Protein 1EFV (pdb70)

CATH classification: 3.40.50.1220 (+1 more: 3.40.50.620)

Foldseek 3Di:
DEEEEEWDDDPLGTDQLSQQVLQQVVVQVHAYEYEYEEQDCVNVQVLVQFFPRHAAYEYHHDPLCHVPQLQQVLVQVVQQCVVPVGQEYEYAQDPNRVRRQVVNCVVVPADAEEAFLDDPHNFWTWDAPDLRPDIDIDGGPDSHYTYHYHSQNGDGTDSHPHHYDYHYGDHDDRPPPDDDDDDDDDDDDQDDQAVWQEEEEEECLLVALVSCVLVVLLCVLVSHHYAYDVRCCVRPSDPPQRHFFDVHAAHAHCEYEYEHDLCDSRRCSRYLNHNAYEYEALDPPRPSVVSHPYYDNDRCVVVSVVSSVVSD/DEEEAEKEKAFDPVDDWAADPVQQGIDDVPTHIAIFLLSLLLLQVQQVCVVVVNHDAAEYEYEEAPVCVVRRLQSQLLPHQAYAYAYDHNVLRSLDDLLLLLLLVLLCCVVVVGWEYEYAQAGPGVRPSPNQVSNCVSNVFAEAEQFQEWDDDDQKIWTWHDDDVGIDIDIGGISYYYHYHNNNDDRDGRDPVSSVVSVVRYYHYHYSVVSVGDSDDPDDDPGHDDDDDDDDDDDDPDPVVVVVVCVVVPVD

Organism: Homo sapiens (NCBI:txid9606)

Sequence (564 aa):
QSTLVIAEHANDSLAPITLNTITAATRLGGEVSCLVAGTKCDKVAQDLCKVAGIAKVLVAQHDVYKGLLPEELTPLILATQKQFNYTHICAGASAFGKNLLPRVAAKLEVAPISDIIAIKSPDTFVRTIYAGNALCTVKCDEKVKVFSVRGTSFDAAATSGGSASSEKASSTSPVEISEWLDQKLTKSDRPELTGAKVVVSGGRGLKSGENFKLLYDLADQLHAAVGASRAAVDAGFVPNDMQVGQTGKIVAPELYIAVGISGAIQHLAGMKDSKTIVAINKDPEAPIFQVADYGIVADLFKVVPEMTEILKLRVLVAVKRVIDYAVKIRVKPDRTGVVTDGVKHSMNPFCEIAVEEAVRLKEKKLVKEVIAVSCGPAQCQETIRTALAMGADRGIHVEVPPAEAERLGPLQVARVLAKLAEKEKVDLVLLGKQAIDDDCNQTGQMTAGFLDWPQGTFASQVTLEGDKLKVEREIDGGLETLRLKLPAVVTADLRLNEPRYATLPNIMKAKKKKIEVIKPGDLGVDLTSKLSVISVEDPPQRTAGVKVETTEDLVAKLKEIGRI

B-factor: mean 28.2, std 15.27, range [2.38, 89.63]

Secondary structure (DSSP, 8-state):
-EEEEE--EETTEE-THHHHHHHHHHTTTSEEEEEEEES--HHHHHHHHHSTT--EEEEEE-GGGTT--HHHHHHHHHHHHHHH--SEEEEESSHHHHHHHHHHHHHHT---EEEE-EEEETTEEEEEETTTTEEEEEEE--SSEEEEE-GGGSPPPPSSS---EEEE--------SEEEEEEEE----SPPGGG-SEEEEE-GGG-STGGGHHHHHHHHHHT-EEEE-HHHHHTTSS-GGGBBSTTSB----SEEEEES----HHHHTTTTT-SEEEEEES-TT-GGGGT-SEEEES-HHHHHHHHHHHT-/-EEEEE--EEE-TTS---B-TTSSSB--TT--EEE-HHHHHHHHHHHHHHHTTS-SEEEEEEEESTTHHHHHHHHHHHT-SEEEEEE--HHHHTT--HHHHHHHHHHHHHHHT-SEEEEES--TTT----HHHHHHHHHT--EEEEEEEEEEETTEEEEEEEETTEEEEEEEESSEEEEE-GGG--PPPPPHHHHHHTTTSPEEEE-HHHHT-----SEEEEEEEPPPPPPP-EE-SSHHHHHHHHHHTT--

Structure (mmCIF, N/CA/C/O backbone):
data_1EFV
#
_entry.id   1EFV
#
_cell.length_a   47.437
_cell.length_b   103.872
_cell.length_c   63.696
_cell.angle_alpha   90.00
_cell.angle_beta   109.98
_cell.angle_gamma   90.00
#
_symmetry.space_group_name_H-M   'P 1 21 1'
#
loop_
_entity.id
_entity.type
_entity.pdbx_description
1 polymer 'ELECTRON TRANSFER FLAVOPROTEIN'
2 polymer 'ELECTRON TRANSFER FLAVOPROTEIN'
3 non-polymer 'FLAVIN-ADENINE DINUCLEOTIDE'
4 non-polymer 'ADENOSINE MONOPHOSPHATE'
5 water water
#
loop_
_atom_site.group_PDB
_atom_site.id
_atom_site.type_symbol
_atom_site.label_atom_id
_atom_site.label_alt_id
_atom_site.label_comp_id
_atom_site.label_asym_id
_atom_site.label_entity_id
_atom_site.label_seq_id
_atom_site.pdbx_PDB_ins_code
_atom_site.Cartn_x
_atom_site.Cartn_y
_atom_site.Cartn_z
_atom_site.occupancy
_atom_site.B_iso_or_equiv
_atom_site.auth_seq_id
_atom_site.auth_comp_id
_atom_site.auth_asym_id
_atom_site.auth_atom_id
_atom_site.pdbx_PDB_model_num
ATOM 1 N N . GLN A 1 2 ? 29.364 64.984 64.941 1.00 44.92 20 GLN A N 1
ATOM 2 C CA . GLN A 1 2 ? 28.732 63.680 65.186 1.00 43.70 20 GLN A CA 1
ATOM 3 C C . GLN A 1 2 ? 27.486 63.858 66.059 1.00 39.57 20 GLN A C 1
ATOM 4 O O . GLN A 1 2 ? 27.577 64.253 67.231 1.00 38.65 20 GLN A O 1
ATOM 10 N N . SER A 1 3 ? 26.325 63.695 65.434 1.00 35.39 21 SER A N 1
ATOM 11 C CA . SER A 1 3 ? 25.051 63.889 66.106 1.00 29.81 21 SER A CA 1
ATOM 12 C C . SER A 1 3 ? 24.200 62.671 65.763 1.00 27.21 21 SER A C 1
ATOM 13 O O . SER A 1 3 ? 24.233 62.184 64.621 1.00 24.09 21 SER A O 1
ATOM 16 N N . THR A 1 4 ? 23.486 62.153 66.760 1.00 23.35 22 THR A N 1
ATOM 17 C CA . THR A 1 4 ? 22.653 60.965 66.578 1.00 24.79 22 THR A CA 1
ATOM 18 C C . THR A 1 4 ? 21.162 61.232 66.807 1.00 23.60 22 THR A C 1
ATOM 19 O O . THR A 1 4 ? 20.785 61.861 67.793 1.00 23.46 22 THR A O 1
ATOM 23 N N . LEU A 1 5 ? 20.327 60.760 65.888 1.00 21.92 23 LEU A N 1
ATOM 24 C CA . LEU A 1 5 ? 18.881 60.903 66.017 1.00 17.99 23 LEU A CA 1
ATOM 25 C C . LEU A 1 5 ? 18.319 59.514 66.267 1.00 17.41 23 LEU A C 1
ATOM 26 O O . LEU A 1 5 ? 18.560 58.592 65.486 1.00 17.94 23 LEU A O 1
ATOM 31 N N . VAL A 1 6 ? 17.701 59.347 67.395 1.00 18.95 24 VAL A N 1
ATOM 32 C CA . VAL A 1 6 ? 16.994 58.100 67.692 1.00 17.81 24 VAL A CA 1
ATOM 33 C C . VAL A 1 6 ? 15.508 58.272 67.419 1.00 15.92 24 VAL A C 1
ATOM 34 O O . VAL A 1 6 ? 14.879 59.243 67.856 1.00 17.73 24 VAL A O 1
ATOM 38 N N . ILE A 1 7 ? 14.961 57.337 66.687 1.00 13.24 25 ILE A N 1
ATOM 39 C CA . ILE A 1 7 ? 13.531 57.356 66.406 1.00 14.61 25 ILE A CA 1
ATOM 40 C C . ILE A 1 7 ? 12.827 56.561 67.496 1.00 16.28 25 ILE A C 1
ATOM 41 O O . ILE A 1 7 ? 13.111 55.368 67.688 1.00 17.86 25 ILE A O 1
ATOM 46 N N . ALA A 1 8 ? 12.132 57.255 68.371 1.00 16.78 26 ALA A N 1
ATOM 47 C CA . ALA A 1 8 ? 11.504 56.583 69.498 1.00 19.53 26 ALA A CA 1
ATOM 48 C C . ALA A 1 8 ? 10.258 55.796 69.105 1.00 20.77 26 ALA A C 1
ATOM 49 O O . ALA A 1 8 ? 9.420 56.274 68.339 1.00 21.80 26 ALA A O 1
ATOM 51 N N . GLU A 1 9 ? 10.180 54.560 69.589 1.00 20.36 27 GLU A N 1
ATOM 52 C CA . GLU A 1 9 ? 9.030 53.702 69.332 1.00 20.20 27 GLU A CA 1
ATOM 53 C C . GLU A 1 9 ? 8.128 53.763 70.566 1.00 23.30 27 GLU A C 1
ATOM 54 O O . GLU A 1 9 ? 8.610 53.713 71.705 1.00 23.31 27 GLU A O 1
ATOM 60 N N . HIS A 1 10 ? 6.824 53.841 70.349 1.00 23.31 28 HIS A N 1
ATOM 61 C CA . HIS A 1 10 ? 5.895 53.942 71.460 1.00 29.02 28 HIS A CA 1
ATOM 62 C C . HIS A 1 10 ? 4.460 53.783 70.987 1.00 33.02 28 HIS A C 1
ATOM 63 O O . HIS A 1 10 ? 4.161 53.900 69.791 1.00 31.41 28 HIS A O 1
ATOM 70 N N . ALA A 1 11 ? 3.570 53.582 71.951 1.00 36.05 29 ALA A N 1
ATOM 71 C CA . ALA A 1 11 ? 2.150 53.426 71.690 1.00 38.41 29 ALA A CA 1
ATOM 72 C C . ALA A 1 11 ? 1.426 53.612 73.014 1.00 40.67 29 ALA A C 1
ATOM 73 O O . ALA A 1 11 ? 1.992 53.357 74.079 1.00 41.07 29 ALA A O 1
ATOM 75 N N . ASN A 1 12 ? 0.240 54.164 72.961 1.00 42.17 30 ASN A N 1
ATOM 76 C CA . ASN A 1 12 ? -0.641 54.363 74.122 1.00 43.17 30 ASN A CA 1
ATOM 77 C C . ASN A 1 12 ? 0.076 55.119 75.256 1.00 42.49 30 ASN A C 1
ATOM 78 O O . ASN A 1 12 ? 0.065 54.690 76.410 1.00 43.16 30 ASN A O 1
ATOM 83 N N . ASP A 1 13 ? 0.687 56.236 74.903 1.00 38.61 31 ASP A N 1
ATOM 84 C CA . ASP A 1 13 ? 1.414 57.092 75.873 1.00 38.90 31 ASP A CA 1
ATOM 85 C C . ASP A 1 13 ? 2.471 56.292 76.637 1.00 36.39 31 ASP A C 1
ATOM 86 O O . ASP A 1 13 ? 2.973 56.743 77.682 1.00 35.43 31 ASP A O 1
ATOM 91 N N . SER A 1 14 ? 2.880 55.157 76.103 1.00 35.97 32 SER A N 1
ATOM 92 C CA . SER A 1 14 ? 3.921 54.348 76.717 1.00 33.54 32 SER A CA 1
ATOM 93 C C . SER A 1 14 ? 5.067 54.169 75.721 1.00 29.29 32 SER A C 1
ATOM 94 O O . SER A 1 14 ? 4.842 53.919 74.536 1.00 26.31 32 SER A O 1
ATOM 97 N N . LEU A 1 15 ? 6.292 54.358 76.197 1.00 26.58 33 LEU A N 1
ATOM 98 C CA . LEU A 1 15 ? 7.474 54.223 75.354 1.00 26.83 33 LEU A CA 1
ATOM 99 C C . LEU A 1 15 ? 7.883 52.759 75.249 1.00 27.55 33 LEU A C 1
ATOM 100 O O . LEU A 1 15 ? 7.918 52.048 76.256 1.00 29.14 33 LEU A O 1
ATOM 105 N N . ALA A 1 16 ? 8.189 52.302 74.040 1.00 23.08 34 ALA A N 1
ATOM 106 C CA . ALA A 1 16 ? 8.619 50.922 73.842 1.00 19.63 34 ALA A CA 1
ATOM 107 C C . ALA A 1 16 ? 9.970 50.773 74.490 1.00 16.96 34 ALA A C 1
ATOM 108 O O . ALA A 1 16 ? 10.886 51.567 74.231 1.00 17.23 34 ALA A O 1
ATOM 110 N N . PRO A 1 17 ? 10.142 49.745 75.327 1.00 17.27 35 PRO A N 1
ATOM 111 C CA . PRO A 1 17 ? 11.418 49.479 76.034 1.00 18.56 35 PRO A CA 1
ATOM 112 C C . PRO A 1 17 ? 12.627 49.379 75.128 1.00 19.68 35 PRO A C 1
ATOM 113 O O . PRO A 1 17 ? 13.737 49.734 75.536 1.00 23.43 35 PRO A O 1
ATOM 117 N N . ILE A 1 18 ? 12.427 48.883 73.910 1.00 17.24 36 ILE A N 1
ATOM 118 C CA . ILE A 1 18 ? 13.546 48.733 72.978 1.00 17.65 36 ILE A CA 1
ATOM 119 C C . ILE A 1 18 ? 14.226 50.068 72.693 1.00 17.97 36 ILE A C 1
ATOM 120 O O . ILE A 1 18 ? 15.433 50.106 72.436 1.00 19.42 36 ILE A O 1
ATOM 125 N N . THR A 1 19 ? 13.476 51.160 72.821 1.00 17.44 37 THR A N 1
ATOM 126 C CA . THR A 1 19 ? 14.018 52.494 72.601 1.00 18.28 37 THR A CA 1
ATOM 127 C C . THR A 1 19 ? 15.096 52.829 73.653 1.00 20.13 37 THR A C 1
ATOM 128 O O . THR A 1 19 ? 16.077 53.517 73.352 1.00 21.00 37 THR A O 1
ATOM 132 N N . LEU A 1 20 ? 14.935 52.292 74.861 1.00 19.27 38 LEU A N 1
ATOM 133 C CA . LEU A 1 20 ? 15.897 52.526 75.937 1.00 20.04 38 LEU A CA 1
ATOM 134 C C . LEU A 1 20 ? 17.234 51.852 75.648 1.00 20.67 38 LEU A C 1
ATOM 135 O O . LEU A 1 20 ? 18.289 52.399 75.952 1.00 22.99 38 LEU A O 1
ATOM 140 N N . ASN A 1 21 ? 17.183 50.665 75.055 1.00 19.30 39 ASN A N 1
ATOM 141 C CA . ASN A 1 21 ? 18.404 49.935 74.711 1.00 18.36 39 ASN A CA 1
ATOM 142 C C . ASN A 1 21 ? 19.108 50.639 73.558 1.00 16.33 39 ASN A C 1
ATOM 143 O O . ASN A 1 21 ? 20.333 50.672 73.493 1.00 18.61 39 ASN A O 1
ATOM 148 N N . THR A 1 22 ? 18.316 51.193 72.648 1.00 16.89 40 THR A N 1
ATOM 149 C CA . THR A 1 22 ? 18.827 51.911 71.492 1.00 16.42 40 THR A CA 1
ATOM 150 C C . THR A 1 22 ? 19.529 53.194 71.922 1.00 19.51 40 THR A C 1
ATOM 151 O O . THR A 1 22 ? 20.529 53.582 71.317 1.00 21.71 40 THR A O 1
ATOM 155 N N . ILE A 1 23 ? 19.024 53.845 72.970 1.00 20.81 41 ILE A N 1
ATOM 156 C CA . ILE A 1 23 ? 19.654 55.073 73.472 1.00 22.18 41 ILE A CA 1
ATOM 157 C C . ILE A 1 23 ? 21.054 54.766 74.012 1.00 19.89 41 ILE A C 1
ATOM 158 O O . ILE A 1 23 ? 21.979 55.552 73.824 1.00 20.40 41 ILE A O 1
ATOM 163 N N . THR A 1 24 ? 21.208 53.617 74.662 1.00 20.25 42 THR A N 1
ATOM 164 C CA . THR A 1 24 ? 22.505 53.212 75.192 1.00 19.70 42 THR A CA 1
ATOM 165 C C . THR A 1 24 ? 23.501 53.010 74.056 1.00 20.81 42 THR A C 1
ATOM 166 O O . THR A 1 24 ? 24.655 53.429 74.152 1.00 24.13 42 THR A O 1
ATOM 170 N N . ALA A 1 25 ? 23.053 52.367 72.984 1.00 19.61 43 ALA A N 1
ATOM 171 C CA . ALA A 1 25 ? 23.900 52.132 71.824 1.00 20.50 43 ALA A CA 1
ATOM 172 C C . ALA A 1 25 ? 24.306 53.472 71.225 1.00 20.66 43 ALA A C 1
ATOM 173 O O . ALA A 1 25 ? 25.459 53.673 70.857 1.00 22.40 43 ALA A O 1
ATOM 175 N N . ALA A 1 26 ? 23.347 54.389 71.146 1.00 19.54 44 ALA A N 1
ATOM 176 C CA . ALA A 1 26 ? 23.587 55.713 70.592 1.00 20.35 44 ALA A CA 1
ATOM 177 C C . ALA A 1 26 ? 24.641 56.501 71.377 1.00 22.81 44 ALA A C 1
ATOM 178 O O . ALA A 1 26 ? 25.492 57.153 70.778 1.00 27.16 44 ALA A O 1
ATOM 180 N N . THR A 1 27 ? 24.609 56.422 72.706 1.00 24.05 45 THR A N 1
ATOM 181 C CA . THR A 1 27 ? 25.582 57.144 73.530 1.00 27.20 45 THR A CA 1
ATOM 182 C C . THR A 1 27 ? 26.989 56.581 73.373 1.00 28.49 45 THR A C 1
ATOM 183 O O . THR A 1 27 ? 27.975 57.261 73.658 1.00 26.82 45 THR A O 1
ATOM 187 N N . ARG A 1 28 ? 27.072 55.341 72.902 1.00 29.28 46 ARG A N 1
ATOM 188 C CA . ARG A 1 28 ? 28.349 54.672 72.686 1.00 31.82 46 ARG A CA 1
ATOM 189 C C . ARG A 1 28 ? 29.089 55.291 71.503 1.00 30.89 46 ARG A C 1
ATOM 190 O O . ARG A 1 28 ? 30.303 55.138 71.370 1.00 33.51 46 ARG A O 1
ATOM 198 N N . LEU A 1 29 ? 28.349 55.990 70.648 1.00 29.44 47 LEU A N 1
ATOM 199 C CA . LEU A 1 29 ? 28.925 56.645 69.484 1.00 30.45 47 LEU A CA 1
ATOM 200 C C . LEU A 1 29 ? 29.760 57.858 69.893 1.00 33.93 47 LEU A C 1
ATOM 201 O O . LEU A 1 29 ? 30.615 58.309 69.134 1.00 34.96 47 LEU A O 1
ATOM 206 N N . GLY A 1 30 ? 29.461 58.443 71.050 1.00 36.78 48 GLY A N 1
ATOM 207 C CA . GLY A 1 30 ? 30.297 59.521 71.605 1.00 40.29 48 GLY A CA 1
ATOM 208 C C . GLY A 1 30 ? 29.825 60.888 71.096 1.00 43.07 48 GLY A C 1
ATOM 209 O O . GLY A 1 30 ? 30.533 61.899 71.246 1.00 46.85 48 GLY A O 1
ATOM 210 N N . GLY A 1 31 ? 28.621 61.035 70.537 1.00 42.33 49 GLY A N 1
ATOM 211 C CA . GLY A 1 31 ? 28.154 62.335 70.094 1.00 42.03 49 GLY A CA 1
ATOM 212 C C . GLY A 1 31 ? 26.937 62.793 70.878 1.00 42.35 49 GLY A C 1
ATOM 213 O O . GLY A 1 31 ? 26.555 62.178 71.876 1.00 45.01 49 GLY A O 1
ATOM 214 N N . GLU A 1 32 ? 26.338 63.892 70.438 1.00 40.32 50 GLU A N 1
ATOM 215 C CA . GLU A 1 32 ? 25.148 64.426 71.086 1.00 39.60 50 GLU A CA 1
ATOM 216 C C . GLU A 1 32 ? 23.971 63.574 70.601 1.00 35.04 50 GLU A C 1
ATOM 217 O O . GLU A 1 32 ? 23.891 63.254 69.415 1.00 35.17 50 GLU A O 1
ATOM 223 N N . VAL A 1 33 ? 23.063 63.213 71.505 1.00 29.78 51 VAL A N 1
ATOM 224 C CA . VAL A 1 33 ? 21.918 62.373 71.152 1.00 25.36 51 VAL A CA 1
ATOM 225 C C . VAL A 1 33 ? 20.560 63.077 71.215 1.00 22.65 51 VAL A C 1
ATOM 226 O O . VAL A 1 33 ? 20.167 63.609 72.255 1.00 22.68 51 VAL A O 1
ATOM 230 N N . SER A 1 34 ? 19.844 63.053 70.100 1.00 21.40 52 SER A N 1
ATOM 231 C CA . SER A 1 34 ? 18.519 63.647 70.007 1.00 23.23 52 SER A CA 1
ATOM 232 C C . SER A 1 34 ? 17.521 62.511 69.839 1.00 25.37 52 SER A C 1
ATOM 233 O O . SER A 1 34 ? 17.879 61.421 69.389 1.00 21.97 52 SER A O 1
ATOM 236 N N . CYS A 1 35 ? 16.276 62.777 70.157 1.00 27.96 53 CYS A N 1
ATOM 237 C CA . CYS A 1 35 ? 15.240 61.750 70.096 1.00 29.51 53 CYS A CA 1
ATOM 238 C C . CYS A 1 35 ? 14.002 62.325 69.417 1.00 26.65 53 CYS A C 1
ATOM 239 O O . CYS A 1 35 ? 13.531 63.404 69.787 1.00 29.79 53 CYS A O 1
ATOM 242 N N . LEU A 1 36 ? 13.519 61.676 68.355 1.00 22.13 54 LEU A N 1
ATOM 243 C CA . LEU A 1 36 ? 12.324 62.147 67.659 1.00 22.09 54 LEU A CA 1
ATOM 244 C C . LEU A 1 36 ? 11.127 61.301 68.083 1.00 24.02 54 LEU A C 1
ATOM 245 O O . LEU A 1 36 ? 11.155 60.074 67.968 1.00 23.05 54 LEU A O 1
ATOM 250 N N . VAL A 1 37 ? 10.094 61.960 68.602 1.00 22.63 55 VAL A N 1
ATOM 251 C CA . VAL A 1 37 ? 8.875 61.284 69.024 1.00 21.94 55 VAL A CA 1
ATOM 252 C C . VAL A 1 37 ? 7.775 61.772 68.096 1.00 22.67 55 VAL A C 1
ATOM 253 O O . VAL A 1 37 ? 7.466 62.966 68.065 1.00 25.12 55 VAL A O 1
ATOM 257 N N . ALA A 1 38 ? 7.214 60.860 67.314 1.00 20.65 56 ALA A N 1
ATOM 258 C CA . ALA A 1 38 ? 6.144 61.198 66.382 1.00 21.30 56 ALA A CA 1
ATOM 259 C C . ALA A 1 38 ? 4.935 60.337 66.673 1.00 22.41 56 ALA A C 1
ATOM 260 O O . ALA A 1 38 ? 5.066 59.222 67.184 1.00 26.64 56 ALA A O 1
ATOM 262 N N . GLY A 1 39 ? 3.758 60.857 66.362 1.00 24.95 57 GLY A N 1
ATOM 263 C CA . GLY A 1 39 ? 2.541 60.109 66.595 1.00 25.32 57 GLY A CA 1
ATOM 264 C C . GLY A 1 39 ? 1.360 61.038 66.765 1.00 26.04 57 GLY A C 1
ATOM 265 O O . GLY A 1 39 ? 1.483 62.250 66.610 1.00 24.04 57 GLY A O 1
ATOM 266 N N . THR A 1 40 ? 0.203 60.463 67.056 1.00 28.27 58 THR A N 1
ATOM 267 C CA . THR A 1 40 ? -1.008 61.244 67.260 1.00 31.93 58 THR A CA 1
ATOM 268 C C . THR A 1 40 ? -1.049 61.866 68.663 1.00 34.93 58 THR A C 1
ATOM 269 O O . THR A 1 40 ? -1.625 62.938 68.862 1.00 34.66 58 THR A O 1
ATOM 273 N N . LYS A 1 41 ? -0.394 61.211 69.619 1.00 36.98 59 LYS A N 1
ATOM 274 C CA . LYS A 1 41 ? -0.348 61.686 70.997 1.00 43.62 59 LYS A CA 1
ATOM 275 C C . LYS A 1 41 ? 1.057 61.433 71.535 1.00 43.27 59 LYS A C 1
ATOM 276 O O . LYS A 1 41 ? 1.412 60.294 71.850 1.00 45.49 59 LYS A O 1
ATOM 282 N N . CYS A 1 42 ? 1.848 62.511 71.653 1.00 40.56 60 CYS A N 1
ATOM 283 C CA . CYS A 1 42 ? 3.246 62.357 72.079 1.00 38.80 60 CYS A CA 1
ATOM 284 C C . CYS A 1 42 ? 3.548 63.088 73.389 1.00 40.04 60 CYS A C 1
ATOM 285 O O . CYS A 1 42 ? 4.631 62.899 73.965 1.00 41.74 60 CYS A O 1
ATOM 288 N N . ASP A 1 43 ? 2.638 63.881 73.948 1.00 40.04 61 ASP A N 1
ATOM 289 C CA . ASP A 1 43 ? 2.917 64.758 75.102 1.00 40.17 61 ASP A CA 1
ATOM 290 C C . ASP A 1 43 ? 3.476 63.958 76.290 1.00 37.88 61 ASP A C 1
ATOM 291 O O . ASP A 1 43 ? 4.496 64.351 76.887 1.00 39.26 61 ASP A O 1
ATOM 296 N N . LYS A 1 44 ? 2.870 62.854 76.747 1.00 35.64 62 LYS A N 1
ATOM 297 C CA . LYS A 1 44 ? 3.368 62.096 77.889 1.00 33.22 62 LYS A CA 1
ATOM 298 C C . LYS A 1 44 ? 4.765 61.523 77.644 1.00 34.68 62 LYS A C 1
ATOM 299 O O . LYS A 1 44 ? 5.702 61.806 78.391 1.00 36.99 62 LYS A O 1
ATOM 305 N N . VAL A 1 45 ? 4.892 60.729 76.582 1.00 33.77 63 VAL A N 1
ATOM 306 C CA . VAL A 1 45 ? 6.149 60.084 76.208 1.00 30.94 63 VAL A CA 1
ATOM 307 C C . VAL A 1 45 ? 7.319 61.063 76.096 1.00 30.56 63 VAL A C 1
ATOM 308 O O . VAL A 1 45 ? 8.403 60.793 76.611 1.00 33.19 63 VAL A O 1
ATOM 312 N N . ALA A 1 46 ? 7.100 62.197 75.439 1.00 30.29 64 ALA A N 1
ATOM 313 C CA . ALA A 1 46 ? 8.149 63.203 75.274 1.00 30.20 64 ALA A CA 1
ATOM 314 C C . ALA A 1 46 ? 8.677 63.645 76.634 1.00 32.21 64 ALA A C 1
ATOM 315 O O . ALA A 1 46 ? 9.885 63.802 76.812 1.00 32.99 64 ALA A O 1
ATOM 317 N N . GLN A 1 47 ? 7.777 63.813 77.601 1.00 34.42 65 GLN A N 1
ATOM 318 C CA . GLN A 1 47 ? 8.174 64.216 78.947 1.00 36.93 65 GLN A CA 1
ATOM 319 C C . GLN A 1 47 ? 9.032 63.144 79.606 1.00 35.88 65 GLN A C 1
ATOM 320 O O . GLN A 1 47 ? 10.027 63.453 80.261 1.00 38.07 65 GLN A O 1
ATOM 326 N N . ASP A 1 48 ? 8.631 61.886 79.453 1.00 34.09 66 ASP A N 1
ATOM 327 C CA . ASP A 1 48 ? 9.387 60.776 80.015 1.00 34.21 66 ASP A CA 1
ATOM 328 C C . ASP A 1 48 ? 10.776 60.721 79.391 1.00 31.29 66 ASP A C 1
ATOM 329 O O . ASP A 1 48 ? 11.771 60.567 80.095 1.00 31.91 66 ASP A O 1
ATOM 334 N N . LEU A 1 49 ? 10.839 60.872 78.071 1.00 28.01 67 LEU A N 1
ATOM 335 C CA . LEU A 1 49 ? 12.109 60.858 77.349 1.00 27.97 67 LEU A CA 1
ATOM 336 C C . LEU A 1 49 ? 13.044 61.968 77.795 1.00 27.76 67 LEU A C 1
ATOM 337 O O . LEU A 1 49 ? 14.263 61.834 77.696 1.00 25.58 67 LEU A O 1
ATOM 342 N N . CYS A 1 50 ? 12.474 63.079 78.249 1.00 30.16 68 CYS A N 1
ATOM 343 C CA . CYS A 1 50 ? 13.280 64.198 78.716 1.00 29.91 68 CYS A CA 1
ATOM 344 C C . CYS A 1 50 ? 14.067 63.860 79.978 1.00 29.62 68 CYS A C 1
ATOM 345 O O . CYS A 1 50 ? 15.114 64.449 80.237 1.00 30.21 68 CYS A O 1
ATOM 348 N N . LYS A 1 51 ? 13.573 62.892 80.742 1.00 29.54 69 LYS A N 1
ATOM 349 C CA . LYS A 1 51 ? 14.222 62.478 81.978 1.00 32.27 69 LYS A CA 1
ATOM 350 C C . LYS A 1 51 ? 15.239 61.371 81.731 1.00 32.77 69 LYS A C 1
ATOM 351 O O . LYS A 1 51 ? 16.056 61.069 82.604 1.00 35.32 69 LYS A O 1
ATOM 357 N N . VAL A 1 52 ? 15.156 60.733 80.566 1.00 30.72 70 VAL A N 1
ATOM 358 C CA . VAL A 1 52 ? 16.066 59.643 80.226 1.00 31.18 70 VAL A CA 1
ATOM 359 C C . VAL A 1 52 ? 17.500 60.143 80.133 1.00 31.55 70 VAL A C 1
ATOM 360 O O . VAL A 1 52 ? 17.802 61.090 79.401 1.00 36.04 70 VAL A O 1
ATOM 364 N N . ALA A 1 53 ? 18.383 59.499 80.884 1.00 32.43 71 ALA A N 1
ATOM 365 C CA . ALA A 1 53 ? 19.789 59.872 80.899 1.00 34.28 71 ALA A CA 1
ATOM 366 C C . ALA A 1 53 ? 20.441 59.658 79.534 1.00 33.49 71 ALA A C 1
ATOM 367 O O . ALA A 1 53 ? 20.267 58.608 78.906 1.00 36.02 71 ALA A O 1
ATOM 369 N N . GLY A 1 54 ? 21.161 60.674 79.068 1.00 30.81 72 GLY A N 1
ATOM 370 C CA . GLY A 1 54 ? 21.855 60.572 77.798 1.00 29.51 72 GLY A CA 1
ATOM 371 C C . GLY A 1 54 ? 21.263 61.377 76.661 1.00 29.47 72 GLY A C 1
ATOM 372 O O . GLY A 1 54 ? 21.949 61.645 75.668 1.00 29.82 72 GLY A O 1
ATOM 373 N N . ILE A 1 55 ? 19.998 61.760 76.792 1.00 29.19 73 ILE A N 1
ATOM 374 C CA . ILE A 1 55 ? 19.334 62.531 75.753 1.00 28.66 73 ILE A CA 1
ATOM 375 C C . ILE A 1 55 ? 19.600 64.012 75.959 1.00 28.58 73 ILE A C 1
ATOM 376 O O . ILE A 1 55 ? 19.613 64.497 77.088 1.00 29.84 73 ILE A O 1
ATOM 381 N N . ALA A 1 56 ? 19.834 64.720 74.863 1.00 27.99 74 ALA A N 1
ATOM 382 C CA . ALA A 1 56 ? 20.097 66.147 74.921 1.00 27.91 74 ALA A CA 1
ATOM 383 C C . ALA A 1 56 ? 18.920 66.924 74.359 1.00 28.22 74 ALA A C 1
ATOM 384 O O . ALA A 1 56 ? 18.594 68.005 74.848 1.00 27.88 74 ALA A O 1
ATOM 386 N N . LYS A 1 57 ? 18.277 66.371 73.336 1.00 28.09 75 LYS A N 1
ATOM 387 C CA . LYS A 1 57 ? 17.144 67.031 72.700 1.00 29.66 75 LYS A CA 1
ATOM 388 C C . LYS A 1 57 ? 16.037 66.054 72.319 1.00 31.77 75 LYS A C 1
ATOM 389 O O . LYS A 1 57 ? 16.306 64.943 71.855 1.00 33.95 75 LYS A O 1
ATOM 395 N N . VAL A 1 58 ? 14.791 66.470 72.527 1.00 29.34 76 VAL A N 1
ATOM 396 C CA . VAL A 1 58 ? 13.635 65.652 72.189 1.00 26.13 76 VAL A CA 1
ATOM 397 C C . VAL A 1 58 ? 12.748 66.475 71.259 1.00 28.55 76 VAL A C 1
ATOM 398 O O . VAL A 1 58 ? 12.303 67.565 71.623 1.00 30.78 76 VAL A O 1
ATOM 402 N N . LEU A 1 59 ? 12.542 65.973 70.045 1.00 26.45 77 LEU A N 1
ATOM 403 C CA . LEU A 1 59 ? 11.718 66.642 69.046 1.00 26.15 77 LEU A CA 1
ATOM 404 C C . LEU A 1 59 ? 10.351 65.971 69.036 1.00 26.37 77 LEU A C 1
ATOM 405 O O . LEU A 1 59 ? 10.258 64.748 68.946 1.00 24.84 77 LEU A O 1
ATOM 410 N N . VAL A 1 60 ? 9.295 66.773 69.116 1.00 25.11 78 VAL A N 1
ATOM 411 C CA . VAL A 1 60 ? 7.936 66.253 69.163 1.00 23.15 78 VAL A CA 1
ATOM 412 C C . VAL A 1 60 ? 7.123 66.590 67.929 1.00 22.17 78 VAL A C 1
ATOM 413 O O . VAL A 1 60 ? 6.911 67.761 67.608 1.00 24.42 78 VAL A O 1
ATOM 417 N N . ALA A 1 61 ? 6.672 65.552 67.238 1.00 21.41 79 ALA A N 1
ATOM 418 C CA . ALA A 1 61 ? 5.850 65.708 66.049 1.00 23.25 79 ALA A CA 1
ATOM 419 C C . ALA A 1 61 ? 4.537 64.995 66.338 1.00 27.40 79 ALA A C 1
ATOM 420 O O . ALA A 1 61 ? 4.442 63.770 66.248 1.00 30.13 79 ALA A O 1
ATOM 422 N N . GLN A 1 62 ? 3.543 65.765 66.753 1.00 31.43 80 GLN A N 1
ATOM 423 C CA . GLN A 1 62 ? 2.237 65.219 67.077 1.00 33.16 80 GLN A CA 1
ATOM 424 C C . GLN A 1 62 ? 1.233 65.644 66.009 1.00 34.04 80 GLN A C 1
ATOM 425 O O . GLN A 1 62 ? 1.086 66.834 65.725 1.00 36.57 80 GLN A O 1
ATOM 431 N N . HIS A 1 63 ? 0.569 64.671 65.392 1.00 32.24 81 HIS A N 1
ATOM 432 C CA . HIS A 1 63 ? -0.416 64.962 64.357 1.00 33.61 81 HIS A CA 1
ATOM 433 C C . HIS A 1 63 ? -1.168 63.698 63.982 1.00 35.87 81 HIS A C 1
ATOM 434 O O . HIS A 1 63 ? -0.601 62.603 63.978 1.00 36.86 81 HIS A O 1
ATOM 441 N N . ASP A 1 64 ? -2.436 63.865 63.617 1.00 36.13 82 ASP A N 1
ATOM 442 C CA . ASP A 1 64 ? -3.298 62.751 63.240 1.00 35.43 82 ASP A CA 1
ATOM 443 C C . ASP A 1 64 ? -2.781 61.954 62.052 1.00 30.92 82 ASP A C 1
ATOM 444 O O . ASP A 1 64 ? -3.093 60.777 61.912 1.00 29.65 82 ASP A O 1
ATOM 449 N N . VAL A 1 65 ? -1.961 62.583 61.219 1.00 28.72 83 VAL A N 1
ATOM 450 C CA . VAL A 1 65 ? -1.408 61.900 60.061 1.00 29.63 83 VAL A CA 1
ATOM 451 C C . VAL A 1 65 ? -0.516 60.728 60.488 1.00 29.18 83 VAL A C 1
ATOM 452 O O . VAL A 1 65 ? -0.359 59.761 59.744 1.00 33.83 83 VAL A O 1
ATOM 456 N N . TYR A 1 66 ? 0.020 60.790 61.706 1.00 24.29 84 TYR A N 1
ATOM 457 C CA . TYR A 1 66 ? 0.892 59.735 62.213 1.00 22.65 84 TYR A CA 1
ATOM 458 C C . TYR A 1 66 ? 0.143 58.564 62.834 1.00 25.90 84 TYR A C 1
ATOM 459 O O . TYR A 1 66 ? 0.710 57.785 63.606 1.00 26.48 84 TYR A O 1
ATOM 468 N N . LYS A 1 67 ? -1.128 58.431 62.468 1.00 30.44 85 LYS A N 1
ATOM 469 C CA . LYS A 1 67 ? -1.979 57.351 62.956 1.00 30.45 85 LYS A CA 1
ATOM 470 C C . LYS A 1 67 ? -1.507 56.052 62.323 1.00 28.07 85 LYS A C 1
ATOM 471 O O . LYS A 1 67 ? -1.611 55.867 61.113 1.00 31.19 85 LYS A O 1
ATOM 477 N N . GLY A 1 68 ? -0.971 55.163 63.147 1.00 27.88 86 GLY A N 1
ATOM 478 C CA . GLY A 1 68 ? -0.479 53.894 62.644 1.00 25.21 86 GLY A CA 1
ATOM 479 C C . GLY A 1 68 ? 1.006 53.938 62.336 1.00 23.47 86 GLY A C 1
ATOM 480 O O . GLY A 1 68 ? 1.588 52.927 61.940 1.00 23.20 86 GLY A O 1
ATOM 481 N N . LEU A 1 69 ? 1.611 55.117 62.485 1.00 21.36 87 LEU A N 1
ATOM 482 C CA . LEU A 1 69 ? 3.042 55.311 62.249 1.00 18.35 87 LEU A CA 1
ATOM 483 C C . LEU A 1 69 ? 3.515 54.724 60.920 1.00 15.68 87 LEU A C 1
ATOM 484 O O . LEU A 1 69 ? 4.484 53.965 60.862 1.00 14.28 87 LEU A O 1
ATOM 489 N N . LEU A 1 70 ? 2.796 55.052 59.856 1.00 15.42 88 LEU A N 1
ATOM 490 C CA . LEU A 1 70 ? 3.132 54.578 58.524 1.00 12.49 88 LEU A CA 1
ATOM 491 C C . LEU A 1 70 ? 4.447 55.186 58.041 1.00 14.90 88 LEU A C 1
ATOM 492 O O . LEU A 1 70 ? 4.642 56.397 58.102 1.00 15.68 88 LEU A O 1
ATOM 497 N N . PRO A 1 71 ? 5.346 54.354 57.501 1.00 15.02 89 PRO A N 1
ATOM 498 C CA . PRO A 1 71 ? 6.656 54.784 56.991 1.00 15.51 89 PRO A CA 1
ATOM 499 C C . PRO A 1 71 ? 6.572 55.916 55.958 1.00 13.28 89 PRO A C 1
ATOM 500 O O . PRO A 1 71 ? 7.418 56.806 55.924 1.00 12.32 89 PRO A O 1
ATOM 504 N N . GLU A 1 72 ? 5.545 55.872 55.118 1.00 14.78 90 GLU A N 1
ATOM 505 C CA . GLU A 1 72 ? 5.356 56.873 54.075 1.00 14.47 90 GLU A CA 1
ATOM 506 C C . GLU A 1 72 ? 5.109 58.268 54.640 1.00 15.19 90 GLU A C 1
ATOM 507 O O . GLU A 1 72 ? 5.360 59.268 53.975 1.00 17.45 90 GLU A O 1
ATOM 513 N N . GLU A 1 73 ? 4.632 58.331 55.875 1.00 15.91 91 GLU A N 1
ATOM 514 C CA . GLU A 1 73 ? 4.344 59.608 56.502 1.00 17.18 91 GLU A CA 1
ATOM 515 C C . GLU A 1 73 ? 5.485 60.052 57.400 1.00 18.79 91 GLU A C 1
ATOM 516 O O . GLU A 1 73 ? 5.792 61.242 57.485 1.00 23.84 91 GLU A O 1
ATOM 522 N N . LEU A 1 74 ? 6.129 59.094 58.052 1.00 18.81 92 LEU A N 1
ATOM 523 C CA . LEU A 1 74 ? 7.235 59.400 58.943 1.00 17.00 92 LEU A CA 1
ATOM 524 C C . LEU A 1 74 ? 8.521 59.739 58.214 1.00 18.61 92 LEU A C 1
ATOM 525 O O . LEU A 1 74 ? 9.294 60.576 58.682 1.00 18.29 92 LEU A O 1
ATOM 530 N N . THR A 1 75 ? 8.760 59.088 57.078 1.00 18.96 93 THR A N 1
ATOM 531 C CA . THR A 1 75 ? 9.978 59.330 56.310 1.00 17.74 93 THR A CA 1
ATOM 532 C C . THR A 1 75 ? 10.166 60.808 55.947 1.00 17.22 93 THR A C 1
ATOM 533 O O . THR A 1 75 ? 11.205 61.384 56.260 1.00 19.43 93 THR A O 1
ATOM 537 N N . PRO A 1 76 ? 9.163 61.452 55.315 1.00 15.21 94 PRO A N 1
ATOM 538 C CA . PRO A 1 76 ? 9.319 62.869 54.969 1.00 16.36 94 PRO A CA 1
ATOM 539 C C . PRO A 1 76 ? 9.633 63.715 56.208 1.00 18.56 94 PRO A C 1
ATOM 540 O O . PRO A 1 76 ? 10.401 64.670 56.130 1.00 21.97 94 PRO A O 1
ATOM 544 N N . LEU A 1 77 ? 9.043 63.373 57.342 1.00 19.35 95 LEU A N 1
ATOM 545 C CA . LEU A 1 77 ? 9.288 64.047 58.630 1.00 18.14 95 LEU A CA 1
ATOM 546 C C . LEU A 1 77 ? 10.769 63.907 58.977 1.00 19.81 95 LEU A C 1
ATOM 547 O O . LEU A 1 77 ? 11.470 64.900 59.191 1.00 22.10 95 LEU A O 1
ATOM 552 N N . ILE A 1 78 ? 11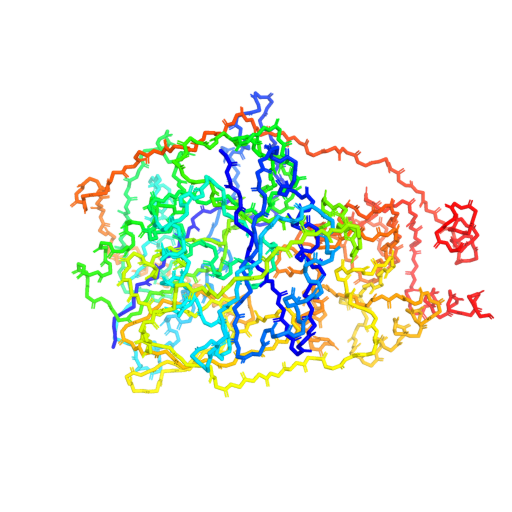.265 62.665 58.895 1.00 17.22 96 ILE A N 1
ATOM 553 C CA . ILE A 1 78 ? 12.662 62.365 59.199 1.00 18.16 96 ILE A CA 1
ATOM 554 C C . ILE A 1 78 ? 13.677 63.050 58.268 1.00 17.17 96 ILE A C 1
ATOM 555 O O . ILE A 1 78 ? 14.723 63.510 58.721 1.00 14.49 96 ILE A O 1
ATOM 560 N N . LEU A 1 79 ? 13.371 63.118 56.976 1.00 17.84 97 LEU A N 1
ATOM 561 C CA . LEU A 1 79 ? 14.256 63.778 56.013 1.00 22.65 97 LEU A CA 1
ATOM 562 C C . LEU A 1 79 ? 14.326 65.272 56.343 1.00 25.21 97 LEU A C 1
ATOM 563 O O . LEU A 1 79 ? 15.394 65.886 56.269 1.00 25.62 97 LEU A O 1
ATOM 568 N N . ALA A 1 80 ? 13.185 65.834 56.743 1.00 26.56 98 ALA A N 1
ATOM 569 C CA . ALA A 1 80 ? 13.082 67.243 57.110 1.00 25.47 98 ALA A CA 1
ATOM 570 C C . ALA A 1 80 ? 13.980 67.524 58.307 1.00 23.91 98 ALA A C 1
ATOM 571 O O . ALA A 1 80 ? 14.775 68.465 58.295 1.00 27.28 98 ALA A O 1
ATOM 573 N N . THR A 1 81 ? 13.849 66.700 59.337 1.00 23.75 99 THR A N 1
ATOM 574 C CA . THR A 1 81 ? 14.658 66.833 60.540 1.00 24.67 99 THR A CA 1
ATOM 575 C C . THR A 1 81 ? 16.146 66.695 60.197 1.00 25.86 99 THR A C 1
ATOM 576 O O . THR A 1 81 ? 16.996 67.374 60.783 1.00 24.22 99 THR A O 1
ATOM 580 N N . GLN A 1 82 ? 16.457 65.825 59.239 1.00 28.33 100 GLN A N 1
ATOM 581 C CA . GLN A 1 82 ? 17.836 65.604 58.814 1.00 26.57 100 GLN A CA 1
ATOM 582 C C . GLN A 1 82 ? 18.391 66.829 58.094 1.00 27.03 100 GLN A C 1
ATOM 583 O O . GLN A 1 82 ? 19.500 67.259 58.377 1.00 25.11 100 GLN A O 1
ATOM 589 N N . LYS A 1 83 ? 17.623 67.394 57.168 1.00 29.11 101 LYS A N 1
ATOM 590 C CA . LYS A 1 83 ? 18.074 68.576 56.437 1.00 33.35 101 LYS A CA 1
ATOM 591 C C . LYS A 1 83 ? 18.404 69.690 57.426 1.00 32.82 101 LYS A C 1
ATOM 592 O O . LYS A 1 83 ? 19.451 70.329 57.341 1.00 35.64 101 LYS A O 1
ATOM 598 N N . GLN A 1 84 ? 17.503 69.883 58.379 1.00 31.71 102 GLN A N 1
ATOM 599 C CA . GLN A 1 84 ? 17.624 70.911 59.397 1.00 32.06 102 GLN A CA 1
ATOM 600 C C . GLN A 1 84 ? 18.759 70.721 60.401 1.00 31.15 102 GLN A C 1
ATOM 601 O O . GLN A 1 84 ? 19.471 71.673 60.716 1.00 32.27 102 GLN A O 1
ATOM 607 N N . PHE A 1 85 ? 18.964 69.467 60.879 1.00 29.25 103 PHE A N 1
ATOM 608 C CA . PHE A 1 85 ? 19.974 69.315 61.942 1.00 29.05 103 PHE A CA 1
ATOM 609 C C . PHE A 1 85 ? 21.183 68.511 61.456 1.00 29.00 103 PHE A C 1
ATOM 610 O O . PHE A 1 85 ? 22.214 68.450 62.149 1.00 28.27 103 PHE A O 1
ATOM 618 N N . ASN A 1 86 ? 21.153 67.912 60.276 1.00 29.11 104 ASN A N 1
ATOM 619 C CA . ASN A 1 86 ? 22.280 67.170 59.724 1.00 31.70 104 ASN A CA 1
ATOM 620 C C . ASN A 1 86 ? 22.941 66.187 60.687 1.00 29.30 104 ASN A C 1
ATOM 621 O O . ASN A 1 86 ? 24.074 66.389 61.135 1.00 29.27 104 ASN A O 1
ATOM 626 N N . TYR A 1 87 ? 22.222 65.113 60.993 1.00 26.45 105 TYR A N 1
ATOM 627 C CA . TYR A 1 87 ? 22.722 64.079 61.885 1.00 23.33 105 TYR A CA 1
ATOM 628 C C . TYR A 1 87 ? 23.675 63.180 61.112 1.00 21.10 105 TYR A C 1
ATOM 629 O O . TYR A 1 87 ? 23.548 63.031 59.896 1.00 21.95 105 TYR A O 1
ATOM 638 N N . THR A 1 88 ?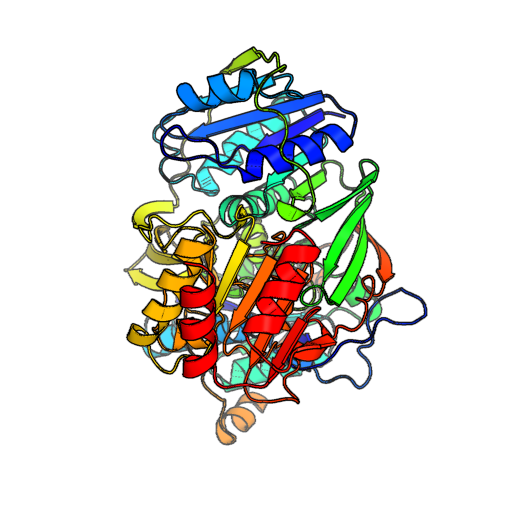 24.640 62.599 61.814 1.00 19.42 106 THR A N 1
ATOM 639 C CA . THR A 1 88 ? 25.594 61.700 61.179 1.00 19.21 106 THR A CA 1
ATOM 640 C C . THR A 1 88 ? 25.133 60.261 61.379 1.00 20.14 106 THR A C 1
ATOM 641 O O . THR A 1 88 ? 25.574 59.348 60.679 1.00 17.19 106 THR A O 1
ATOM 645 N N . HIS A 1 89 ? 24.260 60.066 62.363 1.00 19.50 107 HIS A N 1
ATOM 646 C CA . HIS A 1 89 ? 23.755 58.745 62.695 1.00 16.98 107 HIS A CA 1
ATOM 647 C C . HIS A 1 89 ? 22.270 58.812 62.986 1.00 18.01 107 HIS A C 1
ATOM 648 O O . HIS A 1 89 ? 21.822 59.700 63.706 1.00 18.74 107 HIS A O 1
ATOM 655 N N . ILE A 1 90 ? 21.538 57.916 62.405 1.00 17.78 108 ILE A N 1
ATOM 656 C CA . ILE A 1 90 ? 20.098 57.751 62.635 1.00 14.29 108 ILE A CA 1
ATOM 657 C C . ILE A 1 90 ? 19.793 56.295 62.954 1.00 16.08 108 ILE A C 1
ATOM 658 O O . ILE A 1 90 ? 20.201 55.389 62.219 1.00 12.27 108 ILE A O 1
ATOM 663 N N . CYS A 1 91 ? 19.208 56.067 64.115 1.00 16.17 109 CYS A N 1
ATOM 664 C CA . CYS A 1 91 ? 18.952 54.699 64.543 1.00 16.23 109 CYS A CA 1
ATOM 665 C C . CYS A 1 91 ? 17.597 54.495 65.211 1.00 16.52 109 CYS A C 1
ATOM 666 O O . CYS A 1 91 ? 16.880 55.455 65.508 1.00 15.27 109 CYS A O 1
ATOM 669 N N . ALA A 1 92 ? 17.259 53.281 65.410 1.00 13.44 110 ALA A N 1
ATOM 670 C CA . ALA A 1 92 ? 16.032 52.793 66.050 1.00 11.17 110 ALA A CA 1
ATOM 671 C C . ALA A 1 92 ? 16.216 51.336 66.454 1.00 11.35 110 ALA A C 1
ATOM 672 O O . ALA A 1 92 ? 17.129 50.656 65.966 1.00 11.38 110 ALA A O 1
ATOM 674 N N . GLY A 1 93 ? 15.421 50.860 67.393 1.00 9.13 111 GLY A N 1
ATOM 675 C CA . GLY A 1 93 ? 15.545 49.478 67.817 1.00 7.60 111 GLY A CA 1
ATOM 676 C C . GLY A 1 93 ? 15.087 48.553 66.706 1.00 9.49 111 GLY A C 1
ATOM 677 O O . GLY A 1 93 ? 14.142 48.871 65.976 1.00 9.63 111 GLY A O 1
ATOM 678 N N . ALA A 1 94 ? 15.749 47.407 66.571 1.00 11.38 112 ALA A N 1
ATOM 679 C CA . ALA A 1 94 ? 15.413 46.441 65.536 1.00 11.71 112 ALA A CA 1
ATOM 680 C C . ALA A 1 94 ? 14.159 45.653 65.894 1.00 15.07 112 ALA A C 1
ATOM 681 O O . ALA A 1 94 ? 14.218 44.464 66.201 1.00 19.57 112 ALA A O 1
ATOM 683 N N . SER A 1 95 ? 13.095 46.338 66.005 1.00 13.51 113 SER A N 1
ATOM 684 C CA . SER A 1 95 ? 11.760 45.756 66.197 1.00 15.07 113 SER A CA 1
ATOM 685 C C . SER A 1 95 ? 10.997 45.758 64.873 1.00 14.69 113 SER A C 1
ATOM 686 O O . SER A 1 95 ? 11.517 46.202 63.840 1.00 16.30 113 SER A O 1
ATOM 689 N N . ALA A 1 96 ? 9.763 45.320 64.859 1.00 13.11 114 ALA A N 1
ATOM 690 C CA . ALA A 1 96 ? 8.998 45.357 63.612 1.00 14.45 114 ALA A CA 1
ATOM 691 C C . ALA A 1 96 ? 8.914 46.799 63.103 1.00 15.36 114 ALA A C 1
ATOM 692 O O . ALA A 1 96 ? 9.025 47.049 61.902 1.00 16.09 114 ALA A O 1
ATOM 694 N N . PHE A 1 97 ? 8.760 47.747 64.027 1.00 14.53 115 PHE A N 1
ATOM 695 C CA . PHE A 1 97 ? 8.673 49.166 63.678 1.00 14.45 115 PHE A CA 1
ATOM 696 C C . PHE A 1 97 ? 9.982 49.670 63.071 1.00 13.47 115 PHE A C 1
ATOM 697 O O . PHE A 1 97 ? 9.987 50.261 61.988 1.00 14.41 115 PHE A O 1
ATOM 705 N N . GLY A 1 98 ? 11.085 49.438 63.778 1.00 11.79 116 GLY A N 1
ATOM 706 C CA . GLY A 1 98 ? 12.388 49.865 63.298 1.00 12.62 116 GLY A CA 1
ATOM 707 C C . GLY A 1 98 ? 12.768 49.255 61.956 1.00 13.26 116 GLY A C 1
ATOM 708 O O . GLY A 1 98 ? 13.248 49.960 61.069 1.00 14.39 116 GLY A O 1
ATOM 709 N N . LYS A 1 99 ? 12.550 47.952 61.793 1.00 11.62 117 LYS A N 1
ATOM 710 C CA . LYS A 1 99 ? 12.879 47.273 60.536 1.00 15.10 117 LYS A CA 1
ATOM 711 C C . LYS A 1 99 ? 12.038 47.790 59.378 1.00 14.33 117 LYS A C 1
ATOM 712 O O . LYS A 1 99 ? 12.504 47.873 58.241 1.00 12.09 117 LYS A O 1
ATOM 718 N N . ASN A 1 100 ? 10.787 48.119 59.674 1.00 14.08 118 ASN A N 1
ATOM 719 C CA . ASN A 1 100 ? 9.856 48.623 58.674 1.00 12.03 118 ASN A CA 1
ATOM 720 C C . ASN A 1 100 ? 10.263 50.018 58.195 1.00 11.31 118 ASN A C 1
ATOM 721 O O . ASN A 1 100 ? 10.384 50.265 56.992 1.00 13.86 118 ASN A O 1
ATOM 726 N N . LEU A 1 101 ? 10.611 50.895 59.113 1.00 13.80 119 LEU A N 1
ATOM 727 C CA . LEU A 1 101 ? 10.848 52.323 58.822 1.00 14.29 119 LEU A CA 1
ATOM 728 C C . LEU A 1 101 ? 12.278 52.561 58.303 1.00 15.56 119 LEU A C 1
ATOM 729 O O . LEU A 1 101 ? 12.468 53.155 57.226 1.00 15.07 119 LEU A O 1
ATOM 734 N N . LEU A 1 102 ? 13.351 52.218 59.009 1.00 12.85 120 LEU A N 1
ATOM 735 C CA . LEU A 1 102 ? 14.738 52.659 58.762 1.00 10.37 120 LEU A CA 1
ATOM 736 C C . LEU A 1 102 ? 15.188 52.360 57.328 1.00 11.23 120 LEU A C 1
ATOM 737 O O . LEU A 1 102 ? 15.908 53.173 56.722 1.00 13.27 120 LEU A O 1
ATOM 742 N N . PRO A 1 103 ? 14.943 51.176 56.695 1.00 10.49 121 PRO A N 1
ATOM 743 C CA . PRO A 1 103 ? 15.445 50.992 55.332 1.00 10.35 121 PRO A CA 1
ATOM 744 C C . PRO A 1 103 ? 14.793 51.936 54.326 1.00 13.99 121 PRO A C 1
ATOM 745 O O . PRO A 1 103 ? 15.382 52.229 53.281 1.00 13.40 121 PRO A O 1
ATOM 749 N N . ARG A 1 104 ? 13.589 52.425 54.633 1.00 13.28 122 ARG A N 1
ATOM 750 C CA . ARG A 1 104 ? 12.909 53.343 53.725 1.00 12.45 122 ARG A CA 1
ATOM 751 C C . ARG A 1 104 ? 13.581 54.706 53.798 1.00 12.11 122 ARG A C 1
ATOM 752 O O . ARG A 1 104 ? 13.766 55.372 52.780 1.00 16.61 122 ARG A O 1
ATOM 760 N N . VAL A 1 105 ? 13.981 55.096 55.003 1.00 13.18 123 VAL A N 1
ATOM 761 C CA . VAL A 1 105 ? 14.659 56.366 55.221 1.00 15.27 123 VAL A CA 1
ATOM 762 C C . VAL A 1 105 ? 16.027 56.361 54.526 1.00 15.95 123 VAL A C 1
ATOM 763 O O . VAL A 1 105 ? 16.388 57.321 53.845 1.00 17.70 123 VAL A O 1
ATOM 767 N N . ALA A 1 106 ? 16.763 55.259 54.665 1.00 14.81 124 ALA A N 1
ATOM 768 C CA . ALA A 1 106 ? 18.088 55.116 54.058 1.00 12.12 124 ALA A CA 1
ATOM 769 C C . ALA A 1 106 ? 18.056 55.254 52.539 1.00 12.50 124 ALA A C 1
ATOM 770 O O . ALA A 1 106 ? 18.948 55.860 51.953 1.00 13.32 124 ALA A O 1
ATOM 772 N N . ALA A 1 107 ? 17.027 54.703 51.901 1.00 12.57 125 ALA A N 1
ATOM 773 C CA . ALA A 1 107 ? 16.895 54.788 50.452 1.00 13.85 125 ALA A CA 1
ATOM 774 C C . ALA A 1 107 ? 16.752 56.243 50.019 1.00 19.17 125 ALA A C 1
ATOM 775 O O . ALA A 1 107 ? 17.360 56.673 49.039 1.00 23.59 125 ALA A O 1
ATOM 777 N N . LYS A 1 108 ? 15.955 56.998 50.769 1.00 21.83 126 LYS A N 1
ATOM 778 C CA . LYS A 1 108 ? 15.728 58.412 50.481 1.00 23.12 126 LYS A CA 1
ATOM 779 C C . LYS A 1 108 ? 17.018 59.196 50.673 1.00 20.56 126 LYS A C 1
ATOM 780 O O . LYS A 1 108 ? 17.228 60.227 50.037 1.00 20.62 126 LYS A O 1
ATOM 786 N N . LEU A 1 109 ? 17.855 58.733 51.592 1.00 20.43 127 LEU A N 1
ATOM 787 C CA . LEU A 1 109 ? 19.136 59.384 51.842 1.00 23.09 127 LEU A CA 1
ATOM 788 C C . LEU A 1 109 ? 20.193 58.813 50.903 1.00 23.95 127 LEU A C 1
ATOM 789 O O . LEU A 1 109 ? 21.299 59.347 50.808 1.00 25.63 127 LEU A O 1
ATOM 794 N N . GLU A 1 110 ? 19.832 57.731 50.212 1.00 26.38 128 GLU A N 1
ATOM 795 C CA . GLU A 1 110 ? 20.708 57.040 49.272 1.00 25.72 128 GLU A CA 1
ATOM 796 C C . GLU A 1 110 ? 21.940 56.456 49.956 1.00 20.98 128 GLU A C 1
ATOM 797 O O . GLU A 1 110 ? 23.061 56.588 49.472 1.00 21.45 128 GLU A O 1
ATOM 803 N N . VAL A 1 111 ? 21.726 55.843 51.113 1.00 17.56 129 VAL A N 1
ATOM 804 C CA . VAL A 1 111 ? 22.804 55.210 51.857 1.00 14.81 129 VAL A CA 1
ATOM 805 C C . VAL A 1 111 ? 22.399 53.767 52.123 1.00 16.34 129 VAL A C 1
ATOM 806 O O . VAL A 1 111 ? 21.222 53.415 52.015 1.00 18.38 129 VAL A O 1
ATOM 810 N N . ALA A 1 112 ? 23.379 52.923 52.423 1.00 15.72 130 ALA A N 1
ATOM 811 C CA . ALA A 1 112 ? 23.120 51.519 52.707 1.00 15.39 130 ALA A CA 1
ATOM 812 C C . ALA A 1 112 ? 23.010 51.381 54.220 1.00 15.45 130 ALA A C 1
ATOM 813 O O . ALA A 1 112 ? 23.956 51.708 54.939 1.00 18.57 130 ALA A O 1
ATOM 815 N N . PRO A 1 113 ? 21.846 50.924 54.724 1.00 14.27 131 PRO A N 1
ATOM 816 C CA . PRO A 1 113 ? 21.644 50.757 56.166 1.00 12.58 131 PRO A CA 1
ATOM 817 C C . PRO A 1 113 ? 22.278 49.486 56.722 1.00 11.57 131 PRO A C 1
ATOM 818 O O . PRO A 1 113 ? 22.658 48.583 55.967 1.00 12.00 131 PRO A O 1
ATOM 822 N N . ILE A 1 114 ? 22.408 49.437 58.045 1.00 9.45 132 ILE A N 1
ATOM 823 C CA . ILE A 1 114 ? 22.975 48.291 58.745 1.00 11.07 132 ILE A CA 1
ATOM 824 C C . ILE A 1 114 ? 21.872 47.744 59.651 1.00 13.85 132 ILE A C 1
ATOM 825 O O . ILE A 1 114 ? 21.308 48.485 60.456 1.00 14.30 132 ILE A O 1
ATOM 830 N N . SER A 1 115 ? 21.600 46.418 59.573 1.00 14.07 133 SER A N 1
ATOM 831 C CA . SER A 1 115 ? 20.469 45.857 60.340 1.00 14.70 133 SER A CA 1
ATOM 832 C C . SER A 1 115 ? 20.953 45.096 61.589 1.00 15.57 133 SER A C 1
ATOM 833 O O . SER A 1 115 ? 21.971 44.390 61.569 1.00 14.84 133 SER A O 1
ATOM 836 N N . ASP A 1 116 ? 20.136 45.235 62.632 1.00 15.27 134 ASP A N 1
ATOM 837 C CA . ASP A 1 116 ? 20.276 44.491 63.872 1.00 13.47 134 ASP A CA 1
ATOM 838 C C . ASP A 1 116 ? 21.694 44.401 64.452 1.00 12.93 134 ASP A C 1
ATOM 839 O O . ASP A 1 116 ? 22.169 43.301 64.748 1.00 14.23 134 ASP A O 1
ATOM 844 N N . ILE A 1 117 ? 22.353 45.536 64.681 1.00 10.86 135 ILE A N 1
ATOM 845 C CA . ILE A 1 117 ? 23.715 45.484 65.211 1.00 10.36 135 ILE A CA 1
ATOM 846 C C . ILE A 1 117 ? 23.770 45.001 66.658 1.00 11.50 135 ILE A C 1
ATOM 847 O O . ILE A 1 117 ? 22.901 45.322 67.467 1.00 12.47 135 ILE A O 1
ATOM 852 N N . ILE A 1 118 ? 24.801 44.227 66.975 1.00 11.06 136 ILE A N 1
ATOM 853 C CA . ILE A 1 118 ? 24.982 43.697 68.320 1.00 11.77 136 ILE A CA 1
ATOM 854 C C . ILE A 1 118 ? 26.155 44.360 69.045 1.00 12.32 136 ILE A C 1
ATOM 855 O O . ILE A 1 118 ? 26.346 44.138 70.242 1.00 15.18 136 ILE A O 1
ATOM 860 N N . ALA A 1 119 ? 26.927 45.177 68.328 1.00 12.04 137 ALA A N 1
ATOM 861 C CA . ALA A 1 119 ? 28.086 45.848 68.915 1.00 13.84 137 ALA A CA 1
ATOM 862 C C . ALA A 1 119 ? 28.589 47.009 68.066 1.00 17.63 137 ALA A C 1
ATOM 863 O O . ALA A 1 119 ? 28.451 47.007 66.838 1.00 19.34 137 ALA A O 1
ATOM 865 N N . ILE A 1 120 ? 29.166 48.002 68.737 1.00 19.81 138 ILE A N 1
ATOM 866 C CA . ILE A 1 120 ? 29.724 49.189 68.092 1.00 21.31 138 ILE A CA 1
ATOM 867 C C . ILE A 1 120 ? 31.217 49.241 68.424 1.00 22.40 138 ILE A C 1
ATOM 868 O O . ILE A 1 120 ? 31.588 49.276 69.602 1.00 22.85 138 ILE A O 1
ATOM 873 N N . LYS A 1 121 ? 32.064 49.190 67.395 1.00 21.45 139 LYS A N 1
ATOM 874 C CA . LYS A 1 121 ? 33.515 49.241 67.592 1.00 20.38 139 LYS A CA 1
ATOM 875 C C . LYS A 1 121 ? 34.009 50.670 67.425 1.00 21.15 139 LYS A C 1
ATOM 876 O O . LYS A 1 121 ? 35.049 51.046 67.956 1.00 25.45 139 LYS A O 1
ATOM 882 N N . SER A 1 122 ? 33.320 51.410 66.675 1.00 18.16 140 SER A N 1
ATOM 883 C CA . SER A 1 122 ? 33.607 52.828 66.431 1.00 17.90 140 SER A CA 1
ATOM 884 C C . SER A 1 122 ? 32.418 53.475 65.729 1.00 17.39 140 SER A C 1
ATOM 885 O O . SER A 1 122 ? 31.435 52.797 65.394 1.00 21.35 140 SER A O 1
ATOM 888 N N . PRO A 1 123 ? 32.400 54.796 65.599 1.00 19.17 141 PRO A N 1
ATOM 889 C CA . PRO A 1 123 ? 31.254 55.440 64.955 1.00 18.35 141 PRO A CA 1
ATOM 890 C C . PRO A 1 123 ? 30.948 54.941 63.546 1.00 18.56 141 PRO A C 1
ATOM 891 O O . PRO A 1 123 ? 29.900 55.275 63.003 1.00 19.67 141 PRO A O 1
ATOM 895 N N . ASP A 1 124 ? 31.861 54.184 62.937 1.00 20.08 142 ASP A N 1
ATOM 896 C CA . ASP A 1 124 ? 31.633 53.661 61.590 1.00 16.72 142 ASP A CA 1
ATOM 897 C C . ASP A 1 124 ? 31.895 52.156 61.421 1.00 16.45 142 ASP A C 1
ATOM 898 O O . ASP A 1 124 ? 31.913 51.651 60.301 1.00 17.40 142 ASP A O 1
ATOM 903 N N . THR A 1 125 ? 32.090 51.442 62.524 1.00 17.19 143 THR A N 1
ATOM 904 C CA . THR A 1 125 ? 32.359 50.005 62.472 1.00 17.19 143 THR A CA 1
ATOM 905 C C . THR A 1 125 ? 31.423 49.278 63.436 1.00 15.95 143 THR A C 1
ATOM 906 O O . THR A 1 125 ? 31.497 49.460 64.657 1.00 16.33 143 THR A O 1
ATOM 910 N N . PHE A 1 126 ? 30.561 48.436 62.878 1.00 16.27 144 PHE A N 1
ATOM 911 C CA . PHE A 1 126 ? 29.576 47.716 63.672 1.00 14.86 144 PHE A CA 1
ATOM 912 C C . PHE A 1 126 ? 29.674 46.219 63.470 1.00 16.25 144 PHE A C 1
ATOM 913 O O . PHE A 1 126 ? 30.199 45.752 62.459 1.00 16.73 144 PHE A O 1
ATOM 921 N N . VAL A 1 127 ? 29.154 45.474 64.434 1.00 13.27 145 VAL A N 1
ATOM 922 C CA . VAL A 1 127 ? 29.143 44.023 64.366 1.00 14.61 145 VAL A CA 1
ATOM 923 C C . VAL A 1 127 ? 27.682 43.572 64.336 1.00 12.57 145 VAL A C 1
ATOM 924 O O . VAL A 1 127 ? 26.847 44.109 65.065 1.00 8.95 145 VAL A O 1
ATOM 928 N N . ARG A 1 128 ? 27.372 42.629 63.459 1.00 14.51 146 ARG A N 1
ATOM 929 C CA . ARG A 1 128 ? 26.022 42.087 63.323 1.00 13.94 146 ARG A CA 1
ATOM 930 C C . ARG A 1 128 ? 26.169 40.614 62.976 1.00 15.44 146 ARG A C 1
ATOM 931 O O . ARG A 1 128 ? 27.270 40.160 62.671 1.00 16.71 146 ARG A O 1
ATOM 939 N N . THR A 1 129 ? 25.085 39.855 63.063 1.00 14.59 147 THR A N 1
ATOM 940 C CA . THR A 1 129 ? 25.149 38.438 62.747 1.00 14.44 147 THR A CA 1
ATOM 941 C C . THR A 1 129 ? 24.493 38.156 61.402 1.00 14.95 147 THR A C 1
ATOM 942 O O . THR A 1 129 ? 23.636 38.914 60.943 1.00 12.73 147 THR A O 1
ATOM 946 N N . ILE A 1 130 ? 24.917 37.069 60.768 1.00 13.44 148 ILE A N 1
ATOM 947 C CA . ILE A 1 130 ? 24.359 36.656 59.495 1.00 11.71 148 ILE A CA 1
ATOM 948 C C . ILE A 1 130 ? 24.136 35.153 59.585 1.00 11.02 148 ILE A C 1
ATOM 949 O O . ILE A 1 130 ? 24.561 34.520 60.552 1.00 12.56 148 ILE A O 1
ATOM 954 N N . TYR A 1 131 ? 23.431 34.590 58.609 1.00 11.25 149 TYR A N 1
ATOM 955 C CA . TYR A 1 131 ? 23.151 33.161 58.583 1.00 12.33 149 TYR A CA 1
ATOM 956 C C . TYR A 1 131 ? 22.520 32.652 59.867 1.00 12.33 149 TYR A C 1
ATOM 957 O O . TYR A 1 131 ? 23.030 31.722 60.493 1.00 14.68 149 TYR A O 1
ATOM 966 N N . ALA A 1 132 ? 21.397 33.256 60.240 1.00 14.00 150 ALA A N 1
ATOM 967 C CA . ALA A 1 132 ? 20.663 32.865 61.437 1.00 11.65 150 ALA A CA 1
ATOM 968 C C . ALA A 1 132 ? 21.531 32.887 62.692 1.00 14.26 150 ALA A C 1
ATOM 969 O O . ALA A 1 132 ? 21.458 31.983 63.522 1.00 13.91 150 ALA A O 1
ATOM 971 N N . GLY A 1 133 ? 22.393 33.893 62.789 1.00 13.49 151 GLY A N 1
ATOM 972 C CA . GLY A 1 133 ? 23.244 34.038 63.953 1.00 11.82 151 GLY A CA 1
ATOM 973 C C . GLY A 1 133 ? 24.417 33.085 64.024 1.00 13.86 151 GLY A C 1
ATOM 974 O O . GLY A 1 133 ? 25.072 32.982 65.058 1.00 17.48 151 GLY A O 1
ATOM 975 N N . ASN A 1 134 ? 24.725 32.417 62.924 1.00 13.18 152 ASN A N 1
ATOM 976 C CA . ASN A 1 134 ? 25.835 31.479 62.931 1.00 15.49 152 ASN A CA 1
ATOM 977 C C . ASN A 1 134 ? 27.175 32.057 62.518 1.00 18.23 152 ASN A C 1
ATOM 978 O O . ASN A 1 134 ? 28.177 31.345 62.495 1.00 22.62 152 ASN A O 1
ATOM 983 N N . ALA A 1 135 ? 27.192 33.325 62.201 1.00 16.94 153 ALA A N 1
ATOM 984 C CA . ALA A 1 135 ? 28.440 34.007 61.854 1.00 17.09 153 ALA A CA 1
ATOM 985 C C . ALA A 1 135 ? 28.338 35.475 62.275 1.00 16.34 153 ALA A C 1
ATOM 986 O O . ALA A 1 135 ? 27.266 36.084 62.201 1.00 17.10 153 ALA A O 1
ATOM 988 N N . LEU A 1 136 ? 29.466 35.991 62.717 1.00 17.52 154 LEU A N 1
ATOM 989 C CA . LEU A 1 136 ? 29.600 37.385 63.163 1.00 19.04 154 LEU A CA 1
ATOM 990 C C . LEU A 1 136 ? 30.231 38.200 62.040 1.00 18.50 154 LEU A C 1
ATOM 991 O O . LEU A 1 136 ? 31.343 37.878 61.584 1.00 22.39 154 LEU A O 1
ATOM 996 N N . CYS A 1 137 ? 29.593 39.242 61.596 1.00 18.75 155 CYS A N 1
ATOM 997 C CA . CYS A 1 137 ? 30.110 40.043 60.489 1.00 19.56 155 CYS A CA 1
ATOM 998 C C . CYS A 1 137 ? 30.449 41.459 60.970 1.00 19.40 155 CYS A C 1
ATOM 999 O O . CYS A 1 137 ? 29.588 42.186 61.479 1.00 19.24 155 CYS A O 1
ATOM 1002 N N . THR A 1 138 ? 31.725 41.781 60.881 1.00 16.72 156 THR A N 1
ATOM 1003 C CA . THR A 1 138 ? 32.147 43.148 61.206 1.00 15.87 156 THR A CA 1
ATOM 1004 C C . THR A 1 138 ? 32.126 44.008 59.950 1.00 17.64 156 THR A C 1
ATOM 1005 O O . THR A 1 138 ? 32.700 43.635 58.919 1.00 13.85 156 THR A O 1
ATOM 1009 N N . VAL A 1 139 ? 31.390 45.102 60.011 1.00 18.12 157 VAL A N 1
ATOM 1010 C CA . VAL A 1 139 ? 31.222 45.973 58.855 1.00 19.17 157 VAL A CA 1
ATOM 1011 C C . VAL A 1 139 ? 31.730 47.398 59.072 1.00 19.51 157 VAL A C 1
ATOM 1012 O O . VAL A 1 139 ? 31.529 47.992 60.137 1.00 20.89 157 VAL A O 1
ATOM 1016 N N . LYS A 1 140 ? 32.413 47.898 58.097 1.00 16.06 158 LYS A N 1
ATOM 1017 C CA . LYS A 1 140 ? 32.879 49.289 58.034 1.00 15.30 158 LYS A CA 1
ATOM 1018 C C . LYS A 1 140 ? 31.958 50.095 57.123 1.00 13.96 158 LYS A C 1
ATOM 1019 O O . LYS A 1 140 ? 31.674 49.688 55.988 1.00 12.25 158 LYS A O 1
ATOM 1025 N N . CYS A 1 141 ? 31.291 51.094 57.695 1.00 15.15 159 CYS A N 1
ATOM 1026 C CA . CYS A 1 141 ? 30.329 51.902 56.957 1.00 17.16 159 CYS A CA 1
ATOM 1027 C C . CYS A 1 141 ? 30.910 53.277 56.648 1.00 19.59 159 CYS A C 1
ATOM 1028 O O . CYS A 1 141 ? 31.145 54.074 57.552 1.00 17.93 159 CYS A O 1
ATOM 1031 N N . ASP A 1 142 ? 31.122 53.555 55.369 1.00 20.76 160 ASP A N 1
ATOM 1032 C CA . ASP A 1 142 ? 31.674 54.836 54.947 1.00 25.32 160 ASP A CA 1
ATOM 1033 C C . ASP A 1 142 ? 30.615 55.799 54.422 1.00 25.02 160 ASP A C 1
ATOM 1034 O O . ASP A 1 142 ? 30.938 56.767 53.738 1.00 28.12 160 ASP A O 1
ATOM 1039 N N . GLU A 1 143 ? 29.352 55.535 54.729 1.00 21.71 161 GLU A N 1
ATOM 1040 C CA . GLU A 1 143 ? 28.277 56.395 54.262 1.00 19.68 161 GLU A CA 1
ATOM 1041 C C . GLU A 1 143 ? 28.302 57.740 54.981 1.00 19.27 161 GLU A C 1
ATOM 1042 O O . GLU A 1 143 ? 28.751 57.832 56.121 1.00 17.02 161 GLU A O 1
ATOM 1048 N N . LYS A 1 144 ? 27.837 58.783 54.298 1.00 21.92 162 LYS A N 1
ATOM 1049 C CA . LYS A 1 144 ? 27.790 60.130 54.866 1.00 24.75 162 LYS A CA 1
ATOM 1050 C C . LYS A 1 144 ? 26.874 60.149 56.096 1.00 23.14 162 LYS A C 1
ATOM 1051 O O . LYS A 1 144 ? 27.088 60.922 57.034 1.00 23.27 162 LYS A O 1
ATOM 1057 N N . VAL A 1 145 ? 25.846 59.335 56.073 1.00 22.27 163 VAL A N 1
ATOM 1058 C CA . VAL A 1 145 ? 24.936 59.160 57.211 1.00 19.49 163 VAL A CA 1
ATOM 1059 C C . VAL A 1 145 ? 24.812 57.677 57.524 1.00 16.04 163 VAL A C 1
ATOM 1060 O O . VAL A 1 145 ? 24.531 56.866 56.642 1.00 16.89 163 VAL A O 1
ATOM 1064 N N . LYS A 1 146 ? 25.032 57.345 58.779 1.00 15.99 164 LYS A N 1
ATOM 1065 C CA . LYS A 1 146 ? 24.938 55.952 59.238 1.00 14.46 164 LYS A CA 1
ATOM 1066 C C . LYS A 1 146 ? 23.525 55.674 59.739 1.00 16.10 164 LYS A C 1
ATOM 1067 O O . LYS A 1 146 ? 23.101 56.218 60.768 1.00 16.40 164 LYS A O 1
ATOM 1073 N N . VAL A 1 147 ? 22.772 54.859 59.004 1.00 16.82 165 VAL A N 1
ATOM 1074 C CA . VAL A 1 147 ? 21.406 54.475 59.374 1.00 15.36 165 VAL A CA 1
ATOM 1075 C C . VAL A 1 147 ? 21.475 53.005 59.795 1.00 14.11 165 VAL A C 1
ATOM 1076 O O . VAL A 1 147 ? 21.917 52.159 59.017 1.00 17.96 165 VAL A O 1
ATOM 1080 N N . PHE A 1 148 ? 21.073 52.705 61.026 1.00 13.64 166 PHE A N 1
ATOM 1081 C CA . PHE A 1 148 ? 21.130 51.337 61.531 1.00 11.98 166 PHE A CA 1
ATOM 1082 C C . PHE A 1 148 ? 20.092 51.040 62.604 1.00 12.21 166 PHE A C 1
ATOM 1083 O O . PHE A 1 148 ? 19.588 51.949 63.259 1.00 13.61 166 PHE A O 1
ATOM 1091 N N . SER A 1 149 ? 19.725 49.773 62.696 1.00 12.41 167 SER A N 1
ATOM 1092 C CA . SER A 1 149 ? 18.826 49.351 63.778 1.00 11.19 167 SER A CA 1
ATOM 1093 C C . SER A 1 149 ? 19.613 48.561 64.822 1.00 13.98 167 SER A C 1
ATOM 1094 O O . SER A 1 149 ? 20.695 48.029 64.533 1.00 15.13 167 SER A O 1
ATOM 1097 N N . VAL A 1 150 ? 19.187 48.645 66.072 1.00 13.70 168 VAL A N 1
ATOM 1098 C CA . VAL A 1 150 ? 19.909 48.047 67.184 1.00 12.34 168 VAL A CA 1
ATOM 1099 C C . VAL A 1 150 ? 19.219 46.839 67.811 1.00 15.90 168 VAL A C 1
ATOM 1100 O O . VAL A 1 150 ? 18.016 46.878 68.080 1.00 11.93 168 VAL A O 1
ATOM 1104 N N . ARG A 1 151 ? 19.986 45.779 68.066 1.00 16.07 169 ARG A N 1
ATOM 1105 C CA . ARG A 1 151 ? 19.442 44.592 68.711 1.00 16.79 169 ARG A CA 1
ATOM 1106 C C . ARG A 1 151 ? 19.257 44.953 70.183 1.00 17.24 169 ARG A C 1
ATOM 1107 O O . ARG A 1 151 ? 20.229 45.222 70.897 1.00 15.86 169 ARG A O 1
ATOM 1115 N N . GLY A 1 152 ? 18.003 44.960 70.625 1.00 18.80 170 GLY A N 1
ATOM 1116 C CA . GLY A 1 152 ? 17.677 45.308 71.997 1.00 19.32 170 GLY A CA 1
ATOM 1117 C C . GLY A 1 152 ? 18.396 44.518 73.073 1.00 19.48 170 GLY A C 1
ATOM 1118 O O . GLY A 1 152 ? 18.847 45.089 74.056 1.00 23.06 170 GLY A O 1
ATOM 1119 N N . THR A 1 153 ? 18.543 43.215 72.879 1.00 20.69 171 THR A N 1
ATOM 1120 C CA . THR A 1 153 ? 19.206 42.361 73.859 1.00 22.78 171 THR A CA 1
ATOM 1121 C C . THR A 1 153 ? 20.726 42.546 73.985 1.00 24.41 171 THR A C 1
ATOM 1122 O O . THR A 1 153 ? 21.344 42.020 74.915 1.00 24.93 171 THR A O 1
ATOM 1126 N N . SER A 1 154 ? 21.325 43.291 73.060 1.00 22.57 172 SER A N 1
ATOM 1127 C CA . SER A 1 154 ? 22.765 43.511 73.078 1.00 21.96 172 SER A CA 1
ATOM 1128 C C . SER A 1 154 ? 23.212 44.771 73.828 1.00 22.63 172 SER A C 1
ATOM 1129 O O . SER A 1 154 ? 24.408 44.972 74.049 1.00 23.73 172 SER A O 1
ATOM 1132 N N . PHE A 1 155 ? 22.262 45.614 74.221 1.00 19.51 173 PHE A N 1
ATOM 1133 C CA . PHE A 1 155 ? 22.585 46.840 74.940 1.00 19.90 173 PHE A CA 1
ATOM 1134 C C . PHE A 1 155 ? 21.674 46.988 76.158 1.00 21.05 173 PHE A C 1
ATOM 1135 O O . PHE A 1 155 ? 20.491 46.664 76.098 1.00 21.48 173 PHE A O 1
ATOM 1143 N N . ASP A 1 156 ? 22.239 47.446 77.269 1.00 23.25 174 ASP A N 1
ATOM 1144 C CA . ASP A 1 156 ? 21.475 47.628 78.496 1.00 27.72 174 ASP A CA 1
ATOM 1145 C C . ASP A 1 156 ? 20.568 48.822 78.309 1.00 25.04 174 ASP A C 1
ATOM 1146 O O . ASP A 1 156 ? 20.894 49.730 77.560 1.00 25.18 174 ASP A O 1
ATOM 1151 N N . ALA A 1 157 ? 19.443 48.826 79.011 1.00 24.79 175 ALA A N 1
ATOM 1152 C CA . ALA A 1 157 ? 18.488 49.915 78.917 1.00 26.12 175 ALA A CA 1
ATOM 1153 C C . ALA A 1 157 ? 19.034 51.144 79.626 1.00 27.89 175 ALA A C 1
ATOM 1154 O O . ALA A 1 157 ? 19.682 51.040 80.671 1.00 28.58 175 ALA A O 1
ATOM 1156 N N . ALA A 1 158 ? 18.815 52.302 79.020 1.00 28.85 176 ALA A N 1
ATOM 1157 C CA . ALA A 1 158 ? 19.262 53.559 79.598 1.00 30.11 176 ALA A CA 1
ATOM 1158 C C . ALA A 1 158 ? 18.364 53.899 80.797 1.00 31.14 176 ALA A C 1
ATOM 1159 O O . ALA A 1 158 ? 17.165 53.584 80.802 1.00 28.00 176 ALA A O 1
ATOM 1161 N N . ALA A 1 159 ? 18.954 54.526 81.812 1.00 30.75 177 ALA A N 1
ATOM 1162 C CA . ALA A 1 159 ? 18.217 54.911 83.005 1.00 30.09 177 ALA A CA 1
ATOM 1163 C C . ALA A 1 159 ? 17.138 55.909 82.634 1.00 31.62 177 ALA A C 1
ATOM 1164 O O . ALA A 1 159 ? 17.373 56.853 81.881 1.00 34.01 177 ALA A O 1
ATOM 1166 N N . THR A 1 160 ? 15.953 55.698 83.180 1.00 34.34 178 THR A N 1
ATOM 1167 C CA . THR A 1 160 ? 14.817 56.556 82.914 1.00 38.20 178 THR A CA 1
ATOM 1168 C C . THR A 1 160 ? 14.846 57.851 83.717 1.00 39.83 178 THR A C 1
ATOM 1169 O O . THR A 1 160 ? 13.870 58.602 83.732 1.00 41.35 178 THR A O 1
ATOM 1173 N N . SER A 1 161 ? 15.967 58.127 84.368 1.00 41.23 179 SER A N 1
ATOM 1174 C CA . SER A 1 161 ? 16.090 59.334 85.161 1.00 43.83 179 SER A CA 1
ATOM 1175 C C . SER A 1 161 ? 17.522 59.804 85.142 1.00 44.79 179 SER A C 1
ATOM 1176 O O . SER A 1 161 ? 18.435 59.015 84.896 1.00 47.92 179 SER A O 1
ATOM 1179 N N . GLY A 1 162 ? 17.727 61.079 85.430 1.00 48.14 180 GLY A N 1
ATOM 1180 C CA . GLY A 1 162 ? 19.062 61.638 85.439 1.00 49.80 180 GLY A CA 1
ATOM 1181 C C . GLY A 1 162 ? 19.315 62.438 84.181 1.00 50.90 180 GLY A C 1
ATOM 1182 O O . GLY A 1 162 ? 20.329 63.120 84.051 1.00 52.03 180 GLY A O 1
ATOM 1183 N N . GLY A 1 163 ? 18.366 62.353 83.255 1.00 51.44 181 GLY A N 1
ATOM 1184 C CA . GLY A 1 163 ? 18.483 63.067 81.998 1.00 53.44 181 GLY A CA 1
ATOM 1185 C C . GLY A 1 163 ? 17.790 64.407 81.992 1.00 53.81 181 GLY A C 1
ATOM 1186 O O . GLY A 1 163 ? 16.777 64.621 82.660 1.00 54.15 181 GLY A O 1
ATOM 1187 N N . SER A 1 164 ? 18.361 65.301 81.312 1.00 55.53 182 SER A N 1
ATOM 1188 C CA . SER A 1 164 ? 17.834 66.651 81.081 1.00 57.93 182 SER A CA 1
ATOM 1189 C C . SER A 1 164 ? 17.808 66.944 79.587 1.00 56.37 182 SER A C 1
ATOM 1190 O O . SER A 1 164 ? 18.831 66.823 78.901 1.00 62.25 182 SER A O 1
ATOM 1193 N N . ALA A 1 165 ? 16.630 67.186 79.070 1.00 48.84 183 ALA A N 1
ATOM 1194 C CA . ALA A 1 165 ? 16.543 67.385 77.643 1.00 42.40 183 ALA A CA 1
ATOM 1195 C C . ALA A 1 165 ? 15.470 68.407 77.371 1.00 39.94 183 ALA A C 1
ATOM 1196 O O . ALA A 1 165 ? 14.497 68.501 78.109 1.00 39.09 183 ALA A O 1
ATOM 1198 N N . SER A 1 166 ? 15.656 69.139 76.321 1.00 38.16 184 SER A N 1
ATOM 1199 C CA . SER A 1 166 ? 14.666 70.141 75.946 1.00 41.10 184 SER A CA 1
ATOM 1200 C C . SER A 1 166 ? 13.746 69.563 74.882 1.00 39.12 184 SER A C 1
ATOM 1201 O O . SER A 1 166 ? 14.199 68.951 73.910 1.00 42.42 184 SER A O 1
ATOM 1204 N N . SER A 1 167 ? 12.461 69.749 75.079 1.00 37.52 185 SER A N 1
ATOM 1205 C CA . SER A 1 167 ? 11.478 69.291 74.098 1.00 37.87 185 SER A CA 1
ATOM 1206 C C . SER A 1 167 ? 11.254 70.422 73.100 1.00 37.37 185 SER A C 1
ATOM 1207 O O . SER A 1 167 ? 11.343 71.610 73.462 1.00 39.95 185 SER A O 1
ATOM 1210 N N . GLU A 1 168 ? 11.199 70.108 71.841 1.00 35.66 186 GLU A N 1
ATOM 1211 C CA . GLU A 1 168 ? 11.096 71.117 70.802 1.00 35.20 186 GLU A CA 1
ATOM 1212 C C . GLU A 1 168 ? 10.107 70.604 69.763 1.00 34.81 186 GLU A C 1
ATOM 1213 O O . GLU A 1 168 ? 10.045 69.404 69.498 1.00 32.30 186 GLU A O 1
ATOM 1219 N N . LYS A 1 169 ? 9.291 71.493 69.216 1.00 34.62 187 LYS A N 1
ATOM 1220 C CA . LYS A 1 169 ? 8.334 71.076 68.203 1.00 38.40 187 LYS A CA 1
ATOM 1221 C C . LYS A 1 169 ? 9.108 70.787 66.915 1.00 38.77 187 LYS A C 1
ATOM 1222 O O . LYS A 1 169 ? 10.106 71.456 66.609 1.00 37.77 187 LYS A O 1
ATOM 1228 N N . ALA A 1 170 ? 8.591 69.825 66.088 1.00 39.88 188 ALA A N 1
ATOM 1229 C CA . ALA A 1 170 ? 9.414 69.367 64.952 1.00 42.58 188 ALA A CA 1
ATOM 1230 C C . ALA A 1 170 ? 8.861 69.896 63.604 1.00 46.46 188 ALA A C 1
ATOM 1231 O O . ALA A 1 170 ? 7.736 70.415 63.511 1.00 40.16 188 ALA A O 1
ATOM 1233 N N . SER A 1 171 ? 9.763 69.844 62.609 1.00 56.61 189 SER A N 1
ATOM 1234 C CA . SER A 1 171 ? 9.576 70.229 61.197 1.00 62.61 189 SER A CA 1
ATOM 1235 C C . SER A 1 171 ? 8.508 69.321 60.603 1.00 65.96 189 SER A C 1
ATOM 1236 O O . SER A 1 171 ? 8.804 68.254 60.055 1.00 69.77 189 SER A O 1
ATOM 1239 N N . SER A 1 172 ? 7.272 69.760 60.716 1.00 66.35 190 SER A N 1
ATOM 1240 C CA . SER A 1 172 ? 6.127 68.946 60.276 1.00 68.16 190 SER A CA 1
ATOM 1241 C C . SER A 1 172 ? 5.693 69.259 58.830 1.00 66.51 190 SER A C 1
ATOM 1242 O O . SER A 1 172 ? 5.387 70.397 58.464 1.00 67.02 190 SER A O 1
ATOM 1245 N N . THR A 1 173 ? 5.536 68.097 58.086 1.00 63.04 191 THR A N 1
ATOM 1246 C CA . THR A 1 173 ? 5.348 68.023 56.626 1.00 58.54 191 THR A CA 1
ATOM 1247 C C . THR A 1 173 ? 3.871 67.887 56.246 1.00 54.64 191 THR A C 1
ATOM 1248 O O . THR A 1 173 ? 2.989 67.803 57.117 1.00 54.64 191 THR A O 1
ATOM 1252 N N . SER A 1 174 ? 3.688 67.867 54.935 1.00 49.76 192 SER A N 1
ATOM 1253 C CA . SER A 1 174 ? 2.380 67.726 54.284 1.00 46.76 192 SER A CA 1
ATOM 1254 C C . SER A 1 174 ? 2.065 66.236 54.107 1.00 43.83 192 SER A C 1
ATOM 1255 O O . SER A 1 174 ? 2.953 65.432 53.773 1.00 43.07 192 SER A O 1
ATOM 1258 N N . PRO A 1 175 ? 0.820 65.784 54.356 1.00 42.66 193 PRO A N 1
ATOM 1259 C CA . PRO A 1 175 ? 0.494 64.360 54.222 1.00 39.54 193 PRO A CA 1
ATOM 1260 C C . PRO A 1 175 ? 0.629 63.739 52.823 1.00 36.55 193 PRO A C 1
ATOM 1261 O O . PRO A 1 175 ? 0.158 64.289 51.825 1.00 35.68 193 PRO A O 1
ATOM 1265 N N . VAL A 1 176 ? 1.276 62.576 52.783 1.00 32.64 194 VAL A N 1
ATOM 1266 C CA . VAL A 1 176 ? 1.511 61.831 51.545 1.00 26.62 194 VAL A CA 1
ATOM 1267 C C . VAL A 1 176 ? 0.237 61.116 51.116 1.00 24.16 194 VAL A C 1
ATOM 1268 O O . VAL A 1 176 ? -0.193 61.224 49.974 1.00 26.07 194 VAL A O 1
ATOM 1272 N N . GLU A 1 177 ? -0.306 60.294 51.982 1.00 25.30 195 GLU A N 1
ATOM 1273 C CA . GLU A 1 177 ? -1.599 59.594 51.858 1.00 26.49 195 GLU A CA 1
ATOM 1274 C C . GLU A 1 177 ? -1.583 58.586 50.698 1.00 25.92 195 GLU A C 1
ATOM 1275 O O . GLU A 1 177 ? -2.552 58.494 49.922 1.00 25.12 195 GLU A O 1
ATOM 1281 N N . ILE A 1 178 ? -0.581 57.712 50.616 1.00 24.19 196 ILE A N 1
ATOM 1282 C CA . ILE A 1 178 ? -0.577 56.628 49.633 1.00 22.35 196 ILE A CA 1
ATOM 1283 C C . ILE A 1 178 ? -0.863 55.303 50.343 1.00 19.62 196 ILE A C 1
ATOM 1284 O O . ILE A 1 178 ? -0.970 54.253 49.709 1.00 20.40 196 ILE A O 1
ATOM 1289 N N . SER A 1 179 ? -0.992 55.376 51.664 1.00 20.72 197 SER A N 1
ATOM 1290 C CA . SER A 1 179 ? -1.273 54.220 52.502 1.00 20.77 197 SER A CA 1
ATOM 1291 C C . SER A 1 179 ? -2.149 54.669 53.660 1.00 22.08 197 SER A C 1
ATOM 1292 O O . SER A 1 179 ? -2.154 55.850 54.025 1.00 23.48 197 SER A O 1
ATOM 1295 N N . GLU A 1 180 ? -2.870 53.728 54.256 1.00 23.40 198 GLU A N 1
ATOM 1296 C CA . GLU A 1 180 ? -3.731 54.048 55.383 1.00 24.47 198 GLU A CA 1
ATOM 1297 C C . GLU A 1 180 ? -3.868 52.871 56.340 1.00 20.00 198 GLU A C 1
ATOM 1298 O O . GLU A 1 180 ? -3.941 51.715 55.926 1.00 22.43 198 GLU A O 1
ATOM 1304 N N . TRP A 1 181 ? -3.784 53.170 57.594 1.00 16.87 199 TRP A N 1
ATOM 1305 C CA . TRP A 1 181 ? -3.950 52.203 58.680 1.00 16.98 199 TRP A CA 1
ATOM 1306 C C . TRP A 1 181 ? -5.430 51.912 58.847 1.00 17.99 199 TRP A C 1
ATOM 1307 O O . TRP A 1 181 ? -6.243 52.841 58.931 1.00 21.13 199 TRP A O 1
ATOM 1318 N N . LEU A 1 182 ? -5.821 50.647 58.788 1.00 18.28 200 LEU A N 1
ATOM 1319 C CA . LEU A 1 182 ? -7.232 50.301 58.905 1.00 16.40 200 LEU A CA 1
ATOM 1320 C C . LEU A 1 182 ? -7.639 49.761 60.265 1.00 17.46 200 LEU A C 1
ATOM 1321 O O . LEU A 1 182 ? -8.641 50.196 60.828 1.00 17.05 200 LEU A O 1
ATOM 1326 N N . ASP A 1 183 ? -6.855 48.837 60.811 1.00 16.56 201 ASP A N 1
ATOM 1327 C CA . ASP A 1 183 ? -7.216 48.220 62.080 1.00 17.04 201 ASP A CA 1
ATOM 1328 C C . ASP A 1 183 ? -6.074 47.330 62.575 1.00 18.72 201 ASP A C 1
ATOM 1329 O O . ASP A 1 183 ? -5.054 47.188 61.904 1.00 16.39 201 ASP A O 1
ATOM 1334 N N . GLN A 1 184 ? -6.248 46.733 63.747 1.00 21.28 202 GLN A N 1
ATOM 1335 C CA . GLN A 1 184 ? -5.237 45.855 64.316 1.00 25.24 202 GLN A CA 1
ATOM 1336 C C . GLN A 1 184 ? -5.898 44.797 65.185 1.00 25.53 202 GLN A C 1
ATOM 1337 O O . GLN A 1 184 ? -7.071 44.915 65.540 1.00 29.28 202 GLN A O 1
ATOM 1343 N N . LYS A 1 185 ? -5.172 43.767 65.466 1.00 24.12 203 LYS A N 1
ATOM 1344 C CA . LYS A 1 185 ? -5.593 42.683 66.349 1.00 24.52 203 LYS A CA 1
ATOM 1345 C C . LYS A 1 185 ? -4.417 42.248 67.200 1.00 27.00 203 LYS A C 1
ATOM 1346 O O . LYS A 1 185 ? -3.510 41.562 66.716 1.00 27.54 203 LYS A O 1
ATOM 1352 N N . LEU A 1 186 ? -4.373 42.778 68.407 1.00 30.71 204 LEU A N 1
ATOM 1353 C CA . LEU A 1 186 ? -3.269 42.505 69.309 1.00 32.99 204 LEU A CA 1
ATOM 1354 C C . LEU A 1 186 ? -3.554 41.279 70.158 1.00 34.20 204 LEU A C 1
ATOM 1355 O O . LEU A 1 186 ? -4.706 40.979 70.459 1.00 34.47 204 LEU A O 1
ATOM 1360 N N . THR A 1 187 ? -2.502 40.550 70.507 1.00 39.59 205 THR A N 1
ATOM 1361 C CA . THR A 1 187 ? -2.635 39.362 71.339 1.00 45.24 205 THR A CA 1
ATOM 1362 C C . THR A 1 187 ? -2.600 39.804 72.800 1.00 50.11 205 THR A C 1
ATOM 1363 O O . THR A 1 187 ? -1.528 40.016 73.372 1.00 48.77 205 THR A O 1
ATOM 1367 N N . LYS A 1 188 ? -3.784 39.980 73.379 1.00 56.61 206 LYS A N 1
ATOM 1368 C CA . LYS A 1 188 ? -3.906 40.414 74.765 1.00 63.42 206 LYS A CA 1
ATOM 1369 C C . LYS A 1 188 ? -3.432 39.309 75.695 1.00 64.83 206 LYS A C 1
ATOM 1370 O O . LYS A 1 188 ? -3.951 38.191 75.672 1.00 68.20 206 LYS A O 1
ATOM 1376 N N . SER A 1 189 ? -2.428 39.626 76.500 1.00 65.69 207 SER A N 1
ATOM 1377 C CA . SER A 1 189 ? -1.870 38.668 77.435 1.00 65.06 207 SER A CA 1
ATOM 1378 C C . SER A 1 189 ? -1.451 39.395 78.688 1.00 63.85 207 SER A C 1
ATOM 1379 O O . SER A 1 189 ? -1.160 40.590 78.678 1.00 63.79 207 SER A O 1
ATOM 1382 N N . ASP A 1 190 ? -1.438 38.655 79.778 1.00 63.13 208 ASP A N 1
ATOM 1383 C CA . ASP A 1 190 ? -1.062 39.217 81.051 1.00 65.05 208 ASP A CA 1
ATOM 1384 C C . ASP A 1 190 ? 0.395 38.890 81.365 1.00 63.07 208 ASP A C 1
ATOM 1385 O O . ASP A 1 190 ? 1.034 39.586 82.153 1.00 65.31 208 ASP A O 1
ATOM 1390 N N . ARG A 1 191 ? 0.933 37.863 80.708 1.00 58.47 209 ARG A N 1
ATOM 1391 C CA . ARG A 1 191 ? 2.324 37.457 80.929 1.00 52.53 209 ARG A CA 1
ATOM 1392 C C . ARG A 1 191 ? 3.243 38.586 80.509 1.00 46.13 209 ARG A C 1
ATOM 1393 O O . ARG A 1 191 ? 2.882 39.422 79.685 1.00 46.52 209 ARG A O 1
ATOM 1401 N N . PRO A 1 192 ? 4.451 38.626 81.069 1.00 40.00 210 PRO A N 1
ATOM 1402 C CA . PRO A 1 192 ? 5.385 39.688 80.698 1.00 38.65 210 PRO A CA 1
ATOM 1403 C C . PRO A 1 192 ? 5.913 39.515 79.267 1.00 36.58 210 PRO A C 1
ATOM 1404 O O . PRO A 1 192 ? 6.043 38.393 78.768 1.00 35.10 210 PRO A O 1
ATOM 1408 N N . GLU A 1 193 ? 6.211 40.639 78.620 1.00 34.09 211 GLU A N 1
ATOM 1409 C CA . GLU A 1 193 ? 6.720 40.655 77.250 1.00 32.67 211 GLU A CA 1
ATOM 1410 C C . GLU A 1 193 ? 7.941 39.765 77.039 1.00 28.73 211 GLU A C 1
ATOM 1411 O O . GLU A 1 193 ? 8.959 39.895 77.717 1.00 32.30 211 GLU A O 1
ATOM 1417 N N . LEU A 1 194 ? 7.867 38.885 76.116 1.00 25.27 212 LEU A N 1
ATOM 1418 C CA . LEU A 1 194 ? 8.837 37.887 75.629 1.00 21.75 212 LEU A CA 1
ATOM 1419 C C . LEU A 1 194 ? 10.226 38.537 75.528 1.00 23.94 212 LEU A C 1
ATOM 1420 O O . LEU A 1 194 ? 11.194 38.083 76.159 1.00 23.82 212 LEU A O 1
ATOM 1425 N N . THR A 1 195 ? 10.376 39.650 74.791 1.00 25.07 213 THR A N 1
ATOM 1426 C CA . THR A 1 195 ? 11.672 40.296 74.598 1.00 28.43 213 THR A CA 1
ATOM 1427 C C . THR A 1 195 ? 12.336 40.860 75.853 1.00 30.66 213 THR A C 1
ATOM 1428 O O . THR A 1 195 ? 13.557 40.955 75.915 1.00 33.80 213 THR A O 1
ATOM 1432 N N . GLY A 1 196 ? 11.546 41.251 76.846 1.00 32.43 214 GLY A N 1
ATOM 1433 C CA . GLY A 1 196 ? 12.133 41.805 78.054 1.00 30.86 214 GLY A CA 1
ATOM 1434 C C . GLY A 1 196 ? 12.144 40.857 79.235 1.00 32.48 214 GLY A C 1
ATOM 1435 O O . GLY A 1 196 ? 12.685 41.178 80.297 1.00 34.75 214 GLY A O 1
ATOM 1436 N N . ALA A 1 197 ? 11.561 39.678 79.047 1.00 30.81 215 ALA A N 1
ATOM 1437 C CA . ALA A 1 197 ? 11.480 38.680 80.103 1.00 29.78 215 ALA A CA 1
ATOM 1438 C C . ALA A 1 197 ? 12.839 38.194 80.602 1.00 28.29 215 ALA A C 1
ATOM 1439 O O . ALA A 1 197 ? 13.803 38.099 79.841 1.00 28.12 215 ALA A O 1
ATOM 1441 N N . LYS A 1 198 ? 12.913 37.928 81.902 1.00 28.55 216 LYS A N 1
ATOM 1442 C CA . LYS A 1 198 ? 14.135 37.421 82.518 1.00 27.86 216 LYS A CA 1
ATOM 1443 C C . LYS A 1 198 ? 14.146 35.908 82.369 1.00 24.40 216 LYS A C 1
ATOM 1444 O O . LYS A 1 198 ? 15.207 35.279 82.345 1.00 23.63 216 LYS A O 1
ATOM 1450 N N . VAL A 1 199 ? 12.950 35.332 82.310 1.00 19.48 217 VAL A N 1
ATOM 1451 C CA . VAL A 1 199 ? 12.777 33.901 82.157 1.00 19.30 217 VAL A CA 1
ATOM 1452 C C . VAL A 1 199 ? 11.771 33.705 81.042 1.00 17.57 217 VAL A C 1
ATOM 1453 O O . VAL A 1 199 ? 10.793 34.451 80.941 1.00 15.38 217 VAL A O 1
ATOM 1457 N N . VAL A 1 200 ? 12.040 32.735 80.177 1.00 17.61 218 VAL A N 1
ATOM 1458 C CA . VAL A 1 200 ? 11.148 32.437 79.067 1.00 18.97 218 VAL A CA 1
ATOM 1459 C C . VAL A 1 200 ? 10.948 30.932 78.996 1.00 19.40 218 VAL A C 1
ATOM 1460 O O . VAL A 1 200 ? 11.894 30.162 79.175 1.00 22.16 218 VAL A O 1
ATOM 1464 N N . VAL A 1 201 ? 9.720 30.532 78.835 1.00 18.61 219 VAL A N 1
ATOM 1465 C CA . VAL A 1 201 ? 9.370 29.120 78.652 1.00 20.86 219 VAL A CA 1
ATOM 1466 C C . VAL A 1 201 ? 8.742 28.927 77.278 1.00 19.95 219 VAL A C 1
ATOM 1467 O O . VAL A 1 201 ? 7.817 29.656 76.898 1.00 19.88 219 VAL A O 1
ATOM 1471 N N . SER A 1 202 ? 9.353 28.090 76.453 1.00 21.70 220 SER A N 1
ATOM 1472 C CA . SER A 1 202 ? 8.846 27.892 75.100 1.00 18.19 220 SER A CA 1
ATOM 1473 C C . SER A 1 202 ? 8.465 26.454 74.841 1.00 15.93 220 SER A C 1
ATOM 1474 O O . SER A 1 202 ? 9.063 25.534 75.392 1.00 14.93 220 SER A O 1
ATOM 1477 N N . GLY A 1 203 ? 7.492 26.268 73.963 1.00 18.92 221 GLY A N 1
ATOM 1478 C CA . GLY A 1 203 ? 7.045 24.933 73.626 1.00 19.04 221 GLY A CA 1
ATOM 1479 C C . GLY A 1 203 ? 7.003 24.766 72.122 1.00 20.47 221 GLY A C 1
ATOM 1480 O O . GLY A 1 203 ? 6.826 25.749 71.394 1.00 14.88 221 GLY A O 1
ATOM 1481 N N . GLY A 1 204 ? 7.188 23.529 71.667 1.00 20.18 222 GLY A N 1
ATOM 1482 C CA . GLY A 1 204 ? 7.168 23.230 70.251 1.00 16.43 222 GLY A CA 1
ATOM 1483 C C . GLY A 1 204 ? 6.107 22.215 69.888 1.00 18.33 222 GLY A C 1
ATOM 1484 O O . GLY A 1 204 ? 5.094 22.082 70.571 1.00 16.88 222 GLY A O 1
ATOM 1485 N N . ARG A 1 205 ? 6.358 21.472 68.817 1.00 23.10 223 ARG A N 1
ATOM 1486 C CA . ARG A 1 205 ? 5.429 20.459 68.321 1.00 23.51 223 ARG A CA 1
ATOM 1487 C C . ARG A 1 205 ? 5.175 19.359 69.352 1.00 22.93 223 ARG A C 1
ATOM 1488 O O . ARG A 1 205 ? 4.140 18.698 69.322 1.00 22.70 223 ARG A O 1
ATOM 1496 N N . GLY A 1 206 ? 6.114 19.184 70.275 1.00 22.86 224 GLY A N 1
ATOM 1497 C CA . GLY A 1 206 ? 5.970 18.168 71.301 1.00 24.10 224 GLY A CA 1
ATOM 1498 C C . GLY A 1 206 ? 4.769 18.328 72.218 1.00 27.40 224 GLY A C 1
ATOM 1499 O O . GLY A 1 206 ? 4.436 17.408 72.963 1.00 30.71 224 GLY A O 1
ATOM 1500 N N . LEU A 1 207 ? 4.123 19.489 72.199 1.00 26.41 225 LEU A N 1
ATOM 1501 C CA . LEU A 1 207 ? 2.961 19.695 73.053 1.00 25.07 225 LEU A CA 1
ATOM 1502 C C . LEU A 1 207 ? 1.663 19.127 72.498 1.00 25.19 225 LEU A C 1
ATOM 1503 O O . LEU A 1 207 ? 0.637 19.169 73.164 1.00 25.26 225 LEU A O 1
ATOM 1508 N N . LYS A 1 208 ? 1.648 18.658 71.285 1.00 29.75 226 LYS A N 1
ATOM 1509 C CA . LYS A 1 208 ? 0.593 17.936 70.544 1.00 30.65 226 LYS A CA 1
ATOM 1510 C C . LYS A 1 208 ? -0.662 18.796 70.350 1.00 30.75 226 LYS A C 1
ATOM 1511 O O . LYS A 1 208 ? -1.403 18.603 69.368 1.00 29.55 226 LYS A O 1
ATOM 1517 N N . SER A 1 209 ? -1.051 19.719 71.248 1.00 31.71 227 SER A N 1
ATOM 1518 C CA . SER A 1 209 ? -2.240 20.540 71.067 1.00 34.34 227 SER A CA 1
ATOM 1519 C C . SER A 1 209 ? -2.167 21.827 71.876 1.00 34.41 227 SER A C 1
ATOM 1520 O O . SER A 1 209 ? -1.368 21.945 72.807 1.00 31.37 227 SER A O 1
ATOM 1523 N N . GLY A 1 210 ? -3.016 22.782 71.505 1.00 35.57 228 GLY A N 1
ATOM 1524 C CA . GLY A 1 210 ? -3.068 24.064 72.182 1.00 38.74 228 GLY A CA 1
ATOM 1525 C C . GLY A 1 210 ? -3.512 23.947 73.624 1.00 40.57 228 GLY A C 1
ATOM 1526 O O . GLY A 1 210 ? -3.043 24.699 74.478 1.00 39.10 228 GLY A O 1
ATOM 1527 N N . GLU A 1 211 ? -4.411 23.006 73.903 1.00 43.72 229 GLU A N 1
ATOM 1528 C CA . GLU A 1 211 ? -4.895 22.810 75.264 1.00 44.63 229 GLU A CA 1
ATOM 1529 C C . GLU A 1 211 ? -3.729 22.417 76.166 1.00 41.47 229 GLU A C 1
ATOM 1530 O O . GLU A 1 211 ? -3.673 22.816 77.327 1.00 41.64 229 GLU A O 1
ATOM 1536 N N . ASN A 1 212 ? -2.779 21.672 75.613 1.00 38.16 230 ASN A N 1
ATOM 1537 C CA . ASN A 1 212 ? -1.620 21.237 76.379 1.00 35.28 230 ASN A CA 1
ATOM 1538 C C . ASN A 1 212 ? -0.662 22.381 76.718 1.00 35.20 230 ASN A C 1
ATOM 1539 O O . ASN A 1 212 ? 0.125 22.275 77.661 1.00 35.91 230 ASN A O 1
ATOM 1544 N N . PHE A 1 213 ? -0.743 23.487 75.976 1.00 33.73 231 PHE A N 1
ATOM 1545 C CA . PHE A 1 213 ? 0.116 24.645 76.239 1.00 32.70 231 PHE A CA 1
ATOM 1546 C C . PHE A 1 213 ? -0.181 25.223 77.617 1.00 31.21 231 PHE A C 1
ATOM 1547 O O . PHE A 1 213 ? 0.637 25.940 78.195 1.00 31.36 231 PHE A O 1
ATOM 1555 N N . LYS A 1 214 ? -1.351 24.884 78.146 1.00 32.02 232 LYS A N 1
ATOM 1556 C CA . LYS A 1 214 ? -1.774 25.324 79.464 1.00 33.43 232 LYS A CA 1
ATOM 1557 C C . LYS A 1 214 ? -0.698 24.965 80.487 1.00 31.64 232 LYS A C 1
ATOM 1558 O O . LYS A 1 214 ? -0.411 25.747 81.397 1.00 33.00 232 LYS A O 1
ATOM 1564 N N . LEU A 1 215 ? -0.077 23.800 80.309 1.00 28.06 233 LEU A N 1
ATOM 1565 C CA . LEU A 1 215 ? 0.977 23.342 81.209 1.00 27.28 233 LEU A CA 1
ATOM 1566 C C . LEU A 1 215 ? 2.117 24.342 81.260 1.00 27.58 233 LEU A C 1
ATOM 1567 O O . LEU A 1 215 ? 2.696 24.575 82.318 1.00 30.14 233 LEU A O 1
ATOM 1572 N N . LEU A 1 216 ? 2.458 24.914 80.111 1.00 27.28 234 LEU A N 1
ATOM 1573 C CA . LEU A 1 216 ? 3.536 25.887 80.057 1.00 25.30 234 LEU A CA 1
ATOM 1574 C C . LEU A 1 216 ? 3.135 27.187 80.743 1.00 24.94 234 LEU A C 1
ATOM 1575 O O . LEU A 1 216 ? 3.970 27.851 81.352 1.00 29.29 234 LEU A O 1
ATOM 1580 N N . TYR A 1 217 ? 1.862 27.554 80.651 1.00 24.29 235 TYR A N 1
ATOM 1581 C CA . TYR A 1 217 ? 1.397 28.780 81.289 1.00 25.00 235 TYR A CA 1
ATOM 1582 C C . TYR A 1 217 ? 1.491 28.644 82.802 1.00 26.67 235 TYR A C 1
ATOM 1583 O O . TYR A 1 217 ? 1.943 29.562 83.484 1.00 24.78 235 TYR A O 1
ATOM 1592 N N . ASP A 1 218 ? 1.099 27.480 83.316 1.00 27.87 236 ASP A N 1
ATOM 1593 C CA . ASP A 1 218 ? 1.158 27.209 84.749 1.00 27.81 236 ASP A CA 1
ATOM 1594 C C . ASP A 1 218 ? 2.606 27.260 85.227 1.00 29.45 236 ASP A C 1
ATOM 1595 O O . ASP A 1 218 ? 2.911 27.878 86.245 1.00 29.98 236 ASP A O 1
ATOM 1600 N N . LEU A 1 219 ? 3.498 26.606 84.490 1.00 28.78 237 LEU A N 1
ATOM 1601 C CA . LEU A 1 219 ? 4.916 26.608 84.838 1.00 28.11 237 LEU A CA 1
ATOM 1602 C C . LEU A 1 219 ? 5.441 28.044 84.797 1.00 29.12 237 LEU A C 1
ATOM 1603 O O . LEU A 1 219 ? 6.112 28.498 85.731 1.00 29.49 237 LEU A O 1
ATOM 1608 N N . ALA A 1 220 ? 5.095 28.756 83.725 1.00 30.27 238 ALA A N 1
ATOM 1609 C CA . ALA A 1 220 ? 5.518 30.138 83.518 1.00 29.55 238 ALA A CA 1
ATOM 1610 C C . ALA A 1 220 ? 5.120 31.040 84.683 1.00 30.03 238 ALA A C 1
ATOM 1611 O O . ALA A 1 220 ? 5.880 31.919 85.078 1.00 29.48 238 ALA A O 1
ATOM 1613 N N . ASP A 1 221 ? 3.943 30.790 85.250 1.00 34.74 239 ASP A N 1
ATOM 1614 C CA . ASP A 1 221 ? 3.440 31.561 86.389 1.00 34.69 239 ASP A CA 1
ATOM 1615 C C . ASP A 1 221 ? 4.365 31.489 87.576 1.00 32.90 239 ASP A C 1
ATOM 1616 O O . ASP A 1 221 ? 4.720 32.519 88.162 1.00 33.87 239 ASP A O 1
ATOM 1621 N N . GLN A 1 222 ? 4.784 30.271 87.902 1.00 32.84 240 GLN A N 1
ATOM 1622 C CA . GLN A 1 222 ? 5.670 30.041 89.033 1.00 31.84 240 GLN A CA 1
ATOM 1623 C C . GLN A 1 222 ? 7.003 30.743 88.846 1.00 32.31 240 GLN A C 1
ATOM 1624 O O . GLN A 1 222 ? 7.677 31.083 89.815 1.00 37.38 240 GLN A O 1
ATOM 1630 N N . LEU A 1 223 ? 7.376 30.969 87.595 1.00 30.45 241 LEU A N 1
ATOM 1631 C CA . LEU A 1 223 ? 8.628 31.624 87.282 1.00 28.76 241 LEU A CA 1
ATOM 1632 C C . LEU A 1 223 ? 8.441 33.065 86.827 1.00 28.57 241 LEU A C 1
ATOM 1633 O O . LEU A 1 223 ? 9.418 33.765 86.597 1.00 30.86 241 LEU A O 1
ATOM 1638 N N . HIS A 1 224 ? 7.190 33.532 86.735 1.00 28.59 242 HIS A N 1
ATOM 1639 C CA . HIS A 1 224 ? 6.901 34.895 86.261 1.00 31.20 242 HIS A CA 1
ATOM 1640 C C . HIS A 1 224 ? 7.598 35.073 84.910 1.00 28.49 242 HIS A C 1
ATOM 1641 O O . HIS A 1 224 ? 8.163 36.127 84.601 1.00 27.32 242 HIS A O 1
ATOM 1648 N N . ALA A 1 225 ? 7.504 34.023 84.108 1.00 25.41 243 ALA A N 1
ATOM 1649 C CA . ALA A 1 225 ? 8.133 33.964 82.810 1.00 21.07 243 ALA A CA 1
ATOM 1650 C C . ALA A 1 225 ? 7.204 34.303 81.666 1.00 21.16 243 ALA A C 1
ATOM 1651 O O . ALA A 1 225 ? 5.981 34.300 81.814 1.00 17.89 243 ALA A O 1
ATOM 1653 N N . ALA A 1 226 ? 7.805 34.698 80.589 1.00 19.34 244 ALA A N 1
ATOM 1654 C CA . ALA A 1 226 ? 7.089 34.863 79.320 1.00 20.42 244 ALA A CA 1
ATOM 1655 C C . ALA A 1 226 ? 7.064 33.536 78.574 1.00 20.85 244 ALA A C 1
ATOM 1656 O O . ALA A 1 226 ? 7.897 32.655 78.828 1.00 20.92 244 ALA A O 1
ATOM 1658 N N . VAL A 1 227 ? 6.042 33.289 77.787 1.00 20.78 245 VAL A N 1
ATOM 1659 C CA . VAL A 1 227 ? 5.952 32.021 77.068 1.00 21.60 245 VAL A CA 1
ATOM 1660 C C . VAL A 1 227 ? 6.208 32.243 75.576 1.00 19.43 245 VAL A C 1
ATOM 1661 O O . VAL A 1 227 ? 5.604 33.127 74.962 1.00 15.35 245 VAL A O 1
ATOM 1665 N N . GLY A 1 228 ? 7.128 31.465 75.010 1.00 17.72 246 GLY A N 1
ATOM 1666 C CA . GLY A 1 228 ? 7.448 31.587 73.597 1.00 19.51 246 GLY A CA 1
ATOM 1667 C C . GLY A 1 228 ? 7.084 30.313 72.860 1.00 19.90 246 GLY A C 1
ATOM 1668 O O . GLY A 1 228 ? 6.551 29.379 73.465 1.00 19.42 246 GLY A O 1
ATOM 1669 N N . ALA A 1 229 ? 7.398 30.247 71.571 1.00 17.13 247 ALA A N 1
ATOM 1670 C CA . ALA A 1 229 ? 7.076 29.068 70.780 1.00 15.80 247 ALA A CA 1
ATOM 1671 C C . ALA A 1 229 ? 7.956 28.912 69.542 1.00 14.97 247 ALA A C 1
ATOM 1672 O O . ALA A 1 229 ? 8.767 29.777 69.221 1.00 17.45 247 ALA A O 1
ATOM 1674 N N . SER A 1 230 ? 7.851 27.772 68.928 1.00 15.02 248 SER A N 1
ATOM 1675 C CA . SER A 1 230 ? 8.540 27.463 67.673 1.00 12.43 248 SER A CA 1
ATOM 1676 C C . SER A 1 230 ? 7.549 27.548 66.523 1.00 14.50 248 SER A C 1
ATOM 1677 O O . SER A 1 230 ? 6.334 27.648 66.747 1.00 17.30 248 SER A O 1
ATOM 1680 N N . ARG A 1 231 ? 8.034 27.469 65.301 1.00 17.20 249 ARG A N 1
ATOM 1681 C CA . ARG A 1 231 ? 7.146 27.547 64.153 1.00 13.30 249 ARG A CA 1
ATOM 1682 C C . ARG A 1 231 ? 6.093 26.454 64.183 1.00 15.19 249 ARG A C 1
ATOM 1683 O O . ARG A 1 231 ? 4.921 26.712 63.918 1.00 16.05 249 ARG A O 1
ATOM 1691 N N . ALA A 1 232 ? 6.520 25.234 64.501 1.00 13.77 250 ALA A N 1
ATOM 1692 C CA . ALA A 1 232 ? 5.614 24.088 64.559 1.00 15.65 250 ALA A CA 1
ATOM 1693 C C . ALA A 1 232 ? 4.374 24.338 65.433 1.00 16.01 250 ALA A C 1
ATOM 1694 O O . ALA A 1 232 ? 3.261 23.992 65.045 1.00 19.76 250 ALA A O 1
ATOM 1696 N N . ALA A 1 233 ? 4.562 24.978 66.582 1.00 14.76 251 ALA A N 1
ATOM 1697 C CA . ALA A 1 233 ? 3.454 25.273 67.476 1.00 15.28 251 ALA A CA 1
ATOM 1698 C C . ALA A 1 233 ? 2.527 26.333 66.874 1.00 19.79 251 ALA A C 1
ATOM 1699 O O . ALA A 1 233 ? 1.307 26.291 67.073 1.00 19.03 251 ALA A O 1
ATOM 1701 N N . VAL A 1 234 ? 3.107 27.279 66.136 1.00 21.95 252 VAL A N 1
ATOM 1702 C CA . VAL A 1 234 ? 2.338 28.345 65.487 1.00 22.77 252 VAL A CA 1
ATOM 1703 C C . VAL A 1 234 ? 1.530 27.812 64.304 1.00 26.48 252 VAL A C 1
ATOM 1704 O O . VAL A 1 234 ? 0.318 28.044 64.211 1.00 25.42 252 VAL A O 1
ATOM 1708 N N . ASP A 1 235 ? 2.208 27.119 63.391 1.00 27.42 253 ASP A N 1
ATOM 1709 C CA . ASP A 1 235 ? 1.553 26.565 62.215 1.00 28.74 253 ASP A CA 1
ATOM 1710 C C . ASP A 1 235 ? 0.471 25.569 62.598 1.00 30.00 253 ASP A C 1
ATOM 1711 O O . ASP A 1 235 ? -0.569 25.502 61.945 1.00 33.59 253 ASP A O 1
ATOM 1716 N N . ALA A 1 236 ? 0.698 24.828 63.681 1.00 28.71 254 ALA A N 1
ATOM 1717 C CA . ALA A 1 236 ? -0.281 23.855 64.157 1.00 27.85 254 ALA A CA 1
ATOM 1718 C C . ALA A 1 236 ? -1.484 24.539 64.806 1.00 26.11 254 ALA A C 1
ATOM 1719 O O . ALA A 1 236 ? -2.493 23.897 65.073 1.00 28.32 254 ALA A O 1
ATOM 1721 N N . GLY A 1 237 ? -1.354 25.834 65.081 1.00 26.57 255 GLY A N 1
ATOM 1722 C CA . GLY A 1 237 ? -2.434 26.591 65.686 1.00 24.13 255 GLY A CA 1
ATOM 1723 C C . GLY A 1 237 ? -2.459 26.613 67.206 1.00 25.01 255 GLY A C 1
ATOM 1724 O O . GLY A 1 237 ? -3.417 27.113 67.796 1.00 27.36 255 GLY A O 1
ATOM 1725 N N . PHE A 1 238 ? -1.409 26.108 67.848 1.00 22.18 256 PHE A N 1
ATOM 1726 C CA . PHE A 1 238 ? -1.365 26.083 69.307 1.00 22.00 256 PHE A CA 1
ATOM 1727 C C . PHE A 1 238 ? -1.334 27.488 69.887 1.00 24.78 256 PHE A C 1
ATOM 1728 O O . PHE A 1 238 ? -2.006 27.772 70.877 1.00 27.26 256 PHE A O 1
ATOM 1736 N N . VAL A 1 239 ? -0.523 28.354 69.285 1.00 24.75 257 VAL A N 1
ATOM 1737 C CA . VAL A 1 239 ? -0.358 29.725 69.755 1.00 20.59 257 VAL A CA 1
ATOM 1738 C C . VAL A 1 239 ? -0.220 30.693 68.587 1.00 20.30 257 VAL A C 1
ATOM 1739 O O . VAL A 1 239 ? 0.041 30.273 67.461 1.00 23.25 257 VAL A O 1
ATOM 1743 N N . PRO A 1 240 ? -0.419 32.000 68.834 1.00 19.68 258 PRO A N 1
ATOM 1744 C CA . PRO A 1 240 ? -0.299 32.991 67.762 1.00 18.06 258 PRO A CA 1
ATOM 1745 C C . PRO A 1 240 ? 1.152 33.213 67.330 1.00 17.37 258 PRO A C 1
ATOM 1746 O O . PRO A 1 240 ? 2.095 32.984 68.099 1.00 17.46 258 PRO A O 1
ATOM 1750 N N . ASN A 1 241 ? 1.322 33.736 66.130 1.00 17.90 259 ASN A N 1
ATOM 1751 C CA . ASN A 1 241 ? 2.643 33.880 65.501 1.00 20.14 259 ASN A CA 1
ATOM 1752 C C . ASN A 1 241 ? 3.528 34.873 66.274 1.00 21.11 259 ASN A C 1
ATOM 1753 O O . ASN A 1 241 ? 4.768 34.764 66.251 1.00 18.50 259 ASN A O 1
ATOM 1758 N N . ASP A 1 242 ? 2.992 35.879 66.980 1.00 19.98 260 ASP A N 1
ATOM 1759 C CA . ASP A 1 242 ? 3.834 36.813 67.723 1.00 18.86 260 ASP A CA 1
ATOM 1760 C C . ASP A 1 242 ? 4.542 36.164 68.913 1.00 15.20 260 ASP A C 1
ATOM 1761 O O . ASP A 1 242 ? 5.350 36.802 69.575 1.00 16.14 260 ASP A O 1
ATOM 1766 N N . MET A 1 243 ? 4.250 34.895 69.181 1.00 13.33 261 MET A N 1
ATOM 1767 C CA . MET A 1 243 ? 4.905 34.193 70.277 1.00 11.86 261 MET A CA 1
ATOM 1768 C C . MET A 1 243 ? 6.150 33.441 69.798 1.00 12.49 261 MET A C 1
ATOM 1769 O O . MET A 1 243 ? 6.937 32.953 70.608 1.00 12.97 261 MET A O 1
ATOM 1774 N N . GLN A 1 244 ? 6.335 33.368 68.482 1.00 13.13 262 GLN A N 1
ATOM 1775 C CA . GLN A 1 244 ? 7.464 32.651 67.894 1.00 11.74 262 GLN A CA 1
ATOM 1776 C C . GLN A 1 244 ? 8.832 33.263 68.164 1.00 9.89 262 GLN A C 1
ATOM 1777 O O . GLN A 1 244 ? 9.050 34.450 67.936 1.00 12.67 262 GLN A O 1
ATOM 1783 N N . VAL A 1 245 ? 9.744 32.432 68.657 1.00 10.26 263 VAL A N 1
ATOM 1784 C CA . VAL A 1 245 ? 11.113 32.842 68.952 1.00 10.39 263 VAL A CA 1
ATOM 1785 C C . VAL A 1 245 ? 11.980 32.279 67.832 1.00 8.66 263 VAL A C 1
ATOM 1786 O O . VAL A 1 245 ? 11.798 31.133 67.429 1.00 8.86 263 VAL A O 1
ATOM 1790 N N . GLY A 1 246 ? 12.892 33.086 67.305 1.00 11.57 264 GLY A N 1
ATOM 1791 C CA . GLY A 1 246 ? 13.758 32.612 66.241 1.00 10.41 264 GLY A CA 1
ATOM 1792 C C . GLY A 1 246 ? 14.064 33.626 65.156 1.00 12.59 264 GLY A C 1
ATOM 1793 O O . GLY A 1 246 ? 13.669 34.787 65.239 1.00 14.86 264 GLY A O 1
ATOM 1794 N N . GLN A 1 247 ? 14.716 33.146 64.100 1.00 13.97 265 GLN A N 1
ATOM 1795 C CA . GLN A 1 247 ? 15.130 33.958 62.954 1.00 13.59 265 GLN A CA 1
ATOM 1796 C C . GLN A 1 247 ? 14.011 34.783 62.326 1.00 13.14 265 GLN A C 1
ATOM 1797 O O . GLN A 1 247 ? 14.220 35.938 61.959 1.00 13.50 265 GLN A O 1
ATOM 1803 N N . THR A 1 248 ? 12.838 34.181 62.174 1.00 13.33 266 THR A N 1
ATOM 1804 C CA . THR A 1 248 ? 11.707 34.880 61.593 1.00 14.52 266 THR A CA 1
ATOM 1805 C C . THR A 1 248 ? 10.832 35.537 62.665 1.00 18.55 266 THR A C 1
ATOM 1806 O O . THR A 1 248 ? 9.898 36.271 62.340 1.00 22.06 266 THR A O 1
ATOM 1810 N N . GLY A 1 249 ? 11.134 35.294 63.934 1.00 16.41 267 GLY A N 1
ATOM 1811 C CA . GLY A 1 249 ? 10.328 35.875 64.985 1.00 14.40 267 GLY A CA 1
ATOM 1812 C C . GLY A 1 249 ? 11.099 36.823 65.873 1.00 15.99 267 GLY A C 1
ATOM 1813 O O . GLY A 1 249 ? 11.785 37.728 65.399 1.00 14.24 267 GLY A O 1
ATOM 1814 N N . LYS A 1 250 ? 10.974 36.610 67.176 1.00 15.17 268 LYS A N 1
ATOM 1815 C CA . LYS A 1 250 ? 11.645 37.442 68.160 1.00 18.18 268 LYS A CA 1
ATOM 1816 C C . LYS A 1 250 ? 12.981 36.866 68.645 1.00 18.41 268 LYS A C 1
ATOM 1817 O O . LYS A 1 250 ? 13.156 35.642 68.712 1.00 13.82 268 LYS A O 1
ATOM 1823 N N . ILE A 1 251 ? 13.949 37.759 68.856 1.00 17.01 269 ILE A N 1
ATOM 1824 C CA . ILE A 1 251 ? 15.242 37.397 69.444 1.00 15.37 269 ILE A CA 1
ATOM 1825 C C . ILE A 1 251 ? 15.246 37.765 70.915 1.00 15.41 269 ILE A C 1
ATOM 1826 O O . ILE A 1 251 ? 15.017 38.930 71.269 1.00 17.60 269 ILE A O 1
ATOM 1831 N N . VAL A 1 252 ? 15.416 36.782 71.779 1.00 13.84 270 VAL A N 1
ATOM 1832 C CA . VAL A 1 252 ? 15.417 36.999 73.216 1.00 13.51 270 VAL A CA 1
ATOM 1833 C C . VAL A 1 252 ? 16.740 36.504 73.796 1.00 17.30 270 VAL A C 1
ATOM 1834 O O . VAL A 1 252 ? 17.414 35.663 73.198 1.00 15.41 270 VAL A O 1
ATOM 1838 N N . ALA A 1 253 ? 17.110 37.032 74.960 1.00 17.22 271 ALA A N 1
ATOM 1839 C CA . ALA A 1 253 ? 18.344 36.637 75.640 1.00 18.39 271 ALA A CA 1
ATOM 1840 C C . ALA A 1 253 ? 18.101 36.726 77.148 1.00 20.89 271 ALA A C 1
ATOM 1841 O O . ALA A 1 253 ? 18.747 37.502 77.857 1.00 22.14 271 ALA A O 1
ATOM 1843 N N . PRO A 1 254 ? 17.119 35.962 77.646 1.00 21.24 272 PRO A N 1
ATOM 1844 C CA . PRO A 1 254 ? 16.793 35.964 79.072 1.00 22.98 272 PRO A CA 1
ATOM 1845 C C . PRO A 1 254 ? 17.869 35.309 79.930 1.00 24.33 272 PRO A C 1
ATOM 1846 O O . PRO A 1 254 ? 18.840 34.744 79.414 1.00 26.20 272 PRO A O 1
ATOM 1850 N N . GLU A 1 255 ? 17.693 35.390 81.244 1.00 24.16 273 GLU A N 1
ATOM 1851 C CA . GLU A 1 255 ? 18.632 34.773 82.164 1.00 25.00 273 GLU A CA 1
ATOM 1852 C C . GLU A 1 255 ? 18.401 33.271 82.107 1.00 21.69 273 GLU A C 1
ATOM 1853 O O . GLU A 1 255 ? 19.340 32.487 82.220 1.00 22.66 273 GLU A O 1
ATOM 1859 N N . LEU A 1 256 ? 17.152 32.879 81.879 1.00 19.88 274 LEU A N 1
ATOM 1860 C CA . LEU A 1 256 ? 16.799 31.467 81.799 1.00 21.67 274 LEU A CA 1
ATOM 1861 C C . LEU A 1 256 ? 15.795 31.178 80.691 1.00 19.46 274 LEU A C 1
ATOM 1862 O O . LEU A 1 256 ? 14.689 31.731 80.673 1.00 15.92 274 LEU A O 1
ATOM 1867 N N . TYR A 1 257 ? 16.184 30.297 79.776 1.00 18.47 275 TYR A N 1
ATOM 1868 C CA . TYR A 1 257 ? 15.328 29.899 78.667 1.00 18.02 275 TYR A CA 1
ATOM 1869 C C . TYR A 1 257 ? 15.071 28.406 78.825 1.00 18.11 275 TYR A C 1
ATOM 1870 O O . TYR A 1 257 ? 16.011 27.619 78.938 1.00 17.49 275 TYR A O 1
ATOM 1879 N N . ILE A 1 258 ? 13.800 28.025 78.869 1.00 18.74 276 ILE A N 1
ATOM 1880 C CA . ILE A 1 258 ? 13.422 26.625 79.008 1.00 20.34 276 ILE A CA 1
ATOM 1881 C C . ILE A 1 258 ? 12.706 26.177 77.732 1.00 18.64 276 ILE A C 1
ATOM 1882 O O . ILE A 1 258 ? 11.620 26.665 77.414 1.00 19.01 276 ILE A O 1
ATOM 1887 N N . ALA A 1 259 ? 13.346 25.284 76.984 1.00 17.31 277 ALA A N 1
ATOM 1888 C CA . ALA A 1 259 ? 12.792 24.771 75.736 1.00 16.61 277 ALA A CA 1
ATOM 1889 C C . ALA A 1 259 ? 12.125 23.413 75.964 1.00 14.12 277 ALA A C 1
ATOM 1890 O O . ALA A 1 259 ? 12.795 22.423 76.267 1.00 15.52 277 ALA A O 1
ATOM 1892 N N . VAL A 1 260 ? 10.808 23.374 75.792 1.00 15.22 278 VAL A N 1
ATOM 1893 C CA . VAL A 1 260 ? 10.026 22.158 76.006 1.00 16.66 278 VAL A CA 1
ATOM 1894 C C . VAL A 1 260 ? 9.409 21.633 74.708 1.00 15.58 278 VAL A C 1
ATOM 1895 O O . VAL A 1 260 ? 8.617 22.323 74.066 1.00 17.56 278 VAL A O 1
ATOM 1899 N N . GLY A 1 261 ? 9.762 20.407 74.334 1.00 15.93 279 GLY A N 1
ATOM 1900 C CA . GLY A 1 261 ? 9.228 19.809 73.120 1.00 16.57 279 GLY A CA 1
ATOM 1901 C C . GLY A 1 261 ? 9.661 20.530 71.857 1.00 18.14 279 GLY A C 1
ATOM 1902 O O . GLY A 1 261 ? 8.901 20.626 70.888 1.00 18.98 279 GLY A O 1
ATOM 1903 N N . ILE A 1 262 ? 10.891 21.032 71.870 1.00 18.44 280 ILE A N 1
ATOM 1904 C CA . ILE A 1 262 ? 11.465 21.759 70.743 1.00 16.44 280 ILE A CA 1
ATOM 1905 C C . ILE A 1 262 ? 12.764 21.046 70.374 1.00 18.38 280 ILE A C 1
ATOM 1906 O O . ILE A 1 262 ? 13.638 20.868 71.227 1.00 16.84 280 ILE A O 1
ATOM 1911 N N . SER A 1 263 ? 12.892 20.648 69.109 1.00 18.24 281 SER A N 1
ATOM 1912 C CA . SER A 1 263 ? 14.078 19.933 68.635 1.00 17.44 281 SER A CA 1
ATOM 1913 C C . SER A 1 263 ? 15.370 20.736 68.697 1.00 17.97 281 SER A C 1
ATOM 1914 O O . SER A 1 263 ? 16.443 20.174 68.917 1.00 21.19 281 SER A O 1
ATOM 1917 N N . GLY A 1 264 ? 15.271 22.042 68.476 1.00 18.02 282 GLY A N 1
ATOM 1918 C CA . GLY A 1 264 ? 16.451 22.886 68.500 1.00 18.89 282 GLY A CA 1
ATOM 1919 C C . GLY A 1 264 ? 17.032 23.116 67.116 1.00 20.88 282 GLY A C 1
ATOM 1920 O O . GLY A 1 264 ? 18.255 23.115 66.934 1.00 20.89 282 GLY A O 1
ATOM 1921 N N . ALA A 1 265 ? 16.155 23.313 66.135 1.00 19.12 283 ALA A N 1
ATOM 1922 C CA . ALA A 1 265 ? 16.584 23.555 64.760 1.00 17.67 283 ALA A CA 1
ATOM 1923 C C . ALA A 1 265 ? 17.275 24.918 64.650 1.00 17.93 283 ALA A C 1
ATOM 1924 O O . ALA A 1 265 ? 16.977 25.840 65.420 1.00 15.30 283 ALA A O 1
ATOM 1926 N N . ILE A 1 266 ? 18.191 25.031 63.690 1.00 16.22 284 ILE A N 1
ATOM 1927 C CA . ILE A 1 266 ? 18.956 26.255 63.437 1.00 15.64 284 ILE A CA 1
ATOM 1928 C C . ILE A 1 266 ? 18.147 27.552 63.551 1.00 12.33 284 ILE A C 1
ATOM 1929 O O . ILE A 1 266 ? 18.572 28.499 64.211 1.00 12.17 284 ILE A O 1
ATOM 1934 N N . GLN A 1 267 ? 16.978 27.582 62.922 1.00 9.87 285 GLN A N 1
ATOM 1935 C CA . GLN A 1 267 ? 16.141 28.773 62.917 1.00 12.31 285 GLN A CA 1
ATOM 1936 C C . GLN A 1 267 ? 15.552 29.152 64.265 1.00 15.28 285 GLN A C 1
ATOM 1937 O O . GLN A 1 267 ? 15.167 30.308 64.475 1.00 16.84 285 GLN A O 1
ATOM 1943 N N . HIS A 1 268 ? 15.456 28.188 65.171 1.00 11.77 286 HIS A N 1
ATOM 1944 C CA . HIS A 1 268 ? 14.948 28.489 66.499 1.00 13.29 286 HIS A CA 1
ATOM 1945 C C . HIS A 1 268 ? 16.094 28.983 67.380 1.00 13.05 286 HIS A C 1
ATOM 1946 O O . HIS A 1 268 ? 15.945 29.960 68.114 1.00 15.63 286 HIS A O 1
ATOM 1953 N N . LEU A 1 269 ? 17.245 28.323 67.286 1.00 14.58 287 LEU A N 1
ATOM 1954 C CA . LEU A 1 269 ? 18.413 28.706 68.071 1.00 12.79 287 LEU A CA 1
ATOM 1955 C C . LEU A 1 269 ? 18.832 30.148 67.783 1.00 13.50 287 LEU A C 1
ATOM 1956 O O . LEU A 1 269 ? 19.331 30.849 68.665 1.00 13.06 287 LEU A O 1
ATOM 1961 N N . ALA A 1 270 ? 18.604 30.593 66.553 1.00 9.49 288 ALA A N 1
ATOM 1962 C CA . ALA A 1 270 ? 18.929 31.952 66.149 1.00 13.40 288 ALA A CA 1
ATOM 1963 C C . ALA A 1 270 ? 18.309 32.996 67.088 1.00 16.60 288 ALA A C 1
ATOM 1964 O O . ALA A 1 270 ? 18.857 34.089 67.266 1.00 15.04 288 ALA A O 1
ATOM 1966 N N . GLY A 1 271 ? 17.198 32.629 67.761 1.00 18.46 289 GLY A N 1
ATOM 1967 C CA . GLY A 1 271 ? 16.495 33.653 68.554 1.00 19.22 289 GLY A CA 1
ATOM 1968 C C . GLY A 1 271 ? 16.659 33.409 70.060 1.00 19.53 289 GLY A C 1
ATOM 1969 O O . GLY A 1 271 ? 16.081 34.144 70.879 1.00 18.23 289 GLY A O 1
ATOM 1970 N N . MET A 1 272 ? 17.473 32.414 70.525 1.00 16.31 290 MET A N 1
ATOM 1971 C CA . MET A 1 272 ? 17.561 32.230 71.980 1.00 17.84 290 ME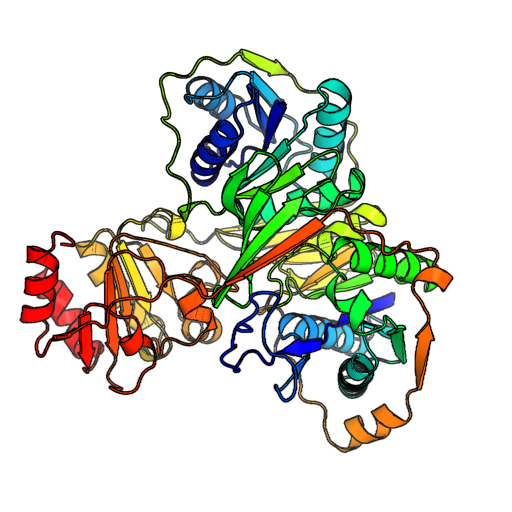T A CA 1
ATOM 1972 C C . MET A 1 272 ? 18.925 31.684 72.417 1.00 17.39 290 MET A C 1
ATOM 1973 O O . MET A 1 272 ? 19.165 31.502 73.622 1.00 18.79 290 MET A O 1
ATOM 1978 N N . LYS A 1 273 ? 19.905 31.572 71.492 1.00 18.91 291 LYS A N 1
ATOM 1979 C CA . LYS A 1 273 ? 21.160 30.924 71.899 1.00 20.65 291 LYS A CA 1
ATOM 1980 C C . LYS A 1 273 ? 22.063 31.877 72.684 1.00 19.74 291 LYS A C 1
ATOM 1981 O O . LYS A 1 273 ? 23.121 31.462 73.193 1.00 21.50 291 LYS A O 1
ATOM 1987 N N . ASP A 1 274 ? 21.640 33.101 72.984 1.00 19.24 292 ASP A N 1
ATOM 1988 C CA . ASP A 1 274 ? 22.418 34.002 73.814 1.00 19.91 292 ASP A CA 1
ATOM 1989 C C . ASP A 1 274 ? 21.847 34.099 75.217 1.00 22.45 292 ASP A C 1
ATOM 1990 O O . ASP A 1 274 ? 22.225 34.990 75.978 1.00 23.62 292 ASP A O 1
ATOM 1995 N N . SER A 1 275 ? 20.915 33.207 75.551 1.00 21.47 293 SER A N 1
ATOM 1996 C CA . SER A 1 275 ? 20.325 33.189 76.887 1.00 19.25 293 SER A CA 1
ATOM 1997 C C . SER A 1 275 ? 21.420 32.758 77.853 1.00 21.37 293 SER A C 1
ATOM 1998 O O . SER A 1 275 ? 22.237 31.901 77.513 1.00 21.18 293 SER A O 1
ATOM 2001 N N . LYS A 1 276 ? 21.447 33.340 79.049 1.00 21.19 294 LYS A N 1
ATOM 2002 C CA . LYS A 1 276 ? 22.471 32.982 80.025 1.00 24.09 294 LYS A CA 1
ATOM 2003 C C . LYS A 1 276 ? 22.506 31.496 80.373 1.00 23.33 294 LYS A C 1
ATOM 2004 O O . LYS A 1 276 ? 23.582 30.893 80.422 1.00 24.20 294 LYS A O 1
ATOM 2010 N N . THR A 1 277 ? 21.342 30.912 80.637 1.00 21.55 295 THR A N 1
ATOM 2011 C CA . THR A 1 277 ? 21.253 29.492 80.960 1.00 21.17 295 THR A CA 1
ATOM 2012 C C . THR A 1 277 ? 20.118 28.912 80.135 1.00 20.18 295 THR A C 1
ATOM 2013 O O . THR A 1 277 ? 19.024 29.477 80.092 1.00 19.30 295 THR A O 1
ATOM 2017 N N . ILE A 1 278 ? 20.396 27.811 79.447 1.00 21.38 296 ILE A N 1
ATOM 2018 C CA . ILE A 1 278 ? 19.397 27.153 78.622 1.00 20.86 296 ILE A CA 1
ATOM 2019 C C . ILE A 1 278 ? 19.127 25.760 79.182 1.00 22.90 296 ILE A C 1
ATOM 2020 O O . ILE A 1 278 ? 20.063 25.021 79.511 1.00 21.03 296 ILE A O 1
ATOM 2025 N N . VAL A 1 279 ? 17.845 25.439 79.332 1.00 21.67 297 VAL A N 1
ATOM 2026 C CA . VAL A 1 279 ? 17.401 24.145 79.832 1.00 21.57 297 VAL A CA 1
ATOM 2027 C C . VAL A 1 279 ? 16.532 23.518 78.747 1.00 21.86 297 VAL A C 1
ATOM 2028 O O . VAL A 1 279 ? 15.728 24.202 78.111 1.00 21.03 297 VAL A O 1
ATOM 2032 N N . ALA A 1 280 ? 16.730 22.228 78.506 1.00 22.53 298 ALA A N 1
ATOM 2033 C CA . ALA A 1 280 ? 15.965 21.520 77.494 1.00 21.66 298 ALA A CA 1
ATOM 2034 C C . ALA A 1 280 ? 15.240 20.329 78.099 1.00 22.86 298 ALA A C 1
ATOM 2035 O O . ALA A 1 280 ? 15.800 19.582 78.915 1.00 22.56 298 ALA A O 1
ATOM 2037 N N . ILE A 1 281 ? 13.999 20.224 77.762 1.00 21.57 299 ILE A N 1
ATOM 2038 C CA . ILE A 1 281 ? 13.156 19.097 78.159 1.00 22.71 299 ILE A CA 1
ATOM 2039 C C . ILE A 1 281 ? 12.624 18.404 76.914 1.00 23.36 299 ILE A C 1
ATOM 2040 O O . ILE A 1 281 ? 11.813 18.968 76.172 1.00 22.43 299 ILE A O 1
ATOM 2045 N N . ASN A 1 282 ? 13.289 17.305 76.582 1.00 24.90 300 ASN A N 1
ATOM 2046 C CA . ASN A 1 282 ? 12.989 16.597 75.346 1.00 27.21 300 ASN A CA 1
ATOM 2047 C C . ASN A 1 282 ? 13.212 15.101 75.550 1.00 27.62 300 ASN A C 1
ATOM 2048 O O . ASN A 1 282 ? 14.187 14.699 76.183 1.00 27.31 300 ASN A O 1
ATOM 2053 N N . LYS A 1 283 ? 12.333 14.279 74.986 1.00 29.49 301 LYS A N 1
ATOM 2054 C CA . LYS A 1 283 ? 12.462 12.835 75.133 1.00 29.34 301 LYS A CA 1
ATOM 2055 C C . LYS A 1 283 ? 13.518 12.229 74.212 1.00 31.08 301 LYS A C 1
ATOM 2056 O O . LYS A 1 283 ? 13.974 11.111 74.439 1.00 32.95 301 LYS A O 1
ATOM 2062 N N . ASP A 1 284 ? 13.907 12.964 73.175 1.00 29.85 302 ASP A N 1
ATOM 2063 C CA . ASP A 1 284 ? 14.911 12.488 72.224 1.00 29.79 302 ASP A CA 1
ATOM 2064 C C . ASP A 1 284 ? 16.313 12.956 72.645 1.00 29.12 302 ASP A C 1
ATOM 2065 O O . ASP A 1 284 ? 16.655 14.125 72.488 1.00 31.19 302 ASP A O 1
ATOM 2070 N N . PRO A 1 285 ? 17.169 12.025 73.104 1.00 28.05 303 PRO A N 1
ATOM 2071 C CA . PRO A 1 285 ? 18.534 12.338 73.543 1.00 26.33 303 PRO A CA 1
ATOM 2072 C C . PRO A 1 285 ? 19.437 12.867 72.433 1.00 29.20 303 PRO A C 1
ATOM 2073 O O . PRO A 1 285 ? 20.502 13.424 72.698 1.00 29.84 303 PRO A O 1
ATOM 2077 N N . GLU A 1 286 ? 19.010 12.683 71.189 1.00 32.34 304 GLU A N 1
ATOM 2078 C CA . GLU A 1 286 ? 19.783 13.137 70.04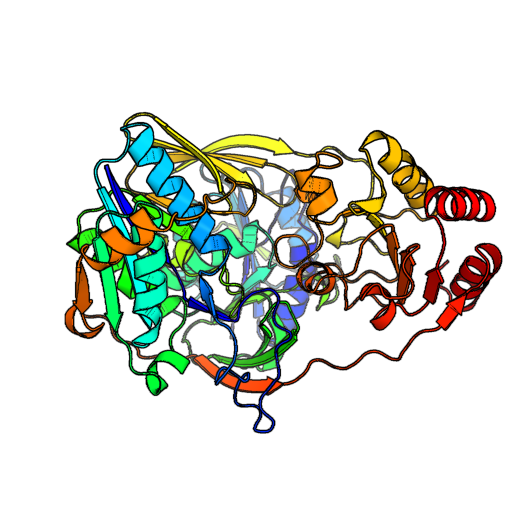2 1.00 30.30 304 GLU A CA 1
ATOM 2079 C C . GLU A 1 286 ? 19.318 14.481 69.514 1.00 29.50 304 GLU A C 1
ATOM 2080 O O . GLU A 1 286 ? 19.855 14.978 68.528 1.00 31.37 304 GLU A O 1
ATOM 2086 N N . ALA A 1 287 ? 18.320 15.070 70.164 1.00 26.17 305 ALA A N 1
ATOM 2087 C CA . ALA A 1 287 ? 17.805 16.361 69.734 1.00 23.21 305 ALA A CA 1
ATOM 2088 C C . ALA A 1 287 ? 18.919 17.391 69.787 1.00 21.66 305 ALA A C 1
ATOM 2089 O O . ALA A 1 287 ? 19.632 17.492 70.786 1.00 25.05 305 ALA A O 1
ATOM 2091 N N . PRO A 1 288 ? 19.082 18.175 68.711 1.00 21.29 306 PRO A N 1
ATOM 2092 C CA . PRO A 1 288 ? 20.104 19.222 68.587 1.00 20.60 306 PRO A CA 1
ATOM 2093 C C . PRO A 1 288 ? 20.124 20.194 69.770 1.00 20.19 306 PRO A C 1
ATOM 2094 O O . PRO A 1 288 ? 21.179 20.707 70.145 1.00 18.85 306 PRO A O 1
ATOM 2098 N N . ILE A 1 289 ? 18.950 20.430 70.364 1.00 21.58 307 ILE A N 1
ATOM 2099 C CA . ILE A 1 289 ? 18.817 21.373 71.484 1.00 21.24 307 ILE A CA 1
ATOM 2100 C C . ILE A 1 289 ? 19.776 21.007 72.625 1.00 22.28 307 ILE A C 1
ATOM 2101 O O . ILE A 1 289 ? 20.298 21.896 73.315 1.00 24.92 307 ILE A O 1
ATOM 2106 N N . PHE A 1 290 ? 20.079 19.726 72.820 1.00 22.48 308 PHE A N 1
ATOM 2107 C CA . PHE A 1 290 ? 20.982 19.324 73.893 1.00 24.50 308 PHE A CA 1
ATOM 2108 C C . PHE A 1 290 ? 22.417 19.804 73.720 1.00 26.32 308 PHE A C 1
ATOM 2109 O O . PHE A 1 290 ? 23.167 19.886 74.689 1.00 30.59 308 PHE A O 1
ATOM 2117 N N . GLN A 1 291 ? 22.778 20.185 72.501 1.00 28.70 309 GLN A N 1
ATOM 2118 C CA . GLN A 1 291 ? 24.126 20.668 72.227 1.00 31.11 309 GLN A CA 1
ATOM 2119 C C . GLN A 1 291 ? 24.368 22.075 72.768 1.00 29.67 309 GLN A C 1
ATOM 2120 O O . GLN A 1 291 ? 25.515 22.475 72.953 1.00 31.48 309 GLN A O 1
ATOM 2126 N N . VAL A 1 292 ? 23.298 22.834 72.998 1.00 27.23 310 VAL A N 1
ATOM 2127 C CA . VAL A 1 292 ? 23.430 24.197 73.517 1.00 26.07 310 VAL A CA 1
ATOM 2128 C C . VAL A 1 292 ? 22.828 24.355 74.910 1.00 26.12 310 VAL A C 1
ATOM 2129 O O . VAL A 1 292 ? 22.939 25.417 75.527 1.00 28.05 310 VAL A O 1
ATOM 2133 N N . ALA A 1 293 ? 22.179 23.302 75.396 1.00 23.61 311 ALA A N 1
ATOM 2134 C CA . ALA A 1 293 ? 21.550 23.334 76.707 1.00 24.73 311 ALA A CA 1
ATOM 2135 C C . ALA A 1 293 ? 22.562 23.149 77.824 1.00 26.14 311 ALA A C 1
ATOM 2136 O O . ALA A 1 293 ? 23.371 22.222 77.797 1.00 29.00 311 ALA A O 1
ATOM 2138 N N . ASP A 1 294 ? 22.519 24.044 78.802 1.00 26.88 312 ASP A N 1
ATOM 2139 C CA . ASP A 1 294 ? 23.415 23.965 79.944 1.00 26.63 312 ASP A CA 1
ATOM 2140 C C . ASP A 1 294 ? 22.950 22.815 80.831 1.00 28.26 312 ASP A C 1
ATOM 2141 O O . ASP A 1 294 ? 23.763 22.122 81.440 1.00 28.43 312 ASP A O 1
ATOM 2146 N N . TYR A 1 295 ? 21.636 22.625 80.903 1.00 28.15 313 TYR A N 1
ATOM 2147 C CA . TYR A 1 295 ? 21.043 21.549 81.686 1.00 26.09 313 TYR A CA 1
ATOM 2148 C C . TYR A 1 295 ? 19.978 20.924 80.809 1.00 26.67 313 TYR A C 1
ATOM 2149 O O . TYR A 1 295 ? 19.210 21.633 80.159 1.00 25.99 313 TYR A O 1
ATOM 2158 N N . GLY A 1 296 ? 19.941 19.602 80.771 1.00 26.71 314 GLY A N 1
ATOM 2159 C CA . GLY A 1 296 ? 18.950 18.934 79.956 1.00 26.40 314 GLY A CA 1
ATOM 2160 C C . GLY A 1 296 ? 18.454 17.674 80.623 1.00 27.81 314 GLY A C 1
ATOM 2161 O O . GLY A 1 296 ? 19.179 17.055 81.397 1.00 28.01 314 GLY A O 1
ATOM 2162 N N . ILE A 1 297 ? 17.210 17.339 80.363 1.00 26.70 315 ILE A N 1
ATOM 2163 C CA . ILE A 1 297 ? 16.646 16.101 80.896 1.00 25.48 315 ILE A CA 1
ATOM 2164 C C . ILE A 1 297 ? 15.898 15.380 79.773 1.00 25.83 315 ILE A C 1
ATOM 2165 O O . ILE A 1 297 ? 14.950 15.910 79.180 1.00 24.27 315 ILE A O 1
ATOM 2170 N N . VAL A 1 298 ? 16.351 14.179 79.490 1.00 24.09 316 VAL A N 1
ATOM 2171 C CA . VAL A 1 298 ? 15.736 13.359 78.456 1.00 24.86 316 VAL A CA 1
ATOM 2172 C C . VAL A 1 298 ? 14.533 12.651 79.046 1.00 26.87 316 VAL A C 1
ATOM 2173 O O . VAL A 1 298 ? 14.676 11.628 79.721 1.00 29.37 316 VAL A O 1
ATOM 2177 N N . ALA A 1 299 ? 13.384 13.287 78.928 1.00 27.22 317 ALA A N 1
ATOM 2178 C CA . ALA A 1 299 ? 12.177 12.721 79.499 1.00 28.16 317 ALA A CA 1
ATOM 2179 C C . ALA A 1 299 ? 10.921 13.274 78.846 1.00 31.09 317 ALA A C 1
ATOM 2180 O O . ALA A 1 299 ? 10.983 14.154 77.989 1.00 34.69 317 ALA A O 1
ATOM 2182 N N . ASP A 1 300 ? 9.778 12.737 79.256 1.00 31.48 318 ASP A N 1
ATOM 2183 C CA . ASP A 1 300 ? 8.486 13.157 78.740 1.00 31.28 318 ASP A CA 1
ATOM 2184 C C . ASP A 1 300 ? 8.097 14.477 79.413 1.00 31.97 318 ASP A C 1
ATOM 2185 O O . ASP A 1 300 ? 8.019 14.559 80.641 1.00 33.16 318 ASP A O 1
ATOM 2190 N N . LEU A 1 301 ? 7.845 15.503 78.603 1.00 31.65 319 LEU A N 1
ATOM 2191 C CA . LEU A 1 301 ? 7.463 16.823 79.107 1.00 27.65 319 LEU A CA 1
ATOM 2192 C C . LEU A 1 301 ? 6.153 16.753 79.887 1.00 28.25 319 LEU A C 1
ATOM 2193 O O . LEU A 1 301 ? 5.945 17.501 80.843 1.00 29.15 319 LEU A O 1
ATOM 2198 N N . PHE A 1 302 ? 5.277 15.844 79.473 1.00 26.78 320 PHE A N 1
ATOM 2199 C CA . PHE A 1 302 ? 3.989 15.659 80.124 1.00 29.46 320 PHE A CA 1
ATOM 2200 C C . PHE A 1 302 ? 4.136 15.119 81.544 1.00 31.16 320 PHE A C 1
ATOM 2201 O O . PHE A 1 302 ? 3.176 15.092 82.311 1.00 33.80 320 PHE A O 1
ATOM 2209 N N . LYS A 1 303 ? 5.348 14.701 81.889 1.00 31.89 321 LYS A N 1
ATOM 2210 C CA . LYS A 1 303 ? 5.639 14.203 83.221 1.00 33.09 321 LYS A CA 1
ATOM 2211 C C . LYS A 1 303 ? 6.485 15.255 83.949 1.00 33.32 321 LYS A C 1
ATOM 2212 O O . LYS A 1 303 ? 6.097 15.755 85.011 1.00 33.56 321 LYS A O 1
ATOM 2218 N N . VAL A 1 304 ? 7.597 15.641 83.324 1.00 29.63 322 VAL A N 1
ATOM 2219 C CA . VAL A 1 304 ? 8.525 16.613 83.891 1.00 26.16 322 VAL A CA 1
ATOM 2220 C C . VAL A 1 304 ? 7.936 17.992 84.170 1.00 26.93 322 VAL A C 1
ATOM 2221 O O . VAL A 1 304 ? 8.097 18.522 85.268 1.00 26.68 322 VAL A O 1
ATOM 2225 N N . VAL A 1 305 ? 7.242 18.568 83.195 1.00 27.08 323 VAL A N 1
ATOM 2226 C CA . VAL A 1 305 ? 6.660 19.895 83.375 1.00 28.93 323 VAL A CA 1
ATOM 2227 C C . VAL A 1 305 ? 5.759 19.980 84.609 1.00 31.63 323 VAL A C 1
ATOM 2228 O O . VAL A 1 305 ? 5.955 20.850 85.460 1.00 32.33 323 VAL A O 1
ATOM 2232 N N . PRO A 1 306 ? 4.766 19.081 84.729 1.00 34.21 324 PRO A N 1
ATOM 2233 C CA . PRO A 1 306 ? 3.892 19.138 85.908 1.00 35.32 324 PRO A CA 1
ATOM 2234 C C . PRO A 1 306 ? 4.683 19.020 87.219 1.00 34.35 324 PRO A C 1
ATOM 2235 O O . PRO A 1 306 ? 4.424 19.756 88.175 1.00 30.46 324 PRO A O 1
ATOM 2239 N N . GLU A 1 307 ? 5.663 18.118 87.246 1.00 33.89 325 GLU A N 1
ATOM 2240 C CA . GLU A 1 307 ? 6.492 17.929 88.432 1.00 35.30 325 GLU A CA 1
ATOM 2241 C C . GLU A 1 307 ? 7.227 19.210 88.790 1.00 37.23 325 GLU A C 1
ATOM 2242 O O . GLU A 1 307 ? 7.258 19.609 89.951 1.00 39.75 325 GLU A O 1
ATOM 2248 N N . MET A 1 308 ? 7.829 19.850 87.794 1.00 36.83 326 MET A N 1
ATOM 2249 C CA . MET A 1 308 ? 8.568 21.084 88.026 1.00 37.27 326 MET A CA 1
ATOM 2250 C C . MET A 1 308 ? 7.671 22.171 88.614 1.00 34.53 326 MET A C 1
ATOM 2251 O O . MET A 1 308 ? 8.094 22.905 89.507 1.00 33.02 326 MET A O 1
ATOM 2256 N N . THR A 1 309 ? 6.433 22.252 88.132 1.00 33.20 327 THR A N 1
ATOM 2257 C CA . THR A 1 309 ? 5.471 23.233 88.631 1.00 33.45 327 THR A CA 1
ATOM 2258 C C . THR A 1 309 ? 5.191 22.979 90.113 1.00 35.47 327 THR A C 1
ATOM 2259 O O . THR A 1 309 ? 5.123 23.913 90.914 1.00 36.18 327 THR A O 1
ATOM 2263 N N . GLU A 1 310 ? 5.034 21.706 90.470 1.00 39.61 328 GLU A N 1
ATOM 2264 C CA . GLU A 1 310 ? 4.767 21.309 91.852 1.00 39.96 328 GLU A CA 1
ATOM 2265 C C . GLU A 1 310 ? 5.946 21.604 92.762 1.00 37.50 328 GLU A C 1
ATOM 2266 O O . GLU A 1 310 ? 5.770 22.161 93.839 1.00 39.38 328 GLU A O 1
ATOM 2272 N N . ILE A 1 311 ? 7.143 21.223 92.327 1.00 36.66 329 ILE A N 1
ATOM 2273 C CA . ILE A 1 311 ? 8.360 21.462 93.099 1.00 37.04 329 ILE A CA 1
ATOM 2274 C C . ILE A 1 311 ? 8.514 22.966 93.321 1.00 41.00 329 ILE A C 1
ATOM 2275 O O . ILE A 1 311 ? 9.076 23.403 94.324 1.00 42.68 329 ILE A O 1
ATOM 2280 N N . LEU A 1 312 ? 8.033 23.746 92.357 1.00 42.25 330 LEU A N 1
ATOM 2281 C CA . LEU A 1 312 ? 8.094 25.198 92.420 1.00 43.78 330 LEU A CA 1
ATOM 2282 C C . LEU A 1 312 ? 7.041 25.816 93.339 1.00 45.60 330 LEU A C 1
ATOM 2283 O O . LEU A 1 312 ? 7.130 27.000 93.666 1.00 49.21 330 LEU A O 1
ATOM 2288 N N . LYS A 1 313 ? 6.015 25.050 93.699 1.00 46.12 331 LYS A N 1
ATOM 2289 C CA . LYS A 1 313 ? 4.974 25.563 94.585 1.00 48.14 331 LYS A CA 1
ATOM 2290 C C . LYS A 1 313 ? 5.297 25.467 96.075 1.00 50.50 331 LYS A C 1
ATOM 2291 O O . LYS A 1 313 ? 4.868 26.381 96.815 1.00 52.20 331 LYS A O 1
ATOM 2297 N N . LEU B 2 4 ? -3.127 43.318 36.319 1.00 42.27 4 LEU B N 1
ATOM 2298 C CA . LEU B 2 4 ? -1.862 43.758 36.927 1.00 40.41 4 LEU B CA 1
ATOM 2299 C C . LEU B 2 4 ? -0.692 42.984 36.321 1.00 37.84 4 LEU B C 1
ATOM 2300 O O . LEU B 2 4 ? -0.826 41.805 35.959 1.00 38.55 4 LEU B O 1
ATOM 2305 N N . ARG B 2 5 ? 0.429 43.567 36.414 1.00 33.37 5 ARG B N 1
ATOM 2306 C CA . ARG B 2 5 ? 1.734 42.953 36.149 1.00 30.30 5 ARG B CA 1
ATOM 2307 C C . ARG B 2 5 ? 2.547 42.917 37.430 1.00 24.41 5 ARG B C 1
ATOM 2308 O O . ARG B 2 5 ? 2.656 43.933 38.130 1.00 18.31 5 ARG B O 1
ATOM 2316 N N . VAL B 2 6 ? 3.041 41.765 37.815 1.00 20.96 6 VAL B N 1
ATOM 2317 C CA . VAL B 2 6 ? 3.781 41.637 39.062 1.00 18.28 6 VAL B CA 1
ATOM 2318 C C . VAL B 2 6 ? 5.251 41.337 38.818 1.00 19.81 6 VAL B C 1
ATOM 2319 O O . VAL B 2 6 ? 5.589 40.586 37.905 1.00 22.00 6 VAL B O 1
ATOM 2323 N N . LEU B 2 7 ? 6.086 41.958 39.552 1.00 17.49 7 LEU B N 1
ATOM 2324 C CA . LEU B 2 7 ? 7.536 41.734 39.573 1.00 16.17 7 LEU B CA 1
ATOM 2325 C C . LEU B 2 7 ? 7.927 41.026 40.865 1.00 16.19 7 LEU B C 1
ATOM 2326 O O . LEU B 2 7 ? 7.607 41.495 41.965 1.00 17.46 7 LEU B O 1
ATOM 2331 N N . VAL B 2 8 ? 8.453 39.813 40.754 1.00 12.57 8 VAL B N 1
ATOM 2332 C CA . VAL B 2 8 ? 8.807 39.039 41.934 1.00 12.88 8 VAL B CA 1
ATOM 2333 C C . VAL B 2 8 ? 10.311 38.855 41.999 1.00 14.94 8 VAL B C 1
ATOM 2334 O O . VAL B 2 8 ? 10.911 38.334 41.060 1.00 15.58 8 VAL B O 1
ATOM 2338 N N . ALA B 2 9 ? 10.910 39.258 43.117 1.00 14.24 9 ALA B N 1
ATOM 2339 C CA . ALA B 2 9 ? 12.348 39.141 43.307 1.00 13.73 9 ALA B CA 1
ATOM 2340 C C . ALA B 2 9 ? 12.689 37.886 44.098 1.00 11.72 9 ALA B C 1
ATOM 2341 O O . ALA B 2 9 ? 12.193 37.689 45.209 1.00 14.48 9 ALA B O 1
ATOM 2343 N N . VAL B 2 10 ? 13.538 37.035 43.514 1.00 10.30 10 VAL B N 1
ATOM 2344 C CA . VAL B 2 10 ? 13.941 35.799 44.201 1.00 10.35 10 VAL B CA 1
ATOM 2345 C C . VAL B 2 10 ? 15.459 35.753 44.339 1.00 13.30 10 VAL B C 1
ATOM 2346 O O . VAL B 2 10 ? 16.193 36.182 43.440 1.00 12.12 10 VAL B O 1
ATOM 2350 N N . LYS B 2 11 ? 15.912 35.296 45.496 1.00 13.83 11 LYS B N 1
ATOM 2351 C CA . LYS B 2 11 ? 17.337 35.218 45.752 1.00 13.05 11 LYS B CA 1
ATOM 2352 C C . LYS B 2 11 ? 17.790 33.780 45.958 1.00 15.50 11 LYS B C 1
ATOM 2353 O O . LYS B 2 11 ? 17.065 32.967 46.529 1.00 15.74 11 LYS B O 1
ATOM 2359 N N . ARG B 2 12 ? 18.907 33.466 45.415 1.00 16.97 12 ARG B N 1
ATOM 2360 C CA . ARG B 2 12 ? 19.572 32.171 45.582 1.00 15.14 12 ARG B CA 1
ATOM 2361 C C . ARG B 2 12 ? 20.462 32.215 46.818 1.00 12.40 12 ARG B C 1
ATOM 2362 O O . ARG B 2 12 ? 21.261 33.146 46.988 1.00 14.03 12 ARG B O 1
ATOM 2370 N N . VAL B 2 13 ? 20.241 31.317 47.774 1.00 12.19 13 VAL B N 1
ATOM 2371 C CA . VAL B 2 13 ? 20.984 31.325 49.035 1.00 13.91 13 VAL B CA 1
ATOM 2372 C C . VAL B 2 13 ? 21.395 29.906 49.439 1.00 15.95 13 VAL B C 1
ATOM 2373 O O . VAL B 2 13 ? 20.976 28.932 48.813 1.00 20.60 13 VAL B O 1
ATOM 2377 N N . ILE B 2 14 ? 22.281 29.803 50.451 1.00 16.40 14 ILE B N 1
ATOM 2378 C CA . ILE B 2 14 ? 22.612 28.457 50.935 1.00 17.18 14 ILE B CA 1
ATOM 2379 C C . ILE B 2 14 ? 21.391 27.847 51.617 1.00 20.83 14 ILE B C 1
ATOM 2380 O O . ILE B 2 14 ? 20.674 28.529 52.364 1.00 21.19 14 ILE B O 1
ATOM 2385 N N . ASP B 2 15 ? 21.078 26.612 51.256 1.00 20.76 15 ASP B N 1
ATOM 2386 C CA . ASP B 2 15 ? 19.904 25.928 51.776 1.00 20.53 15 ASP B CA 1
ATOM 2387 C C . ASP B 2 15 ? 19.792 26.100 53.288 1.00 22.06 15 ASP B C 1
ATOM 2388 O O . ASP B 2 15 ? 20.766 25.900 54.019 1.00 23.59 15 ASP B O 1
ATOM 2393 N N . TYR B 2 16 ? 18.593 26.445 53.748 1.00 21.97 16 TYR B N 1
ATOM 2394 C CA . TYR B 2 16 ? 18.332 26.691 55.165 1.00 21.40 16 TYR B CA 1
ATOM 2395 C C . TYR B 2 16 ? 18.701 25.561 56.123 1.00 20.55 16 TYR B C 1
ATOM 2396 O O . TYR B 2 16 ? 18.920 25.805 57.309 1.00 20.85 16 TYR B O 1
ATOM 2405 N N . ALA B 2 17 ? 18.704 24.324 55.634 1.00 20.55 17 ALA B N 1
ATOM 2406 C CA . ALA B 2 17 ? 19.035 23.173 56.478 1.00 20.85 17 ALA B CA 1
ATOM 2407 C C . ALA B 2 17 ? 20.535 22.918 56.613 1.00 21.71 17 ALA B C 1
ATOM 2408 O O . ALA B 2 17 ? 20.958 22.103 57.436 1.00 22.34 17 ALA B O 1
ATOM 2410 N N . VAL B 2 18 ? 21.337 23.633 55.827 1.00 22.15 18 VAL B N 1
ATOM 2411 C CA . VAL B 2 18 ? 22.788 23.470 55.848 1.00 18.95 18 VAL B CA 1
ATOM 2412 C C . VAL B 2 18 ? 23.476 24.145 57.036 1.00 19.92 18 VAL B C 1
ATOM 2413 O O . VAL B 2 18 ? 23.168 25.280 57.399 1.00 20.56 18 VAL B O 1
ATOM 2417 N N . LYS B 2 19 ? 24.335 23.405 57.663 1.00 22.00 19 LYS B N 1
ATOM 2418 C CA . LYS B 2 19 ? 25.197 23.901 58.738 1.00 23.92 19 LYS B CA 1
ATOM 2419 C C . LYS B 2 19 ? 26.385 24.632 58.128 1.00 20.58 19 LYS B C 1
ATOM 2420 O O . LYS B 2 19 ? 27.233 24.019 57.470 1.00 22.00 19 LYS B O 1
ATOM 2426 N N . ILE B 2 20 ? 26.332 25.964 58.136 1.00 19.89 20 ILE B N 1
ATOM 2427 C CA . ILE B 2 20 ? 27.370 26.750 57.482 1.00 19.30 20 ILE B CA 1
ATOM 2428 C C . ILE B 2 20 ? 28.728 26.657 58.159 1.00 19.44 20 ILE B C 1
ATOM 2429 O O . ILE B 2 20 ? 28.827 26.328 59.340 1.00 22.28 20 ILE B O 1
ATOM 2434 N N . ARG B 2 21 ? 29.768 26.947 57.385 1.00 22.09 21 ARG B N 1
ATOM 2435 C CA . ARG B 2 21 ? 31.152 26.904 57.852 1.00 21.97 21 ARG B CA 1
ATOM 2436 C C . ARG B 2 21 ? 31.803 28.216 57.456 1.00 18.80 21 ARG B C 1
ATOM 2437 O O . ARG B 2 21 ? 31.681 28.648 56.310 1.00 19.34 21 ARG B O 1
ATOM 2445 N N . VAL B 2 22 ? 32.450 28.872 58.410 1.00 19.40 22 VAL B N 1
ATOM 2446 C CA . VAL B 2 22 ? 33.125 30.135 58.133 1.00 19.52 22 VAL B CA 1
ATOM 2447 C C . VAL B 2 22 ? 34.499 29.807 57.557 1.00 21.74 22 VAL B C 1
ATOM 2448 O O . VAL B 2 22 ? 35.177 28.892 58.028 1.00 24.07 22 VAL B O 1
ATOM 2452 N N . LYS B 2 23 ? 34.897 30.530 56.519 1.00 21.93 23 LYS B N 1
ATOM 2453 C CA . LYS B 2 23 ? 36.196 30.302 55.912 1.00 21.91 23 LYS B CA 1
ATOM 2454 C C . LYS B 2 23 ? 37.250 30.617 56.950 1.00 23.99 23 LYS B C 1
ATOM 2455 O O . LYS B 2 23 ? 37.107 31.569 57.718 1.00 22.30 23 LYS B O 1
ATOM 2461 N N . PRO B 2 24 ? 38.335 29.831 56.982 1.00 26.70 24 PRO B N 1
ATOM 2462 C CA . PRO B 2 24 ? 39.418 30.056 57.946 1.00 25.53 24 PRO B CA 1
ATOM 2463 C C . PRO B 2 24 ? 40.090 31.422 57.747 1.00 21.41 24 PRO B C 1
ATOM 2464 O O . PRO B 2 24 ? 40.657 31.980 58.685 1.00 20.55 24 PRO B O 1
ATOM 2468 N N . ASP B 2 25 ? 40.021 31.954 56.525 1.00 20.90 25 ASP B N 1
ATOM 2469 C CA . ASP B 2 25 ? 40.613 33.257 56.227 1.00 23.60 25 ASP B CA 1
ATOM 2470 C C . ASP B 2 25 ? 39.719 34.407 56.684 1.00 23.22 25 ASP B C 1
ATOM 2471 O O . ASP B 2 25 ? 40.023 35.578 56.453 1.00 25.54 25 ASP B O 1
ATOM 2476 N N . ARG B 2 26 ? 38.573 34.080 57.217 1.00 21.04 26 ARG B N 1
ATOM 2477 C CA . ARG B 2 26 ? 37.584 34.989 57.821 1.00 20.69 26 ARG B CA 1
ATOM 2478 C C . ARG B 2 26 ? 37.116 36.043 56.799 1.00 19.28 26 ARG B C 1
ATOM 2479 O O . ARG B 2 26 ? 36.681 37.146 57.171 1.00 17.18 26 ARG B O 1
ATOM 2487 N N . THR B 2 27 ? 36.973 35.668 55.520 1.00 19.06 27 THR B N 1
ATOM 2488 C CA . THR B 2 27 ? 36.445 36.568 54.496 1.00 21.46 27 THR B CA 1
ATOM 2489 C C . THR B 2 27 ? 34.988 36.284 54.140 1.00 21.87 27 THR B C 1
ATOM 2490 O O . THR B 2 27 ? 34.362 37.058 53.411 1.00 22.34 27 THR B O 1
ATOM 2494 N N . GLY B 2 28 ? 34.463 35.162 54.624 1.00 22.16 28 GLY B N 1
ATOM 2495 C CA . GLY B 2 28 ? 33.087 34.800 54.334 1.00 20.80 28 GLY B CA 1
ATOM 2496 C C . GLY B 2 28 ? 32.793 33.381 54.771 1.00 21.46 28 GLY B C 1
ATOM 2497 O O . GLY B 2 28 ? 33.524 32.816 55.592 1.00 23.16 28 GLY B O 1
ATOM 2498 N N . VAL B 2 29 ? 31.707 32.812 54.257 1.00 22.59 29 VAL B N 1
ATOM 2499 C CA . VAL B 2 29 ? 31.334 31.440 54.585 1.00 22.12 29 VAL B CA 1
ATOM 2500 C C . VAL B 2 29 ? 31.597 30.581 53.358 1.00 19.75 29 VAL B C 1
ATOM 2501 O O . VAL B 2 29 ? 31.673 31.099 52.241 1.00 23.43 29 VAL B O 1
ATOM 2505 N N . VAL B 2 30 ? 31.784 29.283 53.570 1.00 21.34 30 VAL B N 1
ATOM 2506 C CA . VAL B 2 30 ? 32.033 28.360 52.464 1.00 20.04 30 VAL B CA 1
ATOM 2507 C C . VAL B 2 30 ? 30.756 28.230 51.648 1.00 20.58 30 VAL B C 1
ATOM 2508 O O . VAL B 2 30 ? 29.680 28.006 52.202 1.00 22.33 30 VAL B O 1
ATOM 2512 N N . THR B 2 31 ? 30.881 28.419 50.340 1.00 20.73 31 THR B N 1
ATOM 2513 C CA . THR B 2 31 ? 29.758 28.323 49.416 1.00 23.51 31 THR B CA 1
ATOM 2514 C C . THR B 2 31 ? 30.010 27.246 48.361 1.00 26.72 31 THR B C 1
ATOM 2515 O O . THR B 2 31 ? 29.070 26.650 47.831 1.00 30.43 31 THR B O 1
ATOM 2519 N N . ASP B 2 32 ? 31.281 26.998 48.059 1.00 30.64 32 ASP B N 1
ATOM 2520 C CA . ASP B 2 32 ? 31.650 26.007 47.057 1.00 32.40 32 ASP B CA 1
ATOM 2521 C C . ASP B 2 32 ? 31.302 24.604 47.514 1.00 31.22 32 ASP B C 1
ATOM 2522 O O . ASP B 2 32 ? 31.693 24.179 48.605 1.00 31.37 32 ASP B O 1
ATOM 2527 N N . GLY B 2 33 ? 30.540 23.906 46.679 1.00 31.01 33 GLY B N 1
ATOM 2528 C CA . GLY B 2 33 ? 30.130 22.551 46.991 1.00 30.22 33 GLY B CA 1
ATOM 2529 C C . GLY B 2 33 ? 29.043 22.494 48.046 1.00 31.65 33 GLY B C 1
ATOM 2530 O O . GLY B 2 33 ? 28.745 21.420 48.573 1.00 34.27 33 GLY B O 1
ATOM 2531 N N . VAL B 2 34 ? 28.461 23.646 48.371 1.00 28.23 34 VAL B N 1
ATOM 2532 C CA . VAL B 2 34 ? 27.398 23.710 49.368 1.00 23.15 34 VAL B CA 1
ATOM 2533 C C . VAL B 2 34 ? 26.062 23.846 48.654 1.00 21.90 34 VAL B C 1
ATOM 2534 O O . VAL B 2 34 ? 25.947 24.570 47.659 1.00 22.73 34 VAL B O 1
ATOM 2538 N N . LYS B 2 35 ? 25.061 23.128 49.148 1.00 22.54 35 LYS B N 1
ATOM 2539 C CA . LYS B 2 35 ? 23.732 23.165 48.557 1.00 21.45 35 LYS B CA 1
ATOM 2540 C C . LYS B 2 35 ? 23.065 24.524 48.695 1.00 18.90 35 LYS B C 1
ATOM 2541 O O . LYS B 2 35 ? 22.994 25.100 49.783 1.00 14.38 35 LYS B O 1
ATOM 2547 N N . HIS B 2 36 ? 22.608 25.038 47.563 1.00 17.66 36 HIS B N 1
ATOM 2548 C CA . HIS B 2 36 ? 21.912 26.309 47.496 1.00 19.75 36 HIS B CA 1
ATOM 2549 C C . HIS B 2 36 ? 20.494 26.023 47.032 1.00 22.20 36 HIS B C 1
ATOM 2550 O O . HIS B 2 36 ? 20.215 24.969 46.462 1.00 27.00 36 HIS B O 1
ATOM 2557 N N . SER B 2 37 ? 19.603 26.971 47.265 1.00 19.92 37 SER B N 1
ATOM 2558 C CA . SER B 2 37 ? 18.221 26.844 46.852 1.00 17.19 37 SER B CA 1
ATOM 2559 C C . SER B 2 37 ? 17.582 28.226 46.947 1.00 14.40 37 SER B C 1
ATOM 2560 O O . SER B 2 37 ? 18.247 29.201 47.318 1.00 14.19 37 SER B O 1
ATOM 2563 N N . MET B 2 38 ? 16.329 28.332 46.529 1.00 12.86 38 MET B N 1
ATOM 2564 C CA . MET B 2 38 ? 15.631 29.603 46.590 1.00 11.38 38 MET B CA 1
ATOM 2565 C C . MET B 2 38 ? 15.389 29.956 48.051 1.00 12.10 38 MET B C 1
ATOM 2566 O O . MET B 2 38 ? 15.058 29.094 48.867 1.00 13.86 38 MET B O 1
ATOM 2571 N N . ASN B 2 39 ? 15.599 31.222 48.383 1.00 12.37 39 ASN B N 1
ATOM 2572 C CA . ASN B 2 39 ? 15.381 31.713 49.731 1.00 10.31 39 ASN B CA 1
ATOM 2573 C C . ASN B 2 39 ? 13.912 31.409 50.071 1.00 10.46 39 ASN B C 1
ATOM 2574 O O . ASN B 2 39 ? 13.018 31.687 49.272 1.00 13.06 39 ASN B O 1
ATOM 2579 N N . PRO B 2 40 ? 13.652 30.775 51.233 1.00 10.39 40 PRO B N 1
ATOM 2580 C CA . PRO B 2 40 ? 12.301 30.417 51.683 1.00 8.08 40 PRO B CA 1
ATOM 2581 C C . PRO B 2 40 ? 11.275 31.540 51.606 1.00 9.49 40 PRO B C 1
ATOM 2582 O O . PRO B 2 40 ? 10.130 31.307 51.223 1.00 13.47 40 PRO B O 1
ATOM 2586 N N . PHE B 2 41 ? 11.672 32.750 51.984 1.00 9.29 41 PHE B N 1
ATOM 2587 C CA . PHE B 2 41 ? 10.763 33.889 51.938 1.00 10.15 41 PHE B CA 1
ATOM 2588 C C . PHE B 2 41 ? 10.418 34.261 50.499 1.00 10.78 41 PHE B C 1
ATOM 2589 O O . PHE B 2 41 ? 9.292 34.671 50.213 1.00 10.66 41 PHE B O 1
ATOM 2597 N N . CYS B 2 42 ? 11.369 34.073 49.584 1.00 10.10 42 CYS B N 1
ATOM 2598 C CA . CYS B 2 42 ? 11.138 34.369 48.171 1.00 10.09 42 CYS B CA 1
ATOM 2599 C C . CYS B 2 42 ? 10.132 33.386 47.570 1.00 11.88 42 CYS B C 1
ATOM 2600 O O . CYS B 2 42 ? 9.284 33.784 46.773 1.00 13.37 42 CYS B O 1
ATOM 2603 N N . GLU B 2 43 ? 10.233 32.103 47.938 1.00 12.47 43 GLU B N 1
ATOM 2604 C CA . GLU B 2 43 ? 9.296 31.074 47.464 1.00 13.67 43 GLU B CA 1
ATOM 2605 C C . GLU B 2 43 ? 7.856 31.462 47.748 1.00 11.79 43 GLU B C 1
ATOM 2606 O O . GLU B 2 43 ? 6.961 31.258 46.924 1.00 14.13 43 GLU B O 1
ATOM 2612 N N . ILE B 2 44 ? 7.664 32.010 48.922 1.00 11.81 44 ILE B N 1
ATOM 2613 C CA . ILE B 2 44 ? 6.340 32.424 49.378 1.00 11.72 44 ILE B CA 1
ATOM 2614 C C . ILE B 2 44 ? 5.859 33.624 48.574 1.00 11.78 44 ILE B C 1
ATOM 2615 O O . ILE B 2 44 ? 4.705 33.654 48.116 1.00 13.10 44 ILE B O 1
ATOM 2620 N N . ALA B 2 45 ? 6.768 34.515 48.192 1.00 11.53 45 ALA B N 1
ATOM 2621 C CA . ALA B 2 45 ? 6.417 35.651 47.341 1.00 11.34 45 ALA B CA 1
ATOM 2622 C C . ALA B 2 45 ? 5.961 35.140 45.960 1.00 11.41 45 ALA B C 1
ATOM 2623 O O . ALA B 2 45 ? 4.950 35.596 45.417 1.00 8.19 45 ALA B O 1
ATOM 2625 N N . VAL B 2 46 ? 6.691 34.167 45.416 1.00 13.61 46 VAL B N 1
ATOM 2626 C CA . VAL B 2 46 ? 6.358 33.585 44.116 1.00 15.13 46 VAL B CA 1
ATOM 2627 C C . VAL B 2 46 ? 4.996 32.883 44.160 1.00 18.71 46 VAL B C 1
ATOM 2628 O O . VAL B 2 46 ? 4.171 33.055 43.257 1.00 22.34 46 VAL B O 1
ATOM 2632 N N . GLU B 2 47 ? 4.770 32.082 45.196 1.00 16.11 47 GLU B N 1
ATOM 2633 C CA . GLU B 2 47 ? 3.507 31.371 45.349 1.00 13.71 47 GLU B CA 1
ATOM 2634 C C . GLU B 2 47 ? 2.334 32.352 45.374 1.00 14.52 47 GLU B C 1
ATOM 2635 O O . GLU B 2 47 ? 1.299 32.109 44.757 1.00 15.80 47 GLU B O 1
ATOM 2641 N N . GLU B 2 48 ? 2.515 33.482 46.051 1.00 14.00 48 GLU B N 1
ATOM 2642 C CA . GLU B 2 48 ? 1.461 34.474 46.144 1.00 14.99 48 GLU B CA 1
ATOM 2643 C C . GLU B 2 48 ? 1.184 35.116 44.792 1.00 15.52 48 GLU B C 1
ATOM 2644 O O . GLU B 2 48 ? 0.026 35.338 44.429 1.00 16.30 48 GLU B O 1
ATOM 2650 N N . ALA B 2 49 ? 2.240 35.408 44.039 1.00 17.67 49 ALA B N 1
ATOM 2651 C CA . ALA B 2 49 ? 2.085 36.011 42.717 1.00 15.86 49 ALA B CA 1
ATOM 2652 C C . ALA B 2 49 ? 1.297 35.067 41.806 1.00 17.58 49 ALA B C 1
ATOM 2653 O O . ALA B 2 49 ? 0.395 35.495 41.084 1.00 20.05 49 ALA B O 1
ATOM 2655 N N . VAL B 2 50 ? 1.624 33.780 41.876 1.00 18.32 50 VAL B N 1
ATOM 2656 C CA . VAL B 2 50 ? 0.964 32.758 41.075 1.00 19.55 50 VAL B CA 1
ATOM 2657 C C . VAL B 2 50 ? -0.501 32.602 41.464 1.00 20.40 50 VAL B C 1
ATOM 2658 O O . VAL B 2 50 ? -1.356 32.467 40.592 1.00 21.46 50 VAL B O 1
ATOM 2662 N N . ARG B 2 51 ? -0.794 32.616 42.764 1.00 19.67 51 ARG B N 1
ATOM 2663 C CA . ARG B 2 51 ? -2.178 32.504 43.230 1.00 19.99 51 ARG B CA 1
ATOM 2664 C C . ARG B 2 51 ? -3.023 33.659 42.712 1.00 20.51 51 ARG B C 1
ATOM 2665 O O . ARG B 2 51 ? -4.176 33.462 42.340 1.00 21.48 51 ARG B O 1
ATOM 2673 N N . LEU B 2 52 ? -2.455 34.862 42.687 1.00 19.27 52 LEU B N 1
ATOM 2674 C CA . LEU B 2 52 ? -3.178 36.024 42.192 1.00 20.06 52 LEU B CA 1
ATOM 2675 C C . LEU B 2 52 ? -3.508 35.845 40.712 1.00 22.45 52 LEU B C 1
ATOM 2676 O O . LEU B 2 52 ? -4.591 36.210 40.249 1.00 22.22 52 LEU B O 1
ATOM 2681 N N . LYS B 2 53 ? -2.572 35.266 39.974 1.00 24.94 53 LYS B N 1
ATOM 2682 C CA . LYS B 2 53 ? -2.763 35.027 38.556 1.00 25.45 53 LYS B CA 1
ATOM 2683 C C . LYS B 2 53 ? -3.847 33.969 38.378 1.00 27.48 53 LYS B C 1
ATOM 2684 O O . LYS B 2 53 ? -4.694 34.089 37.492 1.00 29.05 53 LYS B O 1
ATOM 2690 N N . GLU B 2 54 ? -3.849 32.968 39.257 1.00 25.64 54 GLU B N 1
ATOM 2691 C CA . GLU B 2 54 ? -4.846 31.899 39.211 1.00 26.24 54 GLU B CA 1
ATOM 2692 C C . GLU B 2 54 ? -6.239 32.401 39.577 1.00 28.08 54 GLU B C 1
ATOM 2693 O O . GLU B 2 54 ? -7.237 31.789 39.210 1.00 30.53 54 GLU B O 1
ATOM 2699 N N . LYS B 2 55 ? -6.307 33.484 40.346 1.00 30.66 55 LYS B N 1
ATOM 2700 C CA . LYS B 2 55 ? -7.592 34.078 40.714 1.00 32.43 55 LYS B CA 1
ATOM 2701 C C . LYS B 2 55 ? -7.987 35.080 39.627 1.00 32.72 55 LYS B C 1
ATOM 2702 O O . LYS B 2 55 ? -8.993 35.780 39.745 1.00 34.56 55 LYS B O 1
ATOM 2708 N N . LYS B 2 56 ? -7.155 35.160 38.591 1.00 32.53 56 LYS B N 1
ATOM 2709 C CA . LYS B 2 56 ? -7.357 36.057 37.460 1.00 33.66 56 LYS B CA 1
ATOM 2710 C C . LYS B 2 56 ? -7.371 37.519 37.883 1.00 32.44 56 LYS B C 1
ATOM 2711 O O . LYS B 2 56 ? -8.130 38.325 37.350 1.00 33.88 56 LYS B O 1
ATOM 2717 N N . LEU B 2 57 ? -6.537 37.850 38.861 1.00 29.66 57 LEU B N 1
ATOM 2718 C CA . LEU B 2 57 ? -6.429 39.217 39.354 1.00 28.50 57 LEU B CA 1
ATOM 2719 C C . LEU B 2 57 ? -5.132 39.820 38.837 1.00 30.77 57 LEU B C 1
ATOM 2720 O O . LEU B 2 57 ? -4.943 41.039 38.844 1.00 30.05 57 LEU B O 1
ATOM 2725 N N . VAL B 2 58 ? -4.239 38.946 38.385 1.00 32.83 58 VAL B N 1
ATOM 2726 C CA . VAL B 2 58 ? -2.946 39.342 37.853 1.00 32.83 58 VAL B CA 1
ATOM 2727 C C . VAL B 2 58 ? -2.802 38.694 36.485 1.00 34.21 58 VAL B C 1
ATOM 2728 O O . VAL B 2 58 ? -3.165 37.536 36.295 1.00 37.03 58 VAL B O 1
ATOM 2732 N N . LYS B 2 59 ? -2.293 39.476 35.542 1.00 36.15 59 LYS B N 1
ATOM 2733 C CA . LYS B 2 59 ? -2.099 39.072 34.156 1.00 37.49 59 LYS B CA 1
ATOM 2734 C C . LYS B 2 59 ? -0.751 38.396 33.902 1.00 34.62 59 LYS B C 1
ATOM 2735 O O . LYS B 2 59 ? -0.690 37.333 33.284 1.00 36.38 59 LYS B O 1
ATOM 2741 N N . GLU B 2 60 ? 0.323 38.991 34.408 1.00 29.89 60 GLU B N 1
ATOM 2742 C CA . GLU B 2 60 ? 1.653 38.447 34.189 1.00 26.03 60 GLU B CA 1
ATOM 2743 C C . GLU B 2 60 ? 2.537 38.514 35.429 1.00 23.34 60 GLU B C 1
ATOM 2744 O O . GLU B 2 60 ? 2.469 39.473 36.195 1.00 25.94 60 GLU B O 1
ATOM 2750 N N . VAL B 2 61 ? 3.378 37.495 35.595 1.00 19.92 61 VAL B N 1
ATOM 2751 C CA . VAL B 2 61 ? 4.317 37.404 36.719 1.00 21.57 61 VAL B CA 1
ATOM 2752 C C . VAL B 2 61 ? 5.747 37.262 36.186 1.00 21.73 61 VAL B C 1
ATOM 2753 O O . VAL B 2 61 ? 6.086 36.274 35.519 1.00 20.53 61 VAL B O 1
ATOM 2757 N N . ILE B 2 62 ? 6.581 38.256 36.474 1.00 19.92 62 ILE B N 1
ATOM 2758 C CA . ILE B 2 62 ? 7.967 38.272 36.029 1.00 18.76 62 ILE B CA 1
ATOM 2759 C C . ILE B 2 62 ? 8.863 38.001 37.234 1.00 17.35 62 ILE B C 1
ATOM 2760 O O . ILE B 2 62 ? 8.786 38.711 38.231 1.00 19.12 62 ILE B O 1
ATOM 2765 N N . ALA B 2 63 ? 9.692 36.966 37.155 1.00 16.60 63 ALA B N 1
ATOM 2766 C CA . ALA B 2 63 ? 10.603 36.631 38.242 1.00 14.23 63 ALA B CA 1
ATOM 2767 C C . ALA B 2 63 ? 11.968 37.228 37.910 1.00 15.33 63 ALA B C 1
ATOM 2768 O O . ALA B 2 63 ? 12.405 37.174 36.763 1.00 17.51 63 ALA B O 1
ATOM 2770 N N . VAL B 2 64 ? 12.647 37.786 38.905 1.00 14.56 64 VAL B N 1
ATOM 2771 C CA . VAL B 2 64 ? 13.953 38.398 38.683 1.00 14.87 64 VAL B CA 1
ATOM 2772 C C . VAL B 2 64 ? 14.944 38.081 39.803 1.00 16.82 64 VAL B C 1
ATOM 2773 O O . VAL B 2 64 ? 14.571 38.023 40.978 1.00 15.14 64 VAL B O 1
ATOM 2777 N N . SER B 2 65 ? 16.201 37.842 39.429 1.00 16.22 65 SER B N 1
ATOM 2778 C CA . SER B 2 65 ? 17.253 37.536 40.389 1.00 15.98 65 SER B CA 1
ATOM 2779 C C . SER B 2 65 ? 18.557 38.208 39.975 1.00 18.31 65 SER B C 1
ATOM 2780 O O . SER B 2 65 ? 18.890 38.250 38.789 1.00 20.43 65 SER B O 1
ATOM 2783 N N . CYS B 2 66 ? 19.280 38.752 40.948 1.00 17.83 66 CYS B N 1
ATOM 2784 C CA . CYS B 2 66 ? 20.554 39.416 40.679 1.00 20.21 66 CYS B CA 1
ATOM 2785 C C . CYS B 2 66 ? 21.685 38.563 41.235 1.00 18.14 66 CYS B C 1
ATOM 2786 O O . CYS B 2 66 ? 21.584 38.058 42.353 1.00 21.61 66 CYS B O 1
ATOM 2789 N N . GLY B 2 67 ? 22.751 38.392 40.462 1.00 16.87 67 GLY B N 1
ATOM 2790 C CA . GLY B 2 67 ? 23.874 37.596 40.928 1.00 17.50 67 GLY B CA 1
ATOM 2791 C C . GLY B 2 67 ? 24.546 36.826 39.808 1.00 18.88 67 GLY B C 1
ATOM 2792 O O . GLY B 2 67 ? 24.247 37.075 38.642 1.00 18.17 67 GLY B O 1
ATOM 2793 N N . PRO B 2 68 ? 25.420 35.853 40.130 1.00 21.52 68 PRO B N 1
ATOM 2794 C CA . PRO B 2 68 ? 26.166 35.007 39.190 1.00 21.77 68 PRO B CA 1
ATOM 2795 C C . PRO B 2 68 ? 25.246 34.175 38.309 1.00 23.65 68 PRO B C 1
ATOM 2796 O O . PRO B 2 68 ? 24.028 34.167 38.504 1.00 23.04 68 PRO B O 1
ATOM 2800 N N . ALA B 2 69 ? 25.843 33.418 37.392 1.00 25.50 69 ALA B N 1
ATOM 2801 C CA . ALA B 2 69 ? 25.098 32.571 36.459 1.00 24.85 69 ALA B CA 1
ATOM 2802 C C . ALA B 2 69 ? 24.217 31.529 37.142 1.00 22.78 69 ALA B C 1
ATOM 2803 O O . ALA B 2 69 ? 23.150 31.178 36.633 1.00 19.58 69 ALA B O 1
ATOM 2805 N N . GLN B 2 70 ? 24.649 31.055 38.305 1.00 22.80 70 GLN B N 1
ATOM 2806 C CA . GLN B 2 70 ? 23.887 30.056 39.054 1.00 25.44 70 GLN B CA 1
ATOM 2807 C C . GLN B 2 70 ? 22.470 30.517 39.432 1.00 24.49 70 GLN B C 1
ATOM 2808 O O . GLN B 2 70 ? 21.600 29.684 39.687 1.00 25.31 70 GLN B O 1
ATOM 2814 N N . CYS B 2 71 ? 22.241 31.831 39.473 1.00 19.71 71 CYS B N 1
ATOM 2815 C CA . CYS B 2 71 ? 20.922 32.373 39.830 1.00 21.01 71 CYS B CA 1
ATOM 2816 C C . CYS B 2 71 ? 19.872 31.970 38.804 1.00 23.32 71 CYS B C 1
ATOM 2817 O O . CYS B 2 71 ? 18.668 32.005 39.089 1.00 20.38 71 CYS B O 1
ATOM 2820 N N . GLN B 2 72 ? 20.312 31.605 37.609 1.00 23.51 72 GLN B N 1
ATOM 2821 C CA . GLN B 2 72 ? 19.378 31.209 36.570 1.00 25.67 72 GLN B CA 1
ATOM 2822 C C . GLN B 2 72 ? 18.576 29.969 36.936 1.00 21.92 72 GLN B C 1
ATOM 2823 O O . GLN B 2 72 ? 17.450 29.794 36.471 1.00 23.41 72 GLN B O 1
ATOM 2829 N N . GLU B 2 73 ? 19.120 29.144 37.822 1.00 21.62 73 GLU B N 1
ATOM 2830 C CA . GLU B 2 73 ? 18.414 27.942 38.247 1.00 25.65 73 GLU B CA 1
ATOM 2831 C C . GLU B 2 73 ? 17.272 28.366 39.178 1.00 23.26 73 GLU B C 1
ATOM 2832 O O . GLU B 2 73 ? 16.176 27.800 39.140 1.00 21.52 73 GLU B O 1
ATOM 2838 N N . THR B 2 74 ? 17.535 29.387 39.992 1.00 20.91 74 THR B N 1
ATOM 2839 C CA . THR B 2 74 ? 16.553 29.913 40.936 1.00 19.56 74 THR B CA 1
ATOM 2840 C C . THR B 2 74 ? 15.371 30.475 40.151 1.00 20.02 74 THR B C 1
ATOM 2841 O O . THR B 2 74 ? 14.213 30.230 40.488 1.00 20.47 74 THR B O 1
ATOM 2845 N N . ILE B 2 75 ? 15.678 31.197 39.078 1.00 20.76 75 ILE B N 1
ATOM 2846 C CA . ILE B 2 75 ? 14.657 31.778 38.215 1.00 19.17 75 ILE B CA 1
ATOM 2847 C C . ILE B 2 75 ? 13.858 30.660 37.550 1.00 21.25 75 ILE B C 1
ATOM 2848 O O . ILE B 2 75 ? 12.635 30.739 37.474 1.00 26.19 75 ILE B O 1
ATOM 2853 N N . ARG B 2 76 ? 14.545 29.616 37.086 1.00 22.48 76 ARG B N 1
ATOM 2854 C CA . ARG B 2 76 ? 13.884 28.473 36.454 1.00 23.20 76 ARG B CA 1
ATOM 2855 C C . ARG B 2 76 ? 12.856 27.887 37.411 1.00 20.97 76 ARG B C 1
ATOM 2856 O O . ARG B 2 76 ? 11.750 27.520 37.013 1.00 20.60 76 ARG B O 1
ATOM 2864 N N . THR B 2 77 ? 13.229 27.819 38.683 1.00 21.09 77 THR B N 1
ATOM 2865 C CA . THR B 2 77 ? 12.347 27.285 39.709 1.00 20.17 77 THR B CA 1
ATOM 2866 C C . THR B 2 77 ? 11.087 28.137 39.800 1.00 18.71 77 THR B C 1
ATOM 2867 O O . THR B 2 77 ? 9.980 27.608 39.858 1.00 22.53 77 THR B O 1
ATOM 2871 N N . ALA B 2 78 ? 11.264 29.454 39.790 1.00 16.45 78 ALA B N 1
ATOM 2872 C CA . ALA B 2 78 ? 10.144 30.377 39.862 1.00 16.10 78 ALA B CA 1
ATOM 2873 C C . ALA B 2 78 ? 9.245 30.180 38.648 1.00 19.88 78 ALA B C 1
ATOM 2874 O O . ALA B 2 78 ? 8.017 30.243 38.760 1.00 21.54 78 ALA B O 1
ATOM 2876 N N . LEU B 2 79 ? 9.857 29.940 37.489 1.00 21.22 79 LEU B N 1
ATOM 2877 C CA . LEU B 2 79 ? 9.107 29.714 36.256 1.00 22.00 79 LEU B CA 1
ATOM 2878 C C . LEU B 2 79 ? 8.287 28.428 36.368 1.00 22.08 79 LEU B C 1
ATOM 2879 O O . LEU B 2 79 ? 7.110 28.403 36.010 1.00 22.29 79 LEU B O 1
ATOM 2884 N N . ALA B 2 80 ? 8.898 27.379 36.912 1.00 22.32 80 ALA B N 1
ATOM 2885 C CA . ALA B 2 80 ? 8.230 26.087 37.079 1.00 25.31 80 ALA B CA 1
ATOM 2886 C C . ALA B 2 80 ? 7.073 26.164 38.076 1.00 26.71 80 ALA B C 1
ATOM 2887 O O . ALA B 2 80 ? 6.203 25.290 38.105 1.00 28.45 80 ALA B O 1
ATOM 2889 N N . MET B 2 81 ? 7.108 27.180 38.932 1.00 26.21 81 MET B N 1
ATOM 2890 C CA . MET B 2 81 ? 6.057 27.388 39.917 1.00 21.40 81 MET B CA 1
ATOM 2891 C C . MET B 2 81 ? 4.904 28.155 39.287 1.00 20.61 81 MET B C 1
ATOM 2892 O O . MET B 2 81 ? 3.810 28.189 39.837 1.00 25.66 81 MET B O 1
ATOM 2897 N N . GLY B 2 82 ? 5.156 28.800 38.152 1.00 19.22 82 GLY B N 1
ATOM 2898 C CA . GLY B 2 82 ? 4.099 29.543 37.492 1.00 16.07 82 GLY B CA 1
ATOM 2899 C C . GLY B 2 82 ? 4.448 30.937 37.015 1.00 17.36 82 GLY B C 1
ATOM 2900 O O . GLY B 2 82 ? 3.572 31.638 36.517 1.00 21.56 82 GLY B O 1
ATOM 2901 N N . ALA B 2 83 ? 5.687 31.382 37.213 1.00 18.32 83 ALA B N 1
ATOM 2902 C CA . ALA B 2 83 ? 6.080 32.708 36.740 1.00 18.63 83 ALA B CA 1
ATOM 2903 C C . ALA B 2 83 ? 6.107 32.626 35.214 1.00 22.57 83 ALA B C 1
ATOM 2904 O O . ALA B 2 83 ? 6.506 31.602 34.654 1.00 23.67 83 ALA B O 1
ATOM 2906 N N . ASP B 2 84 ? 5.692 33.698 34.547 1.00 24.87 84 ASP B N 1
ATOM 2907 C CA . ASP B 2 84 ? 5.633 33.729 33.084 1.00 26.00 84 ASP B CA 1
ATOM 2908 C C . ASP B 2 84 ? 6.974 33.856 32.376 1.00 26.78 84 ASP B C 1
ATOM 2909 O O . ASP B 2 84 ? 7.227 33.182 31.377 1.00 28.99 84 ASP B O 1
ATOM 2914 N N . ARG B 2 85 ? 7.831 34.730 32.880 1.00 25.50 85 ARG B N 1
ATOM 2915 C CA . ARG B 2 85 ? 9.136 34.914 32.279 1.00 24.48 85 ARG B CA 1
ATOM 2916 C C . ARG B 2 85 ? 10.112 35.398 33.335 1.00 26.45 85 ARG B C 1
ATOM 2917 O O . ARG B 2 85 ? 9.699 35.934 34.367 1.00 23.97 85 ARG B O 1
ATOM 2925 N N . GLY B 2 86 ? 11.400 35.178 33.094 1.00 23.39 86 GLY B N 1
ATOM 2926 C CA . GLY B 2 86 ? 12.402 35.583 34.056 1.00 23.86 86 GLY B CA 1
ATOM 2927 C C . GLY B 2 86 ? 13.383 36.607 33.537 1.00 23.99 86 GLY B C 1
ATOM 2928 O O . GLY B 2 86 ? 13.550 36.779 32.325 1.00 21.61 86 GLY B O 1
ATOM 2929 N N . ILE B 2 87 ? 14.005 37.319 34.468 1.00 22.76 87 ILE B N 1
ATOM 2930 C CA . ILE B 2 87 ? 14.998 38.322 34.139 1.00 21.05 87 ILE B CA 1
ATOM 2931 C C . ILE B 2 87 ? 16.160 38.085 35.083 1.00 23.46 87 ILE B C 1
ATOM 2932 O O . ILE B 2 87 ? 15.979 38.011 36.299 1.00 21.79 87 ILE B O 1
ATOM 2937 N N . HIS B 2 88 ? 17.303 37.876 34.512 1.00 23.37 88 HIS B N 1
ATOM 2938 C CA . HIS B 2 88 ? 18.508 37.685 35.307 1.00 21.25 88 HIS B CA 1
ATOM 2939 C C . HIS B 2 88 ? 19.407 38.898 35.153 1.00 22.51 88 HIS B C 1
ATOM 2940 O O . HIS B 2 88 ? 19.852 39.226 34.050 1.00 25.21 88 HIS B O 1
ATOM 2947 N N . VAL B 2 89 ? 19.648 39.560 36.259 1.00 21.70 89 VAL B N 1
ATOM 2948 C CA . VAL B 2 89 ? 20.552 40.705 36.269 1.00 20.67 89 VAL B CA 1
ATOM 2949 C C . VAL B 2 89 ? 21.923 40.210 36.706 1.00 23.34 89 VAL B C 1
ATOM 2950 O O . VAL B 2 89 ? 22.101 39.780 37.857 1.00 23.29 89 VAL B O 1
ATOM 2954 N N . GLU B 2 90 ? 22.736 39.937 35.718 1.00 24.30 90 GLU B N 1
ATOM 2955 C CA . GLU B 2 90 ? 23.978 39.181 35.929 1.00 25.64 90 GLU B CA 1
ATOM 2956 C C . GLU B 2 90 ? 25.076 40.068 36.554 1.00 28.57 90 GLU B C 1
ATOM 2957 O O . GLU B 2 90 ? 25.331 41.200 36.115 1.00 32.06 90 GLU B O 1
ATOM 2963 N N . VAL B 2 91 ? 25.715 39.503 37.526 1.00 31.84 91 VAL B N 1
ATOM 2964 C CA . VAL B 2 91 ? 26.855 40.082 38.242 1.00 33.06 91 VAL B CA 1
ATOM 2965 C C . VAL B 2 91 ? 27.910 39.008 38.472 1.00 34.39 91 VAL B C 1
ATOM 2966 O O . VAL B 2 91 ? 27.587 37.880 38.869 1.00 37.69 91 VAL B O 1
ATOM 2970 N N . PRO B 2 92 ? 29.167 39.271 38.077 1.00 34.55 92 PRO B N 1
ATOM 2971 C CA . PRO B 2 92 ? 30.260 38.302 38.214 1.00 32.33 92 PRO B CA 1
ATOM 2972 C C . PRO B 2 92 ? 30.457 37.910 39.673 1.00 30.31 92 PRO B C 1
ATOM 2973 O O . PRO B 2 92 ? 30.416 38.759 40.555 1.00 32.50 92 PRO B O 1
ATOM 2977 N N . PRO B 2 93 ? 30.755 36.630 39.932 1.00 30.82 93 PRO B N 1
ATOM 2978 C CA . PRO B 2 93 ? 30.965 36.089 41.280 1.00 32.08 93 PRO B CA 1
ATOM 2979 C C . PRO B 2 93 ? 31.746 36.993 42.234 1.00 33.30 93 PRO B C 1
ATOM 2980 O O . PRO B 2 93 ? 31.378 37.136 43.402 1.00 33.92 93 PRO B O 1
ATOM 2984 N N . ALA B 2 94 ? 32.811 37.609 41.736 1.00 36.28 94 ALA B N 1
ATOM 2985 C CA . ALA B 2 94 ? 33.636 38.497 42.551 1.00 38.84 94 ALA B CA 1
ATOM 2986 C C . ALA B 2 94 ? 32.870 39.740 43.000 1.00 39.95 94 ALA B C 1
ATOM 2987 O O . ALA B 2 94 ? 32.906 40.118 44.172 1.00 40.47 94 ALA B O 1
ATOM 2989 N N . GLU B 2 95 ? 32.188 40.376 42.054 1.00 40.09 95 GLU B N 1
ATOM 2990 C CA . GLU B 2 95 ? 31.419 41.580 42.336 1.00 40.79 95 GLU B CA 1
ATOM 2991 C C . GLU B 2 95 ? 30.136 41.256 43.097 1.00 40.01 95 GLU B C 1
ATOM 2992 O O . GLU B 2 95 ? 29.632 42.078 43.860 1.00 41.10 95 GLU B O 1
ATOM 2998 N N . ALA B 2 96 ? 29.627 40.046 42.902 1.00 37.53 96 ALA B N 1
ATOM 2999 C CA . ALA B 2 96 ? 28.406 39.606 43.560 1.00 38.39 96 ALA B CA 1
ATOM 3000 C C . ALA B 2 96 ? 28.602 39.528 45.067 1.00 40.20 96 ALA B C 1
ATOM 3001 O O . ALA B 2 96 ? 27.646 39.632 45.828 1.00 39.38 96 ALA B O 1
ATOM 3003 N N . GLU B 2 97 ? 29.851 39.366 45.488 1.00 42.05 97 GLU B N 1
ATOM 3004 C CA . GLU B 2 97 ? 30.197 39.274 46.903 1.00 45.07 97 GLU B CA 1
ATOM 3005 C C . GLU B 2 97 ? 29.899 40.594 47.615 1.00 40.93 97 GLU B C 1
ATOM 3006 O O . GLU B 2 97 ? 29.651 40.625 48.818 1.00 39.73 97 GLU B O 1
ATOM 3012 N N . ARG B 2 98 ? 29.927 41.680 46.854 1.00 37.17 98 ARG B N 1
ATOM 3013 C CA . ARG B 2 98 ? 29.683 43.014 47.377 1.00 34.53 98 ARG B CA 1
ATOM 3014 C C . ARG B 2 98 ? 28.249 43.491 47.113 1.00 31.10 98 ARG B C 1
ATOM 3015 O O . ARG B 2 98 ? 27.892 44.617 47.451 1.00 31.06 98 ARG B O 1
ATOM 3023 N N . LEU B 2 99 ? 27.415 42.610 46.568 1.00 24.95 99 LEU B N 1
ATOM 3024 C CA . LEU B 2 99 ? 26.035 42.955 46.247 1.00 22.23 99 LEU B CA 1
ATOM 3025 C C . LEU B 2 99 ? 25.154 42.947 47.497 1.00 20.65 99 LEU B C 1
ATOM 3026 O O . LEU B 2 99 ? 25.046 41.932 48.185 1.00 22.41 99 LEU B O 1
ATOM 3031 N N . GLY B 2 100 ? 24.531 44.082 47.790 1.00 16.30 100 GLY B N 1
ATOM 3032 C CA . GLY B 2 100 ? 23.673 44.165 48.955 1.00 15.57 100 GLY B CA 1
ATOM 3033 C C . GLY B 2 100 ? 22.314 44.752 48.636 1.00 12.29 100 GLY B C 1
ATOM 3034 O O . GLY B 2 100 ? 22.051 45.120 47.495 1.00 14.21 100 GLY B O 1
ATOM 3035 N N . PRO B 2 101 ? 21.425 44.867 49.631 1.00 13.22 101 PRO B N 1
ATOM 3036 C CA . PRO B 2 101 ? 20.075 45.417 49.471 1.00 11.91 101 PRO B CA 1
ATOM 3037 C C . PRO B 2 101 ? 20.007 46.733 48.690 1.00 13.41 101 PRO B C 1
ATOM 3038 O O . PRO B 2 101 ? 19.096 46.926 47.887 1.00 17.31 101 PRO B O 1
ATOM 3042 N N . LEU B 2 102 ? 20.962 47.633 48.919 1.00 13.78 102 LEU B N 1
ATOM 3043 C CA . LEU B 2 102 ? 20.985 48.921 48.222 1.00 15.30 102 LEU B CA 1
ATOM 3044 C C . LEU B 2 102 ? 21.076 48.759 46.702 1.00 15.09 102 LEU B C 1
ATOM 3045 O O . LEU B 2 102 ? 20.329 49.393 45.952 1.00 14.35 102 LEU B O 1
ATOM 3050 N N . GLN B 2 103 ? 21.997 47.914 46.251 1.00 15.80 103 GLN B N 1
ATOM 3051 C CA . GLN B 2 103 ? 22.167 47.686 44.823 1.00 12.20 103 GLN B CA 1
ATOM 3052 C C . GLN B 2 103 ? 20.961 46.939 44.261 1.00 13.03 103 GLN B C 1
ATOM 3053 O O . GLN B 2 103 ? 20.421 47.324 43.220 1.00 12.95 103 GLN B O 1
ATOM 3059 N N . VAL B 2 104 ? 20.515 45.896 44.961 1.00 12.31 104 VAL B N 1
ATOM 3060 C CA . VAL B 2 104 ? 19.365 45.126 44.502 1.00 11.20 104 VAL B CA 1
ATOM 3061 C C . VAL B 2 104 ? 18.123 46.014 44.417 1.00 12.54 104 VAL B C 1
ATOM 3062 O O . VAL B 2 104 ? 17.394 45.968 43.425 1.00 15.93 104 VAL B O 1
ATOM 3066 N N . ALA B 2 105 ? 17.921 46.868 45.418 1.00 13.18 105 ALA B N 1
ATOM 3067 C CA . ALA B 2 105 ? 16.769 47.778 45.429 1.00 12.52 105 ALA B CA 1
ATOM 3068 C C . ALA B 2 105 ? 16.808 48.728 44.233 1.00 12.79 105 ALA B C 1
ATOM 3069 O O . ALA B 2 105 ? 15.780 48.974 43.591 1.00 14.81 105 ALA B O 1
ATOM 3071 N N . ARG B 2 106 ? 17.993 49.255 43.928 1.00 15.45 106 ARG B N 1
ATOM 3072 C CA . ARG B 2 106 ? 18.154 50.149 42.783 1.00 16.39 106 ARG B CA 1
ATOM 3073 C C . ARG B 2 106 ? 17.818 49.413 41.493 1.00 14.46 106 ARG B C 1
ATOM 3074 O O . ARG B 2 106 ? 17.126 49.947 40.629 1.00 18.59 106 ARG B O 1
ATOM 3082 N N . VAL B 2 107 ? 18.285 48.179 41.365 1.00 14.98 107 VAL B N 1
ATOM 3083 C CA . VAL B 2 107 ? 17.991 47.385 40.176 1.00 14.39 107 VAL B CA 1
ATOM 3084 C C . VAL B 2 107 ? 16.487 47.120 40.048 1.00 15.60 107 VAL B C 1
ATOM 3085 O O . VAL B 2 107 ? 15.923 47.249 38.963 1.00 17.33 107 VAL B O 1
ATOM 3089 N N . LEU B 2 108 ? 15.838 46.755 41.150 1.00 13.86 108 LEU B N 1
ATOM 3090 C CA . LEU B 2 108 ? 14.408 46.465 41.117 1.00 13.74 108 LEU B CA 1
ATOM 3091 C C . LEU B 2 108 ? 13.567 47.705 40.810 1.00 15.10 108 LEU B C 1
ATOM 3092 O O . LEU B 2 108 ? 12.521 47.612 40.156 1.00 14.52 108 LEU B O 1
ATOM 3097 N N . ALA B 2 109 ? 14.021 48.861 41.287 1.00 14.47 109 ALA B N 1
ATOM 3098 C CA . ALA B 2 109 ? 13.322 50.119 41.048 1.00 13.72 109 ALA B CA 1
ATOM 3099 C C . ALA B 2 109 ? 13.300 50.459 39.552 1.00 18.43 109 ALA B C 1
ATOM 3100 O O . ALA B 2 109 ? 12.251 50.834 39.013 1.00 18.22 109 ALA B O 1
ATOM 3102 N N . LYS B 2 110 ? 14.445 50.289 38.882 1.00 19.22 110 LYS B N 1
ATOM 3103 C CA . LYS B 2 110 ? 14.563 50.574 37.451 1.00 19.62 110 LYS B CA 1
ATOM 3104 C C . LYS B 2 110 ? 13.709 49.597 36.666 1.00 21.18 110 LYS B C 1
ATOM 3105 O O . LYS B 2 110 ? 13.001 49.985 35.737 1.00 23.58 110 LYS B O 1
ATOM 3111 N N . LEU B 2 111 ? 13.755 48.329 37.060 1.00 23.25 111 LEU B N 1
ATOM 3112 C CA . LEU B 2 111 ? 12.970 47.301 36.391 1.00 23.59 111 LEU B CA 1
ATOM 3113 C C . LEU B 2 111 ? 11.473 47.523 36.552 1.00 23.54 111 LEU B C 1
ATOM 3114 O O . LEU B 2 111 ? 10.704 47.258 35.627 1.00 23.31 111 LEU B O 1
ATOM 3119 N N . ALA B 2 112 ? 11.063 48.004 37.723 1.00 21.61 112 ALA B N 1
ATOM 3120 C CA . ALA B 2 112 ? 9.651 48.249 37.987 1.00 22.48 112 ALA B CA 1
ATOM 3121 C C . ALA B 2 112 ? 9.082 49.255 36.997 1.00 25.00 112 ALA B C 1
ATOM 3122 O O . ALA B 2 112 ? 8.069 48.981 36.351 1.00 25.00 112 ALA B O 1
ATOM 3124 N N . GLU B 2 113 ? 9.747 50.393 36.825 1.00 29.47 113 GLU B N 1
ATOM 3125 C CA . GLU B 2 113 ? 9.238 51.382 35.883 1.00 36.05 113 GLU B CA 1
ATOM 3126 C C . GLU B 2 113 ? 9.460 50.987 34.427 1.00 34.86 113 GLU B C 1
ATOM 3127 O O . GLU B 2 113 ? 8.630 51.281 33.571 1.00 37.45 113 GLU B O 1
ATOM 3133 N N . LYS B 2 114 ? 10.551 50.279 34.162 1.00 33.23 114 LYS B N 1
ATOM 3134 C CA . LYS B 2 114 ? 10.854 49.826 32.808 1.00 31.05 114 LYS B CA 1
ATOM 3135 C C . LYS B 2 114 ? 9.789 48.823 32.353 1.00 31.83 114 LYS B C 1
ATOM 3136 O O . LYS B 2 114 ? 9.250 48.935 31.253 1.00 30.97 114 LYS B O 1
ATOM 3142 N N . GLU B 2 115 ? 9.467 47.869 33.226 1.00 32.21 115 GLU B N 1
ATOM 3143 C CA . GLU B 2 115 ? 8.474 46.834 32.931 1.00 30.86 115 GLU B CA 1
ATOM 3144 C C . GLU B 2 115 ? 7.032 47.264 33.184 1.00 30.84 115 GLU B C 1
ATOM 3145 O O . GLU B 2 115 ? 6.100 46.546 32.827 1.00 27.11 115 GLU B O 1
ATOM 3151 N N . LYS B 2 116 ? 6.855 48.421 33.819 1.00 32.22 116 LYS B N 1
ATOM 3152 C CA . LYS B 2 116 ? 5.527 48.949 34.118 1.00 35.72 116 LYS B CA 1
ATOM 3153 C C . LYS B 2 116 ? 4.690 47.987 34.959 1.00 34.45 116 LYS B C 1
ATOM 3154 O O . LYS B 2 116 ? 3.547 47.670 34.617 1.00 36.90 116 LYS B O 1
ATOM 3160 N N . VAL B 2 117 ? 5.275 47.514 36.053 1.00 30.12 117 VAL B N 1
ATOM 3161 C CA . VAL B 2 117 ? 4.587 46.597 36.949 1.00 25.70 117 VAL B CA 1
ATOM 3162 C C . VAL B 2 117 ? 3.755 47.414 37.932 1.00 24.84 117 VAL B C 1
ATOM 3163 O O . VAL B 2 117 ? 4.039 48.590 38.167 1.00 22.99 117 VAL B O 1
ATOM 3167 N N . ASP B 2 118 ? 2.712 46.802 38.478 1.00 22.21 118 ASP B N 1
ATOM 3168 C CA . ASP B 2 118 ? 1.834 47.479 39.425 1.00 23.07 118 ASP B CA 1
ATOM 3169 C C . ASP B 2 118 ? 2.112 47.013 40.836 1.00 22.88 118 ASP B C 1
ATOM 3170 O O . ASP B 2 118 ? 1.686 47.645 41.804 1.00 21.32 118 ASP B O 1
ATOM 3175 N N . LEU B 2 119 ? 2.828 45.903 40.948 1.00 21.95 119 LEU B N 1
ATOM 3176 C CA . LEU B 2 119 ? 3.137 45.333 42.241 1.00 19.74 119 LEU B CA 1
ATOM 3177 C C . LEU B 2 119 ? 4.488 44.632 42.209 1.00 18.53 119 LEU B C 1
ATOM 3178 O O . LEU B 2 119 ? 4.835 43.984 41.219 1.00 16.43 119 LEU B O 1
ATOM 3183 N N . VAL B 2 120 ? 5.290 44.880 43.200 1.00 17.86 120 VAL B N 1
ATOM 3184 C CA . VAL B 2 120 ? 6.547 44.152 43.408 1.00 15.65 120 VAL B CA 1
ATOM 3185 C C . VAL B 2 120 ? 6.441 43.332 44.684 1.00 15.50 120 VAL B C 1
ATOM 3186 O O . VAL B 2 120 ? 6.134 43.859 45.754 1.00 14.30 120 VAL B O 1
ATOM 3190 N N . LEU B 2 121 ? 6.691 42.051 44.547 1.00 14.24 121 LEU B N 1
ATOM 3191 C CA . LEU B 2 121 ? 6.645 41.126 45.686 1.00 15.27 121 LEU B CA 1
ATOM 3192 C C . LEU B 2 121 ? 8.060 40.639 45.992 1.00 17.29 121 LEU B C 1
ATOM 3193 O O . LEU B 2 121 ? 8.829 40.309 45.074 1.00 18.05 121 LEU B O 1
ATOM 3198 N N . LEU B 2 122 ? 8.464 40.740 47.210 1.00 15.53 122 LEU B N 1
ATOM 3199 C CA . LEU B 2 122 ? 9.746 40.241 47.729 1.00 15.44 122 LEU B CA 1
ATOM 3200 C C . LEU B 2 122 ? 9.506 39.400 48.975 1.00 14.92 122 LEU B C 1
ATOM 3201 O O . LEU B 2 122 ? 8.448 39.503 49.612 1.00 12.09 122 LEU B O 1
ATOM 3206 N N . GLY B 2 123 ? 10.501 38.648 49.372 1.00 15.60 123 GLY B N 1
ATOM 3207 C CA . GLY B 2 123 ? 10.392 38.009 50.685 1.00 14.84 123 GLY B CA 1
ATOM 3208 C C . GLY B 2 123 ? 10.734 39.026 51.756 1.00 11.97 123 GLY B C 1
ATOM 3209 O O . GLY B 2 123 ? 11.258 40.104 51.447 1.00 13.13 123 GLY B O 1
ATOM 3210 N N . LYS B 2 124 ? 10.414 38.720 53.013 1.00 9.38 124 LYS B N 1
ATOM 3211 C CA . LYS B 2 124 ? 10.681 39.814 53.953 1.00 9.67 124 LYS B CA 1
ATOM 3212 C C . LYS B 2 124 ? 12.160 39.830 54.336 1.00 8.36 124 LYS B C 1
ATOM 3213 O O . LYS B 2 124 ? 12.737 40.898 54.598 1.00 9.24 124 LYS B O 1
ATOM 3219 N N . GLN B 2 125 ? 12.905 38.740 54.147 1.00 9.43 125 GLN B N 1
ATOM 3220 C CA . GLN B 2 125 ? 14.345 38.753 54.364 1.00 11.73 125 GLN B CA 1
ATOM 3221 C C . GLN B 2 125 ? 15.039 37.542 53.766 1.00 10.49 125 GLN B C 1
ATOM 3222 O O . GLN B 2 125 ? 14.417 36.505 53.542 1.00 11.29 125 GLN B O 1
ATOM 3228 N N . ALA B 2 126 ? 16.288 37.733 53.440 1.00 11.43 126 ALA B N 1
ATOM 3229 C CA . ALA B 2 126 ? 17.129 36.644 52.940 1.00 11.52 126 ALA B CA 1
ATOM 3230 C C . ALA B 2 126 ? 17.808 35.952 54.112 1.00 11.90 126 ALA B C 1
ATOM 3231 O O . ALA B 2 126 ? 18.332 36.615 55.017 1.00 12.55 126 ALA B O 1
ATOM 3233 N N . ILE B 2 127 ? 17.720 34.635 54.171 1.00 13.14 127 ILE B N 1
ATOM 3234 C CA . ILE B 2 127 ? 18.274 33.889 55.295 1.00 10.36 127 ILE B CA 1
ATOM 3235 C C . ILE B 2 127 ? 19.789 33.959 55.450 1.00 13.24 127 ILE B C 1
ATOM 3236 O O . ILE B 2 127 ? 20.325 33.521 56.466 1.00 12.94 127 ILE B O 1
ATOM 3241 N N . ASP B 2 128 ? 20.489 34.477 54.441 1.00 13.31 128 ASP B N 1
ATOM 3242 C CA . ASP B 2 128 ? 21.935 34.605 54.554 1.00 11.37 128 ASP B CA 1
ATOM 3243 C C . ASP B 2 128 ? 22.360 35.955 55.122 1.00 10.78 128 ASP B C 1
ATOM 3244 O O . ASP B 2 128 ? 22.964 36.005 56.185 1.00 13.60 128 ASP B O 1
ATOM 3249 N N . ASP B 2 129 ? 22.010 37.053 54.464 1.00 9.19 129 ASP B N 1
ATOM 3250 C CA . ASP B 2 129 ? 22.392 38.352 54.996 1.00 10.74 129 ASP B CA 1
ATOM 3251 C C . ASP B 2 129 ? 21.496 38.830 56.135 1.00 11.26 129 ASP B C 1
ATOM 3252 O O . ASP B 2 129 ? 21.877 39.719 56.887 1.00 15.44 129 ASP B O 1
ATOM 3257 N N . ASP B 2 130 ? 20.308 38.237 56.260 1.00 14.02 130 ASP B N 1
ATOM 3258 C CA . ASP B 2 130 ? 19.349 38.603 57.310 1.00 13.14 130 ASP B CA 1
ATOM 3259 C C . ASP B 2 130 ? 19.095 40.099 57.405 1.00 11.98 130 ASP B C 1
ATOM 3260 O O . ASP B 2 130 ? 18.782 40.614 58.474 1.00 13.78 130 ASP B O 1
ATOM 3265 N N . CYS B 2 131 ? 19.100 40.782 56.264 1.00 10.69 131 CYS B N 1
ATOM 3266 C CA . CYS B 2 131 ? 19.035 42.251 56.314 1.00 9.58 131 CYS B CA 1
ATOM 3267 C C . CYS B 2 131 ? 17.599 42.739 56.510 1.00 10.07 131 CYS B C 1
ATOM 3268 O O . CYS B 2 131 ? 17.354 43.642 57.325 1.00 13.92 131 CYS B O 1
ATOM 3271 N N . ASN B 2 132 ? 16.587 42.226 55.796 1.00 9.37 132 ASN B N 1
ATOM 3272 C CA . ASN B 2 132 ? 15.212 42.725 55.899 1.00 11.27 132 ASN B CA 1
ATOM 3273 C C . ASN B 2 132 ? 15.237 44.211 55.486 1.00 12.12 132 ASN B C 1
ATOM 3274 O O . ASN B 2 132 ? 14.781 45.080 56.232 1.00 9.45 132 ASN B O 1
ATOM 3279 N N . GLN B 2 133 ? 15.755 44.492 54.287 1.00 13.05 133 GLN B N 1
ATOM 3280 C CA . GLN B 2 133 ? 15.864 45.872 53.799 1.00 12.71 133 GLN B CA 1
ATOM 3281 C C . GLN B 2 133 ? 15.412 46.104 52.362 1.00 13.02 133 GLN B C 1
ATOM 3282 O O . GLN B 2 133 ? 14.794 47.123 52.071 1.00 17.53 133 GLN B O 1
ATOM 3288 N N . THR B 2 134 ? 15.690 45.156 51.464 1.00 11.31 134 THR B N 1
ATOM 3289 C CA . THR B 2 134 ? 15.516 45.343 50.013 1.00 8.46 134 THR B CA 1
ATOM 3290 C C . THR B 2 134 ? 14.094 45.820 49.684 1.00 10.44 134 THR B C 1
ATOM 3291 O O . THR B 2 134 ? 13.924 46.829 48.978 1.00 10.89 134 THR B O 1
ATOM 3295 N N . GLY B 2 135 ? 12.990 45.195 50.161 1.00 11.28 135 GLY B N 1
ATOM 3296 C CA . GLY B 2 135 ? 11.639 45.644 49.859 1.00 8.23 135 GLY B CA 1
ATOM 3297 C C . GLY B 2 135 ? 11.363 47.085 50.252 1.00 10.97 135 GLY B C 1
ATOM 3298 O O . GLY B 2 135 ? 10.827 47.859 49.455 1.00 15.79 135 GLY B O 1
ATOM 3299 N N . GLN B 2 136 ? 11.733 47.448 51.477 1.00 11.87 136 GLN B N 1
ATOM 3300 C CA . GLN B 2 136 ? 11.539 48.806 51.991 1.00 9.49 136 GLN B CA 1
ATOM 3301 C C . GLN B 2 136 ? 12.304 49.841 51.168 1.00 11.42 136 GLN B C 1
ATOM 3302 O O . GLN B 2 136 ? 11.803 50.937 50.915 1.00 10.96 136 GLN B O 1
ATOM 3308 N N . MET B 2 137 ? 13.523 49.492 50.761 1.00 10.96 137 MET B N 1
ATOM 3309 C CA . MET B 2 137 ? 14.350 50.391 49.969 1.00 8.03 137 MET B CA 1
ATOM 3310 C C . MET B 2 137 ? 13.798 50.575 48.565 1.00 11.56 137 MET B C 1
ATOM 3311 O O . MET B 2 137 ? 13.805 51.685 48.025 1.00 15.17 137 MET B O 1
ATOM 3316 N N . THR B 2 138 ? 13.303 49.494 47.975 1.00 11.63 138 THR B N 1
ATOM 3317 C CA . THR B 2 138 ? 12.726 49.550 46.636 1.00 12.54 138 THR B CA 1
ATOM 3318 C C . THR B 2 138 ? 11.529 50.511 46.653 1.00 13.53 138 THR B C 1
ATOM 3319 O O . THR B 2 138 ? 11.407 51.378 45.787 1.00 14.04 138 THR B O 1
ATOM 3323 N N . ALA B 2 139 ? 10.667 50.370 47.661 1.00 13.95 139 ALA B N 1
ATOM 3324 C CA . ALA B 2 139 ? 9.492 51.231 47.810 1.00 13.50 139 ALA B CA 1
ATOM 3325 C C . ALA B 2 139 ? 9.922 52.686 47.959 1.00 13.80 139 ALA B C 1
ATOM 3326 O O . ALA B 2 139 ? 9.330 53.571 47.351 1.00 17.80 139 ALA B O 1
ATOM 3328 N N . GLY B 2 140 ? 10.950 52.929 48.771 1.00 12.92 140 GLY B N 1
ATOM 3329 C CA . GLY B 2 140 ? 11.450 54.278 48.966 1.00 14.56 140 GLY B CA 1
ATOM 3330 C C . GLY B 2 140 ? 11.993 54.887 47.682 1.00 17.31 140 GLY B C 1
ATOM 3331 O O . GLY B 2 140 ? 11.746 56.062 47.398 1.00 21.69 140 GLY B O 1
ATOM 3332 N N . PHE B 2 141 ? 12.737 54.098 46.907 1.00 16.21 141 PHE B N 1
ATOM 3333 C CA . PHE B 2 141 ? 13.294 54.565 45.639 1.00 18.14 141 PHE B CA 1
ATOM 3334 C C . PHE B 2 141 ? 12.182 54.869 44.647 1.00 19.99 141 PHE B C 1
ATOM 3335 O O . PHE B 2 141 ? 12.250 55.855 43.920 1.00 25.28 141 PHE B O 1
ATOM 3343 N N . LEU B 2 142 ? 11.159 54.020 44.626 1.00 19.64 142 LEU B N 1
ATOM 3344 C CA . LEU B 2 142 ? 10.026 54.192 43.719 1.00 17.83 142 LEU B CA 1
ATOM 3345 C C . LEU B 2 142 ? 8.977 55.162 44.248 1.00 20.65 142 LEU B C 1
ATOM 3346 O O . LEU B 2 142 ? 8.118 55.634 43.496 1.00 24.13 142 LEU B O 1
ATOM 3351 N N . ASP B 2 143 ? 9.066 55.471 45.537 1.00 23.18 143 ASP B N 1
ATOM 3352 C CA . ASP B 2 143 ? 8.111 56.338 46.211 1.00 23.33 143 ASP B CA 1
ATOM 3353 C C . ASP B 2 143 ? 6.718 55.721 46.126 1.00 20.96 143 ASP B C 1
ATOM 3354 O O . ASP B 2 143 ? 5.723 56.390 45.844 1.00 19.21 143 ASP B O 1
ATOM 3359 N N . TRP B 2 144 ? 6.684 54.418 46.378 1.00 16.97 144 TRP B N 1
ATOM 3360 C CA . TRP B 2 144 ? 5.469 53.621 46.376 1.00 17.02 144 TRP B CA 1
ATOM 3361 C C . TRP B 2 144 ? 5.209 53.207 47.824 1.00 16.85 144 TRP B C 1
ATOM 3362 O O . TRP B 2 144 ? 6.122 53.230 48.658 1.00 22.32 144 TRP B O 1
ATOM 3373 N N . PRO B 2 145 ? 3.957 52.861 48.158 1.00 15.33 145 PRO B N 1
ATOM 3374 C CA . PRO B 2 145 ? 3.675 52.438 49.534 1.00 14.72 145 PRO B CA 1
ATOM 3375 C C . PRO B 2 145 ? 4.238 51.020 49.748 1.00 14.19 145 PRO B C 1
ATOM 3376 O O . PRO B 2 145 ? 4.448 50.276 48.787 1.00 16.53 145 PRO B O 1
ATOM 3380 N N . GLN B 2 146 ? 4.490 50.649 50.996 1.00 11.86 146 GLN B N 1
ATOM 3381 C CA . GLN B 2 146 ? 5.035 49.336 51.299 1.00 13.57 146 GLN B CA 1
ATOM 3382 C C . GLN B 2 146 ? 4.145 48.544 52.252 1.00 12.75 146 GLN B C 1
ATOM 3383 O O . GLN B 2 146 ? 3.519 49.106 53.150 1.00 14.83 146 GLN B O 1
ATOM 3389 N N . GLY B 2 147 ? 4.052 47.290 52.000 1.00 12.03 147 GLY B N 1
ATOM 3390 C CA . GLY B 2 147 ? 3.326 46.370 52.876 1.00 11.04 147 GLY B CA 1
ATOM 3391 C C . GLY B 2 147 ? 4.245 45.230 53.286 1.00 11.80 147 GLY B C 1
ATOM 3392 O O . GLY B 2 147 ? 4.425 44.263 52.538 1.00 11.45 147 GLY B O 1
ATOM 3393 N N . THR B 2 148 ? 4.956 45.446 54.383 1.00 12.61 148 THR B N 1
ATOM 3394 C CA . THR B 2 148 ? 5.958 44.481 54.816 1.00 13.94 148 THR B CA 1
ATOM 3395 C C . THR B 2 148 ? 5.457 43.436 55.806 1.00 12.51 148 THR B C 1
ATOM 3396 O O . THR B 2 148 ? 4.479 43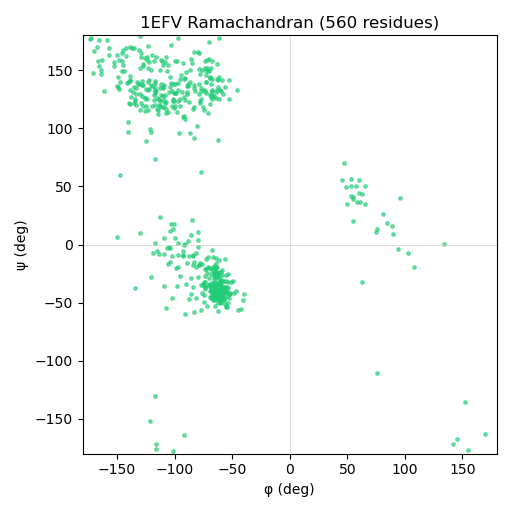.652 56.514 1.00 16.00 148 THR B O 1
ATOM 3400 N N . PHE B 2 149 ? 6.140 42.297 55.843 1.00 12.28 149 PHE B N 1
ATOM 3401 C CA . PHE B 2 149 ? 5.796 41.200 56.749 1.00 11.58 149 PHE B CA 1
ATOM 3402 C C . PHE B 2 149 ? 4.327 40.809 56.553 1.00 11.10 149 PHE B C 1
ATOM 3403 O O . PHE B 2 149 ? 3.611 40.526 57.512 1.00 11.15 149 PHE B O 1
ATOM 3411 N N . ALA B 2 150 ? 3.890 40.776 55.302 1.00 12.01 150 ALA B N 1
ATOM 3412 C CA . ALA B 2 150 ? 2.509 40.442 54.980 1.00 12.96 150 ALA B CA 1
ATOM 3413 C C . ALA B 2 150 ? 2.165 38.963 55.130 1.00 14.46 150 ALA B C 1
ATOM 3414 O O . ALA B 2 150 ? 2.910 38.084 54.679 1.00 13.01 150 ALA B O 1
ATOM 3416 N N . SER B 2 151 ? 1.052 38.690 55.800 1.00 12.39 151 SER B N 1
ATOM 3417 C CA . SER B 2 151 ? 0.588 37.319 55.979 1.00 14.14 151 SER B CA 1
ATOM 3418 C C . SER B 2 151 ? -0.772 37.147 55.299 1.00 14.99 151 SER B C 1
ATOM 3419 O O . SER B 2 151 ? -1.359 36.064 55.311 1.00 19.58 151 SER B O 1
ATOM 3422 N N . GLN B 2 152 ? -1.245 38.214 54.667 1.00 15.13 152 GLN B N 1
ATOM 3423 C CA . GLN B 2 152 ? -2.523 38.196 53.980 1.00 18.65 152 GLN B CA 1
ATOM 3424 C C . GLN B 2 152 ? -2.540 39.361 53.004 1.00 17.20 152 GLN B C 1
ATOM 3425 O O . GLN B 2 152 ? -2.142 40.473 53.354 1.00 19.79 152 GLN B O 1
ATOM 3431 N N . VAL B 2 153 ? -2.942 39.090 51.769 1.00 16.22 153 VAL B N 1
ATOM 3432 C CA . VAL B 2 153 ? -2.984 40.116 50.729 1.00 18.49 153 VAL B CA 1
ATOM 3433 C C . VAL B 2 153 ? -4.275 40.021 49.916 1.00 17.15 153 VAL B C 1
ATOM 3434 O O . VAL B 2 153 ? -4.662 38.941 49.465 1.00 15.55 153 VAL B O 1
ATOM 3438 N N . THR B 2 154 ? -4.938 41.157 49.734 1.00 18.72 154 THR B N 1
ATOM 3439 C CA . THR B 2 154 ? -6.174 41.202 48.971 1.00 21.73 154 THR B CA 1
ATOM 3440 C C . THR B 2 154 ? -6.218 42.375 47.985 1.00 23.09 154 THR B C 1
ATOM 3441 O O . THR B 2 154 ? -6.043 43.525 48.375 1.00 23.53 154 THR B O 1
ATOM 3445 N N . LEU B 2 155 ? -6.393 42.072 46.703 1.00 23.88 155 LEU B N 1
ATOM 3446 C CA . LEU B 2 155 ? -6.503 43.101 45.680 1.00 29.45 155 LEU B CA 1
ATOM 3447 C C . LEU B 2 155 ? -7.955 43.570 45.642 1.00 31.86 155 LEU B C 1
ATOM 3448 O O . LEU B 2 155 ? -8.860 42.778 45.381 1.00 37.38 155 LEU B O 1
ATOM 3453 N N . GLU B 2 156 ? -8.185 44.835 45.966 1.00 34.45 156 GLU B N 1
ATOM 3454 C CA . GLU B 2 156 ? -9.531 45.389 45.950 1.00 37.20 156 GLU B CA 1
ATOM 3455 C C . GLU B 2 156 ? -9.600 46.502 44.916 1.00 37.16 156 GLU B C 1
ATOM 3456 O O . GLU B 2 156 ? -9.629 47.688 45.254 1.00 37.90 156 GLU B O 1
ATOM 3462 N N . GLY B 2 157 ? -9.608 46.112 43.647 1.00 38.34 157 GLY B N 1
ATOM 3463 C CA . GLY B 2 157 ? -9.664 47.087 42.579 1.00 38.73 157 GLY B CA 1
ATOM 3464 C C . GLY B 2 157 ? -8.329 47.775 42.383 1.00 38.77 157 GLY B C 1
ATOM 3465 O O . GLY B 2 157 ? -7.362 47.151 41.951 1.00 41.15 157 GLY B O 1
ATOM 3466 N N . ASP B 2 158 ? -8.262 49.055 42.736 1.00 37.69 158 ASP B N 1
ATOM 3467 C CA . ASP B 2 158 ? -7.032 49.825 42.574 1.00 36.52 158 ASP B CA 1
ATOM 3468 C C . ASP B 2 158 ? -6.254 49.990 43.881 1.00 33.67 158 ASP B C 1
ATOM 3469 O O . ASP B 2 158 ? -5.345 50.825 43.971 1.00 32.14 158 ASP B O 1
ATOM 3474 N N . LYS B 2 159 ? -6.631 49.215 44.893 1.00 29.94 159 LYS B N 1
ATOM 3475 C CA . LYS B 2 159 ? -5.974 49.263 46.192 1.00 26.18 159 LYS B CA 1
ATOM 3476 C C . LYS B 2 159 ? -5.633 47.855 46.643 1.00 23.34 159 LYS B C 1
ATOM 3477 O O . LYS B 2 159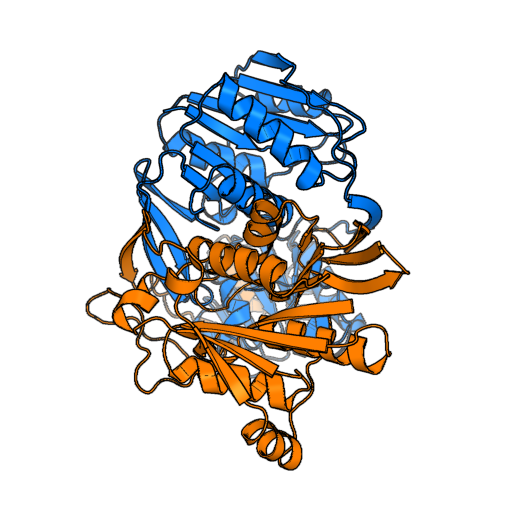 ? -6.123 46.879 46.081 1.00 23.33 159 LYS B O 1
ATOM 3483 N N . LEU B 2 160 ? -4.802 47.763 47.671 1.00 22.99 160 LEU B N 1
ATOM 3484 C CA . LEU B 2 160 ? -4.383 46.489 48.227 1.00 22.08 160 LEU B CA 1
ATOM 3485 C C . LEU B 2 160 ? -4.690 46.485 49.709 1.00 19.84 160 LEU B C 1
ATOM 3486 O O . LEU B 2 160 ? -4.453 47.475 50.394 1.00 24.55 160 LEU B O 1
ATOM 3491 N N . LYS B 2 161 ? -5.264 45.439 50.166 1.00 17.30 161 LYS B N 1
ATOM 3492 C CA . LYS B 2 161 ? -5.501 45.220 51.596 1.00 17.60 161 LYS B CA 1
ATOM 3493 C C . LYS B 2 161 ? -4.466 44.240 52.132 1.00 15.07 161 LYS B C 1
ATOM 3494 O O . LYS B 2 161 ? -4.253 43.168 51.551 1.00 15.39 161 LYS B O 1
ATOM 3500 N N . VAL B 2 162 ? -3.672 44.688 53.082 1.00 12.17 162 VAL B N 1
ATOM 3501 C CA . VAL B 2 162 ? -2.598 43.855 53.592 1.00 12.23 162 VAL B CA 1
ATOM 3502 C C . VAL B 2 162 ? -2.652 43.703 55.102 1.00 11.32 162 VAL B C 1
ATOM 3503 O O . VAL B 2 162 ? -2.771 44.692 55.825 1.00 14.75 162 VAL B O 1
ATOM 3507 N N . GLU B 2 163 ? -2.656 42.477 55.544 1.00 8.95 163 GLU B N 1
ATOM 3508 C CA . GLU B 2 163 ? -2.532 42.220 56.978 1.00 12.52 163 GLU B CA 1
ATOM 3509 C C . GLU B 2 163 ? -1.104 41.804 57.294 1.00 12.83 163 GLU B C 1
ATOM 3510 O O . GLU B 2 163 ? -0.525 40.963 56.595 1.00 15.10 163 GLU B O 1
ATOM 3516 N N . ARG B 2 164 ? -0.492 42.518 58.230 1.00 14.32 164 ARG B N 1
ATOM 3517 C CA . ARG B 2 164 ? 0.935 42.321 58.522 1.00 14.29 164 ARG B CA 1
ATOM 3518 C C . ARG B 2 164 ? 1.166 41.730 59.903 1.00 13.33 164 ARG B C 1
ATOM 3519 O O . ARG B 2 164 ? 0.358 41.916 60.822 1.00 15.25 164 ARG B O 1
ATOM 3527 N N . GLU B 2 165 ? 2.246 40.991 59.983 1.00 12.93 165 GLU B N 1
ATOM 3528 C CA . GLU B 2 165 ? 2.708 40.468 61.271 1.00 16.01 165 GLU B CA 1
ATOM 3529 C C . GLU B 2 165 ? 3.519 41.539 61.994 1.00 16.82 165 GLU B C 1
ATOM 3530 O O . GLU B 2 165 ? 4.556 41.992 61.515 1.00 17.26 165 GLU B O 1
ATOM 3536 N N . ILE B 2 166 ? 3.044 41.953 63.143 1.00 14.61 166 ILE B N 1
ATOM 3537 C CA . ILE B 2 166 ? 3.769 42.952 63.943 1.00 15.06 166 ILE B CA 1
ATOM 3538 C C . ILE B 2 166 ? 4.041 42.364 65.313 1.00 16.51 166 ILE B C 1
ATOM 3539 O O . ILE B 2 166 ? 3.593 41.249 65.615 1.00 19.33 166 ILE B O 1
ATOM 3544 N N . ASP B 2 167 ? 4.821 43.017 66.103 1.00 16.77 167 ASP B N 1
ATOM 3545 C CA . ASP B 2 167 ? 5.368 42.455 67.350 1.00 19.18 167 ASP B CA 1
ATOM 3546 C C . ASP B 2 167 ? 4.257 41.998 68.297 1.00 22.07 167 ASP B C 1
ATOM 3547 O O . ASP B 2 167 ? 4.371 40.930 68.924 1.00 24.06 167 ASP B O 1
ATOM 3552 N N . GLY B 2 168 ? 3.189 42.775 68.488 1.00 18.81 168 GLY B N 1
ATOM 3553 C CA . GLY B 2 168 ? 2.132 42.389 69.401 1.00 19.13 168 GLY B CA 1
ATOM 3554 C C . GLY B 2 168 ? 0.878 41.858 68.741 1.00 19.41 168 GLY B C 1
ATOM 3555 O O . GLY B 2 168 ? -0.175 41.818 69.375 1.00 19.35 168 GLY B O 1
ATOM 3556 N N . GLY B 2 169 ? 0.969 41.455 67.478 1.00 16.27 169 GLY B N 1
ATOM 3557 C CA . GLY B 2 169 ? -0.205 40.931 66.813 1.00 15.43 169 GLY B CA 1
ATOM 3558 C C . GLY B 2 169 ? -0.218 41.110 65.317 1.00 12.08 169 GLY B C 1
ATOM 3559 O O . GLY B 2 169 ? 0.776 40.860 64.643 1.00 12.77 169 GLY B O 1
ATOM 3560 N N . LEU B 2 170 ? -1.365 41.532 64.803 1.00 12.94 170 LEU B N 1
ATOM 3561 C CA . LEU B 2 170 ? -1.563 41.751 63.379 1.00 13.81 170 LEU B CA 1
ATOM 3562 C C . LEU B 2 170 ? -2.030 43.181 63.162 1.00 13.42 170 LEU B C 1
ATOM 3563 O O . LEU B 2 170 ? -2.546 43.823 64.080 1.00 16.39 170 LEU B O 1
ATOM 3568 N N . GLU B 2 171 ? -1.889 43.657 61.934 1.00 12.87 171 GLU B N 1
ATOM 3569 C CA . GLU B 2 171 ? -2.267 45.017 61.577 1.00 15.30 171 GLU B CA 1
ATOM 3570 C C . GLU B 2 171 ? -2.704 45.020 60.125 1.00 14.20 171 GLU B C 1
ATOM 3571 O O . GLU B 2 171 ? -2.048 44.419 59.284 1.00 16.17 171 GLU B O 1
ATOM 3577 N N . THR B 2 172 ? -3.804 45.700 59.834 1.00 15.87 172 THR B N 1
ATOM 3578 C CA . THR B 2 172 ? -4.319 45.783 58.474 1.00 14.33 172 THR B CA 1
ATOM 3579 C C . THR B 2 172 ? -4.159 47.189 57.901 1.00 15.02 172 THR B C 1
ATOM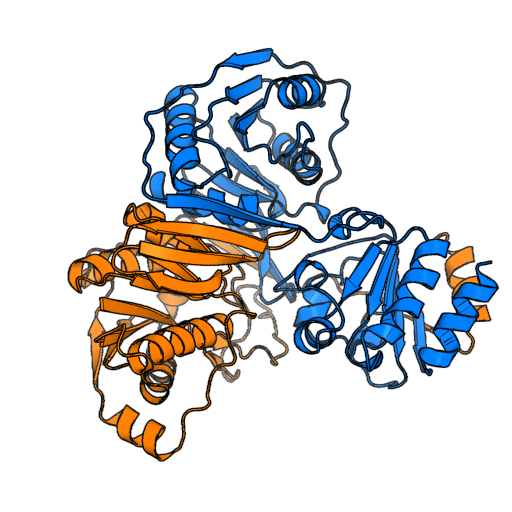 3580 O O . THR B 2 172 ? -4.516 48.183 58.542 1.00 15.00 172 THR B O 1
ATOM 3584 N N . LEU B 2 173 ? -3.563 47.270 56.742 1.00 14.14 173 LEU B N 1
ATOM 3585 C CA . LEU B 2 173 ? -3.384 48.535 56.025 1.00 14.87 173 LEU B CA 1
ATOM 3586 C C . LEU B 2 173 ? -4.079 48.457 54.675 1.00 16.91 173 LEU B C 1
ATOM 3587 O O . LEU B 2 173 ? -4.370 47.359 54.181 1.00 17.75 173 LEU B O 1
ATOM 3592 N N . ARG B 2 174 ? -4.295 49.558 54.077 1.00 16.11 174 ARG B N 1
ATOM 3593 C CA . ARG B 2 174 ? -4.737 49.616 52.682 1.00 18.45 174 ARG B CA 1
ATOM 3594 C C . ARG B 2 174 ? -3.783 50.498 51.894 1.00 18.69 174 ARG B C 1
ATOM 3595 O O . ARG B 2 174 ? -3.368 51.562 52.374 1.00 17.52 174 ARG B O 1
ATOM 3603 N N . LEU B 2 175 ? -3.257 49.944 50.820 1.00 13.96 175 LEU B N 1
ATOM 3604 C CA . LEU B 2 175 ? -2.260 50.643 50.029 1.00 15.55 175 LEU B CA 1
ATOM 3605 C C . LEU B 2 175 ? -2.757 50.916 48.625 1.00 16.51 175 LEU B C 1
ATOM 3606 O O . LEU B 2 175 ? -3.448 50.091 48.022 1.00 17.88 175 LEU B O 1
ATOM 3611 N N . LYS B 2 176 ? -2.428 52.095 48.119 1.00 18.49 176 LYS B N 1
ATOM 3612 C CA . LYS B 2 176 ? -2.820 52.501 46.775 1.00 24.53 176 LYS B CA 1
ATOM 3613 C C . LYS B 2 176 ? -1.816 51.895 45.792 1.00 24.43 176 LYS B C 1
ATOM 3614 O O . LYS B 2 176 ? -0.613 51.964 46.024 1.00 30.58 176 LYS B O 1
ATOM 3620 N N . LEU B 2 177 ? -2.295 51.274 44.720 1.00 23.57 177 LEU B N 1
ATOM 3621 C CA . LEU B 2 177 ? -1.389 50.686 43.739 1.00 21.36 177 LEU B CA 1
ATOM 3622 C C . LEU B 2 177 ? -0.799 51.793 42.881 1.00 22.64 177 LEU B C 1
ATOM 3623 O O . LEU B 2 177 ? -1.458 52.815 42.646 1.00 23.00 177 LEU B O 1
ATOM 3628 N N . PRO B 2 178 ? 0.437 51.610 42.374 1.00 22.02 178 PRO B N 1
ATOM 3629 C CA . PRO B 2 178 ? 1.312 50.444 42.548 1.00 18.89 178 PRO B CA 1
ATOM 3630 C C . PRO B 2 178 ? 1.932 50.369 43.947 1.00 15.16 178 PRO B C 1
ATOM 3631 O O . PRO B 2 178 ? 2.163 51.390 44.587 1.00 19.63 178 PRO B O 1
ATOM 3635 N N . ALA B 2 179 ? 2.239 49.167 44.408 1.00 12.68 179 ALA B N 1
ATOM 3636 C CA . ALA B 2 179 ? 2.805 49.025 45.736 1.00 13.63 179 ALA B CA 1
ATOM 3637 C C . ALA B 2 179 ? 3.862 47.942 45.810 1.00 14.29 179 ALA B C 1
ATOM 3638 O O . ALA B 2 179 ? 4.014 47.144 44.886 1.00 14.99 179 ALA B O 1
ATOM 3640 N N . VAL B 2 180 ? 4.577 47.920 46.931 1.00 14.28 180 VAL B N 1
ATOM 3641 C CA . VAL B 2 180 ? 5.615 46.933 47.199 1.00 14.43 180 VAL B CA 1
ATOM 3642 C C . VAL B 2 180 ? 5.172 46.133 48.426 1.00 14.85 180 VAL B C 1
ATOM 3643 O O . VAL B 2 180 ? 4.793 46.707 49.450 1.00 14.61 180 VAL B O 1
ATOM 3647 N N . VAL B 2 181 ? 5.220 44.811 48.322 1.00 13.14 181 VAL B N 1
ATOM 3648 C CA . VAL B 2 181 ? 4.815 43.945 49.415 1.00 10.44 181 VAL B CA 1
ATOM 3649 C C . VAL B 2 181 ? 5.909 42.930 49.698 1.00 10.12 181 VAL B C 1
ATOM 3650 O O . VAL B 2 181 ? 6.539 42.433 48.769 1.00 13.75 181 VAL B O 1
ATOM 3654 N N . THR B 2 182 ? 6.196 42.684 50.975 1.00 11.70 182 THR B N 1
ATOM 3655 C CA . THR B 2 182 ? 7.197 41.686 51.348 1.00 9.38 182 THR B CA 1
ATOM 3656 C C . THR B 2 182 ? 6.492 40.592 52.145 1.00 10.99 182 THR B C 1
ATOM 3657 O O . THR B 2 182 ? 5.777 40.862 53.112 1.00 13.03 182 THR B O 1
ATOM 3661 N N . ALA B 2 183 ? 6.738 39.349 51.760 1.00 11.39 183 ALA B N 1
ATOM 3662 C CA . ALA B 2 183 ? 6.006 38.190 52.297 1.00 7.97 183 ALA B CA 1
ATOM 3663 C C . ALA B 2 183 ? 6.680 37.642 53.572 1.00 9.50 183 ALA B C 1
ATOM 3664 O O . ALA B 2 183 ? 7.904 37.459 53.637 1.00 9.98 183 ALA B O 1
ATOM 3666 N N . ASP B 2 184 ? 5.831 37.347 54.509 1.00 12.12 184 ASP B N 1
ATOM 3667 C CA . ASP B 2 184 ? 6.214 36.661 55.742 1.00 14.30 184 ASP B CA 1
ATOM 3668 C C . ASP B 2 184 ? 5.876 35.182 55.619 1.00 12.83 184 ASP B C 1
ATOM 3669 O O . ASP B 2 184 ? 5.035 34.797 54.796 1.00 16.58 184 ASP B O 1
ATOM 3674 N N . LEU B 2 185 ? 6.515 34.307 56.387 1.00 16.62 185 LEU B N 1
ATOM 3675 C CA . LEU B 2 185 ? 6.258 32.862 56.302 1.00 17.70 185 LEU B CA 1
ATOM 3676 C C . LEU B 2 185 ? 4.790 32.446 56.350 1.00 17.68 185 LEU B C 1
ATOM 3677 O O . LEU B 2 185 ? 4.396 31.476 55.716 1.00 18.32 185 LEU B O 1
ATOM 3682 N N . ARG B 2 186 ? 3.974 33.202 57.062 1.00 21.71 186 ARG B N 1
ATOM 3683 C CA . ARG B 2 186 ? 2.565 32.868 57.332 1.00 22.84 186 ARG B CA 1
ATOM 3684 C C . ARG B 2 186 ? 1.685 33.128 56.105 1.00 20.55 186 ARG B C 1
ATOM 3685 O O . ARG B 2 186 ? 0.548 32.631 56.031 1.00 20.74 186 ARG B O 1
ATOM 3693 N N . LEU B 2 187 ? 2.136 33.899 55.112 1.00 18.75 187 LEU B N 1
ATOM 3694 C CA . LEU B 2 187 ? 1.340 34.229 53.929 1.00 15.03 187 LEU B CA 1
ATOM 3695 C C . LEU B 2 187 ? 0.736 33.036 53.201 1.00 15.53 187 LEU B C 1
ATOM 3696 O O . LEU B 2 187 ? -0.416 33.090 52.780 1.00 14.85 187 LEU B O 1
ATOM 3701 N N . ASN B 2 188 ? 1.512 31.968 53.040 1.00 17.81 188 ASN B N 1
ATOM 3702 C CA . ASN B 2 188 ? 1.037 30.767 52.356 1.00 17.86 188 ASN B CA 1
ATOM 3703 C C . ASN B 2 188 ? 2.028 29.632 52.438 1.00 18.93 188 ASN B C 1
ATOM 3704 O O . ASN B 2 188 ? 3.111 29.774 53.003 1.00 19.43 188 ASN B O 1
ATOM 3709 N N . GLU B 2 189 ? 1.642 28.532 51.911 1.00 21.83 189 GLU B N 1
ATOM 3710 C CA . GLU B 2 189 ? 2.475 27.344 51.718 1.00 24.01 189 GLU B CA 1
ATOM 3711 C C . GLU B 2 189 ? 2.805 27.197 50.248 1.00 23.25 189 GLU B C 1
ATOM 3712 O O . GLU B 2 189 ? 1.897 27.077 49.416 1.00 23.34 189 GLU B O 1
ATOM 3718 N N . PRO B 2 190 ? 4.067 27.360 49.876 1.00 23.90 190 PRO B N 1
ATOM 3719 C CA . PRO B 2 190 ? 4.498 27.278 48.477 1.00 24.24 190 PRO B CA 1
ATOM 3720 C C . PRO B 2 190 ? 4.245 25.895 47.885 1.00 24.96 190 PRO B C 1
ATOM 3721 O O . PRO B 2 190 ? 4.400 24.884 48.566 1.00 26.13 190 PRO B O 1
ATOM 3725 N N . ARG B 2 191 ? 3.831 25.855 46.627 1.00 26.65 191 ARG B N 1
ATOM 3726 C CA . ARG B 2 191 ? 3.576 24.586 45.963 1.00 28.07 191 ARG B CA 1
ATOM 3727 C C . ARG B 2 191 ? 4.900 24.047 45.441 1.00 33.12 191 ARG B C 1
ATOM 3728 O O . ARG B 2 191 ? 5.899 24.773 45.376 1.00 32.82 191 ARG B O 1
ATOM 3736 N N . TYR B 2 192 ? 4.910 22.772 45.079 1.00 41.59 192 TYR B N 1
ATOM 3737 C CA . TYR B 2 192 ? 6.102 22.137 44.540 1.00 49.37 192 TYR B CA 1
ATOM 3738 C C . TYR B 2 192 ? 5.907 22.044 43.036 1.00 49.41 192 TYR B C 1
ATOM 3739 O O . TYR B 2 192 ? 4.825 21.674 42.567 1.00 49.10 192 TYR B O 1
ATOM 3748 N N . ALA B 2 193 ? 6.924 22.447 42.284 1.00 49.89 193 ALA B N 1
ATOM 3749 C CA . ALA B 2 193 ? 6.864 22.393 40.830 1.00 52.08 193 ALA B CA 1
ATOM 3750 C C . ALA B 2 193 ? 6.976 20.931 40.424 1.00 52.34 193 ALA B C 1
ATOM 3751 O O . ALA B 2 193 ? 7.842 20.207 40.926 1.00 50.50 193 ALA B O 1
ATOM 3753 N N . THR B 2 194 ? 6.064 20.482 39.570 1.00 53.12 194 THR B N 1
ATOM 3754 C CA . THR B 2 194 ? 6.081 19.102 39.108 1.00 56.29 194 THR B CA 1
ATOM 3755 C C . THR B 2 194 ? 7.003 18.936 37.899 1.00 55.86 194 THR B C 1
ATOM 3756 O O . THR B 2 194 ? 7.301 19.911 37.203 1.00 54.51 194 THR B O 1
ATOM 3760 N N . LEU B 2 195 ? 7.430 17.700 37.641 1.00 56.50 195 LEU B N 1
ATOM 3761 C CA . LEU B 2 195 ? 8.332 17.397 36.525 1.00 56.20 195 LEU B CA 1
ATOM 3762 C C . LEU B 2 195 ? 7.941 18.075 35.218 1.00 53.06 195 LEU B C 1
ATOM 3763 O O . LEU B 2 195 ? 8.735 18.819 34.648 1.00 52.96 195 LEU B O 1
ATOM 3768 N N . PRO B 2 196 ? 6.703 17.860 34.739 1.00 50.96 196 PRO B N 1
ATOM 3769 C CA . PRO B 2 196 ? 6.301 18.505 33.485 1.00 50.33 196 PRO B CA 1
ATOM 3770 C C . PRO B 2 196 ? 6.439 20.026 33.528 1.00 47.51 196 PRO B C 1
ATOM 3771 O O . PRO B 2 196 ? 6.740 20.655 32.514 1.00 46.41 196 PRO B O 1
ATOM 3775 N N . ASN B 2 197 ? 6.247 20.614 34.706 1.00 44.74 197 ASN B N 1
ATOM 3776 C CA . ASN B 2 197 ? 6.369 22.060 34.845 1.00 41.07 197 ASN B CA 1
ATOM 3777 C C . ASN B 2 197 ? 7.831 22.472 34.826 1.00 37.55 197 ASN B C 1
ATOM 3778 O O . ASN B 2 197 ? 8.168 23.532 34.310 1.00 35.86 197 ASN B O 1
ATOM 3783 N N . ILE B 2 198 ? 8.699 21.624 35.370 1.00 36.85 198 ILE B N 1
ATOM 3784 C CA . ILE B 2 198 ? 10.134 21.898 35.383 1.00 38.39 198 ILE B CA 1
ATOM 3785 C C . ILE B 2 198 ? 10.666 21.783 33.953 1.00 40.19 198 ILE B C 1
ATOM 3786 O O . ILE B 2 198 ? 11.621 22.464 33.576 1.00 36.34 198 ILE B O 1
ATOM 3791 N N . MET B 2 199 ? 10.011 20.944 33.154 1.00 45.79 199 MET B N 1
ATOM 3792 C CA . MET B 2 199 ? 10.385 20.744 31.758 1.00 51.85 199 MET B CA 1
ATOM 3793 C C . MET B 2 199 ? 9.950 21.944 30.921 1.00 49.79 199 MET B C 1
ATOM 3794 O O . MET B 2 199 ? 10.741 22.500 30.162 1.00 48.38 199 MET B O 1
ATOM 3799 N N . LYS B 2 200 ? 8.691 22.343 31.067 1.00 49.76 200 LYS B N 1
ATOM 3800 C CA . LYS B 2 200 ? 8.160 23.490 30.338 1.00 53.02 200 LYS B CA 1
ATOM 3801 C C . LYS B 2 200 ? 8.918 24.746 30.749 1.00 53.17 200 LYS B C 1
ATOM 3802 O O . LYS B 2 200 ? 9.048 25.684 29.966 1.00 53.72 200 LYS B O 1
ATOM 3808 N N . ALA B 2 201 ? 9.421 24.752 31.982 1.00 54.66 201 ALA B N 1
ATOM 3809 C CA . ALA B 2 201 ? 10.171 25.886 32.514 1.00 55.59 201 ALA B CA 1
ATOM 3810 C C . ALA B 2 201 ? 11.460 26.106 31.736 1.00 56.13 201 ALA B C 1
ATOM 3811 O O . ALA B 2 201 ? 11.970 27.221 31.679 1.00 54.89 201 ALA B O 1
ATOM 3813 N N . LYS B 2 202 ? 11.982 25.037 31.143 1.00 58.38 202 LYS B N 1
ATOM 3814 C CA . LYS B 2 202 ? 13.207 25.115 30.353 1.00 61.31 202 LYS B CA 1
ATOM 3815 C C . LYS B 2 202 ? 12.950 25.823 29.020 1.00 62.01 202 LYS B C 1
ATOM 3816 O O . LYS B 2 202 ? 13.878 26.317 28.379 1.00 60.91 202 LYS B O 1
ATOM 3822 N N . LYS B 2 203 ? 11.688 25.841 28.602 1.00 64.64 203 LYS B N 1
ATOM 3823 C CA . LYS B 2 203 ? 11.292 26.482 27.351 1.00 67.76 203 LYS B CA 1
ATOM 3824 C C . LYS B 2 203 ? 11.068 27.982 27.548 1.00 68.30 203 LYS B C 1
ATOM 3825 O O . LYS B 2 203 ? 11.276 28.775 26.624 1.00 69.85 203 LYS B O 1
ATOM 3831 N N . LYS B 2 204 ? 10.514 28.326 28.725 1.00 67.10 204 LYS B N 1
ATOM 3832 C CA . LYS B 2 204 ? 10.384 29.752 29.037 1.00 65.02 204 LYS B CA 1
ATOM 3833 C C . LYS B 2 204 ? 11.763 30.388 29.075 1.00 65.61 204 LYS B C 1
ATOM 3834 O O . LYS B 2 204 ? 12.675 29.871 29.736 1.00 67.07 204 LYS B O 1
ATOM 3840 N N . LYS B 2 205 ? 11.970 31.434 28.306 1.00 64.74 205 LYS B N 1
ATOM 3841 C CA . LYS B 2 205 ? 13.286 32.043 28.241 1.00 62.55 205 LYS B CA 1
ATOM 3842 C C . LYS B 2 205 ? 13.525 33.159 29.251 1.00 57.69 205 LYS B C 1
ATOM 3843 O O . LYS B 2 205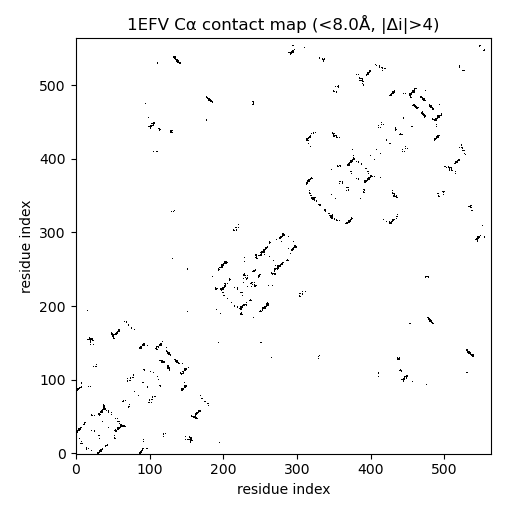 ? 12.623 33.948 29.570 1.00 56.91 205 LYS B O 1
ATOM 3849 N N . ILE B 2 206 ? 14.755 33.199 29.756 1.00 51.65 206 ILE B N 1
ATOM 3850 C CA . ILE B 2 206 ? 15.202 34.180 30.731 1.00 42.92 206 ILE B CA 1
ATOM 3851 C C . ILE B 2 206 ? 15.966 35.270 30.005 1.00 39.92 206 ILE B C 1
ATOM 3852 O O . ILE B 2 206 ? 16.852 34.975 29.212 1.00 39.95 206 ILE B O 1
ATOM 3857 N N . GLU B 2 207 ? 15.620 36.522 30.280 1.00 38.07 207 GLU B N 1
ATOM 3858 C CA . GLU B 2 207 ? 16.291 37.659 29.679 1.00 36.06 207 GLU B CA 1
ATOM 3859 C C . GLU B 2 207 ? 17.458 38.011 30.594 1.00 34.42 207 GLU B C 1
ATOM 3860 O O . GLU B 2 207 ? 17.292 38.086 31.808 1.00 32.98 207 GLU B O 1
ATOM 3866 N N . VAL B 2 208 ? 18.643 38.184 30.029 1.00 30.87 208 VAL B N 1
ATOM 3867 C CA . VAL B 2 208 ? 19.802 38.531 30.836 1.00 30.90 208 VAL B CA 1
ATOM 3868 C C . VAL B 2 208 ? 20.196 39.975 30.554 1.00 34.24 208 VAL B C 1
ATOM 3869 O O . VAL B 2 208 ? 20.160 40.422 29.407 1.00 36.34 208 VAL B O 1
ATOM 3873 N N . ILE B 2 209 ? 20.518 40.716 31.609 1.00 34.97 209 ILE B N 1
ATOM 3874 C CA . ILE B 2 209 ? 20.936 42.107 31.481 1.00 34.83 209 ILE B CA 1
ATOM 3875 C C . ILE B 2 209 ? 21.983 42.405 32.550 1.00 33.63 209 ILE B C 1
ATOM 3876 O O . ILE B 2 209 ? 22.178 41.616 33.477 1.00 33.76 209 ILE B O 1
ATOM 3881 N N . LYS B 2 210 ? 22.692 43.515 32.390 1.00 33.71 210 LYS B N 1
ATOM 3882 C CA . LYS B 2 210 ? 23.713 43.917 33.349 1.00 34.74 210 LYS B CA 1
ATOM 3883 C C . LYS B 2 210 ? 23.198 45.140 34.090 1.00 33.30 210 LYS B C 1
ATOM 3884 O O . LYS B 2 210 ? 22.390 45.899 33.555 1.00 33.12 210 LYS B O 1
ATOM 3890 N N . PRO B 2 211 ? 23.676 45.366 35.323 1.00 34.68 211 PRO B N 1
ATOM 3891 C CA . PRO B 2 211 ? 23.231 46.523 36.106 1.00 34.84 211 PRO B CA 1
ATOM 3892 C C . PRO B 2 211 ? 23.507 47.809 35.339 1.00 36.97 211 PRO B C 1
ATOM 3893 O O . PRO B 2 211 ? 22.700 48.742 35.344 1.00 38.63 211 PRO B O 1
ATOM 3897 N N . GLY B 2 212 ? 24.633 47.822 34.633 1.00 37.56 212 GLY B N 1
ATOM 3898 C CA . GLY B 2 212 ? 25.020 48.989 33.867 1.00 39.45 212 GLY B CA 1
ATOM 3899 C C . GLY B 2 212 ? 23.993 49.355 32.820 1.00 39.37 212 GLY B C 1
ATOM 3900 O O . GLY B 2 212 ? 23.701 50.532 32.615 1.00 40.05 212 GLY B O 1
ATOM 3901 N N . ASP B 2 213 ? 23.408 48.340 32.196 1.00 40.23 213 ASP B N 1
ATOM 3902 C CA . ASP B 2 213 ? 22.409 48.552 31.160 1.00 41.24 213 ASP B CA 1
ATOM 3903 C C . ASP B 2 213 ? 21.168 49.216 31.743 1.00 41.10 213 ASP B C 1
ATOM 3904 O O . ASP B 2 213 ? 20.364 49.786 31.011 1.00 42.10 213 ASP B O 1
ATOM 3909 N N . LEU B 2 214 ? 21.018 49.126 33.062 1.00 40.10 214 LEU B N 1
ATOM 3910 C CA . LEU B 2 214 ? 19.888 49.722 33.764 1.00 38.82 214 LEU B CA 1
ATOM 3911 C C . LEU B 2 214 ? 20.273 51.083 34.334 1.00 38.64 214 LEU B C 1
ATOM 3912 O O . LEU B 2 214 ? 19.422 51.822 34.832 1.00 42.68 214 LEU B O 1
ATOM 3917 N N . GLY B 2 215 ? 21.561 51.399 34.275 1.00 35.79 215 GLY B N 1
ATOM 3918 C CA . GLY B 2 215 ? 22.040 52.664 34.798 1.00 35.47 215 GLY B CA 1
ATOM 3919 C C . GLY B 2 215 ? 22.303 52.594 36.290 1.00 34.78 215 GLY B C 1
ATOM 3920 O O . GLY B 2 215 ? 22.400 53.624 36.960 1.00 33.64 215 GLY B O 1
ATOM 3921 N N . VAL B 2 216 ? 22.435 51.378 36.810 1.00 33.06 216 VAL B N 1
ATOM 3922 C CA . VAL B 2 216 ? 22.685 51.179 38.231 1.00 33.59 216 VAL B CA 1
ATOM 3923 C C . VAL B 2 216 ? 24.176 51.014 38.526 1.00 35.39 216 VAL B C 1
ATOM 3924 O O . VAL B 2 216 ? 24.861 50.180 37.925 1.00 32.28 216 VAL B O 1
ATOM 3928 N N . ASP B 2 217 ? 24.676 51.844 39.434 1.00 37.72 217 ASP B N 1
ATOM 3929 C CA . ASP B 2 217 ? 26.067 51.797 39.844 1.00 38.06 217 ASP B CA 1
ATOM 3930 C C . ASP B 2 217 ? 26.152 50.865 41.049 1.00 36.33 217 ASP B C 1
ATOM 3931 O O . ASP B 2 217 ? 25.425 51.037 42.023 1.00 40.32 217 ASP B O 1
ATOM 3936 N N . LEU B 2 218 ? 27.034 49.877 40.968 1.00 34.24 218 LEU B N 1
ATOM 3937 C CA . LEU B 2 218 ? 27.213 48.902 42.037 1.00 33.94 218 LEU B CA 1
ATOM 3938 C C . LEU B 2 218 ? 28.174 49.341 43.140 1.00 35.70 218 LEU B C 1
ATOM 3939 O O . LEU B 2 218 ? 28.516 48.547 44.017 1.00 35.30 218 LEU B O 1
ATOM 3944 N N . THR B 2 219 ? 28.604 50.600 43.095 1.00 37.00 219 THR B N 1
ATOM 3945 C CA . THR B 2 219 ? 29.523 51.144 44.092 1.00 36.89 219 THR B CA 1
ATOM 3946 C C . THR B 2 219 ? 28.939 50.975 45.489 1.00 32.72 219 THR B C 1
ATOM 3947 O O . THR B 2 219 ? 27.761 51.257 45.715 1.00 31.51 219 THR B O 1
ATOM 3951 N N . SER B 2 220 ? 29.779 50.532 46.420 1.00 29.97 220 SER B N 1
ATOM 3952 C CA . SER B 2 220 ? 29.363 50.298 47.796 1.00 26.69 220 SER B CA 1
ATOM 3953 C C . SER B 2 220 ? 30.290 50.998 48.785 1.00 26.29 220 SER B C 1
ATOM 3954 O O . SER B 2 220 ? 31.502 51.063 48.564 1.00 27.08 220 SER B O 1
ATOM 3957 N N . LYS B 2 221 ? 29.709 51.561 49.842 1.00 20.85 221 LYS B N 1
ATOM 3958 C CA . LYS B 2 221 ? 30.480 52.228 50.883 1.00 18.63 221 LYS B CA 1
ATOM 3959 C C . LYS B 2 221 ? 30.371 51.442 52.177 1.00 19.01 221 LYS B C 1
ATOM 3960 O O . LYS B 2 221 ? 30.431 51.994 53.274 1.00 19.96 221 LYS B O 1
ATOM 3966 N N . LEU B 2 222 ? 30.090 50.214 52.048 1.00 21.82 222 LEU B N 1
ATOM 3967 C CA . LEU B 2 222 ? 30.066 49.199 53.104 1.00 22.42 222 LEU B CA 1
ATOM 3968 C C . LEU B 2 222 ? 31.185 48.207 52.863 1.00 23.53 222 LEU B C 1
ATOM 3969 O O . LEU B 2 222 ? 31.385 47.764 51.722 1.00 25.30 222 LEU B O 1
ATOM 3974 N N . SER B 2 223 ? 31.939 47.845 53.862 1.00 25.41 223 SER B N 1
ATOM 3975 C CA . SER B 2 223 ? 33.014 46.899 53.632 1.00 26.51 223 SER B CA 1
ATOM 3976 C C . SER B 2 223 ? 33.081 45.905 54.775 1.00 25.68 223 SER B C 1
ATOM 3977 O O . SER B 2 223 ? 33.152 46.289 55.945 1.00 25.42 223 SER B O 1
ATOM 3980 N N . VAL B 2 224 ? 32.935 44.632 54.412 1.00 24.30 224 VAL B N 1
ATOM 3981 C CA . VAL B 2 224 ? 33.039 43.624 55.467 1.00 22.33 224 VAL B CA 1
ATOM 3982 C C . VAL B 2 224 ? 34.498 43.453 55.850 1.00 21.18 224 VAL B C 1
ATOM 3983 O O . VAL B 2 224 ? 35.336 43.069 55.025 1.00 22.34 224 VAL B O 1
ATOM 3987 N N . ILE B 2 225 ? 34.770 43.750 57.100 1.00 21.26 225 ILE B N 1
ATOM 3988 C CA . ILE B 2 225 ? 36.121 43.638 57.640 1.00 22.29 225 ILE B CA 1
ATOM 3989 C C . ILE B 2 225 ? 36.443 42.173 57.901 1.00 23.40 225 ILE B C 1
ATOM 3990 O O . ILE B 2 225 ? 37.531 41.694 57.565 1.00 25.80 225 ILE B O 1
ATOM 3995 N N . SER B 2 226 ? 35.464 41.438 58.439 1.00 20.57 226 SER B N 1
ATOM 3996 C CA . SER B 2 226 ? 35.675 40.022 58.720 1.00 19.18 226 SER B CA 1
ATOM 3997 C C . SER B 2 226 ? 34.382 39.276 59.012 1.00 17.18 226 SER B C 1
ATOM 3998 O O . SER B 2 226 ? 33.365 39.885 59.346 1.00 15.04 226 SER B O 1
ATOM 4001 N N . VAL B 2 227 ? 34.426 38.004 58.824 1.00 15.57 227 VAL B N 1
ATOM 4002 C CA . VAL B 2 227 ? 33.361 37.046 59.128 1.00 14.90 227 VAL B CA 1
ATOM 4003 C C . VAL B 2 227 ? 33.908 35.949 60.021 1.00 16.62 227 VAL B C 1
ATOM 4004 O O . VAL B 2 227 ? 34.889 35.284 59.668 1.00 16.96 227 VAL B O 1
ATOM 4008 N N . GLU B 2 228 ? 33.408 35.858 61.247 1.00 18.79 228 GLU B N 1
ATOM 4009 C CA . GLU B 2 228 ? 33.942 34.900 62.209 1.00 21.07 228 GLU B CA 1
ATOM 4010 C C . GLU B 2 228 ? 32.880 34.037 62.866 1.00 24.14 228 GLU B C 1
ATOM 4011 O O . GLU B 2 228 ? 31.696 34.369 62.847 1.00 22.95 228 GLU B O 1
ATOM 4017 N N . ASP B 2 229 ? 33.319 32.921 63.442 1.00 25.69 229 ASP B N 1
ATOM 4018 C CA . ASP B 2 229 ? 32.429 32.008 64.148 1.00 27.88 229 ASP B CA 1
ATOM 4019 C C . ASP B 2 229 ? 32.036 32.679 65.452 1.00 28.66 229 ASP B C 1
ATOM 4020 O O . ASP B 2 229 ? 32.855 33.355 66.079 1.00 27.61 229 ASP B O 1
ATOM 4025 N N . PRO B 2 230 ? 30.768 32.543 65.856 1.00 30.95 230 PRO B N 1
ATOM 4026 C CA . PRO B 2 230 ? 30.347 33.160 67.117 1.00 34.07 230 PRO B CA 1
ATOM 4027 C C . PRO B 2 230 ? 31.014 32.389 68.260 1.00 35.92 230 PRO B C 1
ATOM 4028 O O . PRO B 2 230 ? 31.465 31.258 68.070 1.00 37.96 230 PRO B O 1
ATOM 4032 N N . PRO B 2 231 ? 31.124 32.998 69.450 1.00 39.46 231 PRO B N 1
ATOM 4033 C CA . PRO B 2 231 ? 31.760 32.283 70.561 1.00 42.91 231 PRO B CA 1
ATOM 4034 C C . PRO B 2 231 ? 30.997 31.004 70.895 1.00 46.86 231 PRO B C 1
ATOM 4035 O O . PRO B 2 231 ? 29.765 30.998 70.966 1.00 45.48 231 PRO B O 1
ATOM 4039 N N . GLN B 2 232 ? 31.736 29.912 71.051 1.00 53.07 232 GLN B N 1
ATOM 4040 C CA . GLN B 2 232 ? 31.127 28.624 71.356 1.00 61.23 232 GLN B CA 1
ATOM 4041 C C . GLN B 2 232 ? 30.713 28.477 72.821 1.00 62.93 232 GLN B C 1
ATOM 4042 O O . GLN B 2 232 ? 31.351 29.032 73.720 1.00 63.75 232 GLN B O 1
ATOM 4048 N N . ARG B 2 233 ? 29.625 27.741 73.039 1.00 63.17 233 ARG B N 1
ATOM 4049 C CA . ARG B 2 233 ? 29.083 27.515 74.374 1.00 62.66 233 ARG B CA 1
ATOM 4050 C C . ARG B 2 233 ? 29.637 26.256 75.037 1.00 64.24 233 ARG B C 1
ATOM 4051 O O . ARG B 2 233 ? 29.825 25.223 74.386 1.00 62.81 233 ARG B O 1
ATOM 4059 N N . THR B 2 234 ? 29.863 26.350 76.345 1.00 67.45 234 THR B N 1
ATOM 4060 C CA . THR B 2 234 ? 30.385 25.243 77.140 1.00 71.27 234 THR B CA 1
ATOM 4061 C C . THR B 2 234 ? 29.326 24.150 77.219 1.00 69.96 234 THR B C 1
ATOM 4062 O O . THR B 2 234 ? 28.174 24.426 77.568 1.00 68.67 234 THR B O 1
ATOM 4066 N N . ALA B 2 235 ? 29.713 22.925 76.867 1.00 70.67 235 ALA B N 1
ATOM 4067 C CA . ALA B 2 235 ? 28.801 21.784 76.899 1.00 69.08 235 ALA B CA 1
ATOM 4068 C C . ALA B 2 235 ? 28.143 21.681 78.270 1.00 66.60 235 ALA B C 1
ATOM 4069 O O . ALA B 2 235 ? 28.779 21.925 79.301 1.00 64.71 235 ALA B O 1
ATOM 4071 N N . GLY B 2 236 ? 26.864 21.328 78.265 1.00 64.04 236 GLY B N 1
ATOM 4072 C CA . GLY B 2 236 ? 26.114 21.223 79.496 1.00 61.86 236 GLY B CA 1
ATOM 4073 C C . GLY B 2 236 ? 26.108 19.847 80.126 1.00 59.71 236 GLY B C 1
ATOM 4074 O O . GLY B 2 236 ? 26.889 18.964 79.760 1.00 59.84 236 GLY B O 1
ATOM 4075 N N . VAL B 2 237 ? 25.176 19.664 81.053 1.00 56.40 237 VAL B N 1
ATOM 4076 C CA . VAL B 2 237 ? 25.020 18.422 81.790 1.00 52.17 237 VAL B CA 1
ATOM 4077 C C . VAL B 2 237 ? 23.571 17.953 81.697 1.00 50.20 237 VAL B C 1
ATOM 4078 O O . VAL B 2 237 ? 22.661 18.750 81.457 1.00 47.38 237 VAL B O 1
ATOM 4082 N N . LYS B 2 238 ? 23.374 16.646 81.819 1.00 49.38 238 LYS B N 1
ATOM 4083 C CA . LYS B 2 238 ? 22.041 16.063 81.788 1.00 49.23 238 LYS B CA 1
ATOM 4084 C C . LYS B 2 238 ? 21.667 15.681 83.218 1.00 47.30 238 LYS B C 1
ATOM 4085 O O . LYS B 2 238 ? 22.476 15.104 83.943 1.00 45.68 238 LYS B O 1
ATOM 4091 N N . VAL B 2 239 ? 20.470 16.075 83.639 1.00 47.98 239 VAL B N 1
ATOM 4092 C CA . VAL B 2 239 ? 19.969 15.758 84.970 1.00 47.05 239 VAL B CA 1
ATOM 4093 C C . VAL B 2 239 ? 18.985 14.598 84.834 1.00 49.85 239 VAL B C 1
ATOM 4094 O O . VAL B 2 239 ? 18.211 14.521 83.877 1.00 49.41 239 VAL B O 1
ATOM 4098 N N . GLU B 2 240 ? 19.082 13.660 85.756 1.00 52.40 240 GLU B N 1
ATOM 4099 C CA . GLU B 2 240 ? 18.248 12.473 85.778 1.00 54.78 240 GLU B CA 1
ATOM 4100 C C . GLU B 2 240 ? 16.832 12.715 86.283 1.00 51.22 240 GLU B C 1
ATOM 4101 O O . GLU B 2 240 ? 15.882 12.093 85.818 1.00 50.26 240 GLU B O 1
ATOM 4107 N N . THR B 2 241 ? 16.682 13.622 87.236 1.00 48.91 241 THR B N 1
ATOM 4108 C CA . THR B 2 241 ? 15.362 13.911 87.797 1.00 45.79 241 THR B CA 1
ATOM 4109 C C . THR B 2 241 ? 15.006 15.401 87.774 1.00 43.72 241 THR B C 1
ATOM 4110 O O . THR B 2 241 ? 15.898 16.245 87.778 1.00 42.20 241 THR B O 1
ATOM 4114 N N . THR B 2 242 ? 13.672 15.651 87.773 1.00 42.28 242 THR B N 1
ATOM 4115 C CA . THR B 2 242 ? 13.175 17.031 87.796 1.00 42.52 242 THR B CA 1
ATOM 4116 C C . THR B 2 242 ? 13.674 17.746 89.047 1.00 44.18 242 THR B C 1
ATOM 4117 O O . THR B 2 242 ? 13.939 18.954 89.025 1.00 44.18 242 THR B O 1
ATOM 4121 N N . GLU B 2 243 ? 13.748 16.914 90.098 1.00 47.85 243 GLU B N 1
ATOM 4122 C CA . GLU B 2 243 ? 14.193 17.438 91.398 1.00 50.37 243 GLU B CA 1
ATOM 4123 C C . GLU B 2 243 ? 15.623 17.969 91.284 1.00 47.45 243 GLU B C 1
ATOM 4124 O O . GLU B 2 243 ? 15.969 19.004 91.871 1.00 47.06 243 GLU B O 1
ATOM 4130 N N . ASP B 2 244 ? 16.483 17.225 90.577 1.00 44.29 244 ASP B N 1
ATOM 4131 C CA . ASP B 2 244 ? 17.870 17.621 90.405 1.00 42.95 244 ASP B CA 1
ATOM 4132 C C . ASP B 2 244 ? 17.954 18.867 89.560 1.00 40.79 244 ASP B C 1
ATOM 4133 O O . ASP B 2 244 ? 18.756 19.743 89.837 1.00 38.17 244 ASP B O 1
ATOM 4138 N N . LEU B 2 245 ? 17.130 18.920 88.519 1.00 38.63 245 LEU B N 1
ATOM 4139 C CA . LEU B 2 245 ? 17.100 20.063 87.617 1.00 36.03 245 LEU B CA 1
ATOM 4140 C C . LEU B 2 245 ? 16.850 21.336 88.402 1.00 34.78 245 LEU B C 1
ATOM 4141 O O . LEU B 2 245 ? 17.619 22.302 88.304 1.00 39.06 245 LEU B O 1
ATOM 4146 N N . VAL B 2 246 ? 15.790 21.331 89.202 1.00 34.40 246 VAL B N 1
ATOM 4147 C CA . VAL B 2 246 ? 15.448 22.497 90.014 1.00 31.29 246 VAL B CA 1
ATOM 4148 C C . VAL B 2 246 ? 16.557 22.800 91.022 1.00 31.91 246 VAL B C 1
ATOM 4149 O O . VAL B 2 246 ? 16.918 23.965 91.225 1.00 33.25 246 VAL B O 1
ATOM 4153 N N . ALA B 2 247 ? 17.124 21.753 91.618 1.00 31.18 247 ALA B N 1
ATOM 4154 C CA . ALA B 2 247 ? 18.207 21.930 92.583 1.00 32.43 247 ALA B CA 1
ATOM 4155 C C . ALA B 2 247 ? 19.377 22.648 91.910 1.00 32.75 247 ALA B C 1
ATOM 4156 O O . ALA B 2 247 ? 19.911 23.617 92.451 1.00 35.97 247 ALA B O 1
ATOM 4158 N N . LYS B 2 248 ? 19.717 22.205 90.702 1.00 32.71 248 LYS B N 1
ATOM 4159 C CA . LYS B 2 248 ? 20.805 22.791 89.921 1.00 32.70 248 LYS B CA 1
ATOM 4160 C C . LYS B 2 248 ? 20.537 24.258 89.615 1.00 31.93 248 LYS B C 1
ATOM 4161 O O . LYS B 2 248 ? 21.419 25.102 89.770 1.00 31.56 248 LYS B O 1
ATOM 4167 N N . LEU B 2 249 ? 19.322 24.559 89.172 1.00 30.56 249 LEU B N 1
ATOM 4168 C CA . LEU B 2 249 ? 18.959 25.929 88.841 1.00 31.73 249 LEU B CA 1
ATOM 4169 C C . LEU B 2 249 ? 18.946 26.830 90.069 1.00 34.00 249 LEU B C 1
ATOM 4170 O O . LEU B 2 249 ? 19.324 28.002 89.988 1.00 33.94 249 LEU B O 1
ATOM 4175 N N . LYS B 2 250 ? 18.550 26.274 91.211 1.00 38.02 250 LYS B N 1
ATOM 4176 C CA . LYS B 2 250 ? 18.497 27.039 92.449 1.00 40.51 250 LYS B CA 1
ATOM 4177 C C . LYS B 2 250 ? 19.885 27.451 92.925 1.00 43.07 250 LYS B C 1
ATOM 4178 O O . LYS B 2 250 ? 20.120 28.621 93.240 1.00 45.21 250 LYS B O 1
ATOM 4184 N N . GLU B 2 251 ? 20.820 26.506 92.933 1.00 43.76 251 GLU B N 1
ATOM 4185 C CA . GLU B 2 251 ? 22.173 26.803 93.387 1.00 47.30 251 GLU B CA 1
ATOM 4186 C C . GLU B 2 251 ? 22.939 27.779 92.503 1.00 47.61 251 GLU B C 1
ATOM 4187 O O . GLU B 2 251 ? 23.851 28.463 92.977 1.00 48.93 251 GLU B O 1
ATOM 4193 N N . ILE B 2 252 ? 22.580 27.845 91.224 1.00 45.67 252 ILE B N 1
ATOM 4194 C CA . ILE B 2 252 ? 23.247 28.766 90.312 1.00 43.19 252 ILE B CA 1
ATOM 4195 C C . ILE B 2 252 ? 22.540 30.117 90.246 1.00 42.81 252 ILE B C 1
ATOM 4196 O O . ILE B 2 252 ? 22.920 30.992 89.469 1.00 43.41 252 ILE B O 1
ATOM 4201 N N . GLY B 2 253 ? 21.463 30.257 90.999 1.00 41.79 253 GLY B N 1
ATOM 4202 C CA . GLY B 2 253 ? 20.774 31.548 91.167 1.00 40.59 253 GLY B CA 1
ATOM 4203 C C . GLY B 2 253 ? 19.850 31.848 89.980 1.00 40.16 253 GLY B C 1
ATOM 4204 O O . GLY B 2 253 ? 19.529 33.020 89.716 1.00 41.37 253 GLY B O 1
ATOM 4205 N N . ARG B 2 254 ? 19.333 30.844 89.259 1.00 38.69 254 ARG B N 1
ATOM 4206 C CA . ARG B 2 254 ? 18.391 31.068 88.164 1.00 38.41 254 ARG B CA 1
ATOM 4207 C C . ARG B 2 254 ? 16.982 31.036 88.735 1.00 38.33 254 ARG B C 1
ATOM 4208 O O . ARG B 2 254 ? 16.075 31.696 88.230 1.00 40.11 254 ARG B O 1
ATOM 4216 N N . ILE B 2 255 ? 16.806 30.212 89.718 1.00 39.40 255 ILE B N 1
ATOM 4217 C CA . ILE B 2 255 ? 15.571 30.095 90.498 1.00 43.35 255 ILE B CA 1
ATOM 4218 C C . ILE B 2 255 ? 15.798 30.659 91.883 1.00 45.57 255 ILE B C 1
ATOM 4219 O O . ILE B 2 255 ? 16.892 30.513 92.441 1.00 46.93 255 ILE B O 1
#

Radius of gyration: 23.5 Å; Cα contacts (8 Å, |Δi|>4): 1402; chains: 2; bounding box: 50×59×67 Å

Solvent-accessible surface area: 23352 Å² total; per-residue (Å²): 99,23,0,0,0,7,4,33,14,63,142,46,70,32,20,100,33,2,25,23,0,0,24,0,0,56,141,6,68,24,85,2,3,0,1,0,8,3,62,106,0,73,96,0,4,105,56,0,21,115,2,34,43,7,34,73,0,4,11,0,78,100,116,32,5,119,30,39,9,6,4,9,2,3,36,0,0,27,15,0,15,152,107,71,102,8,45,5,0,0,1,6,16,11,16,31,0,52,13,1,4,5,9,0,0,1,79,29,95,0,7,8,6,11,23,0,44,35,30,137,37,54,38,14,0,19,16,16,20,33,8,9,44,0,36,7,13,10,61,0,83,6,137,12,32,0,0,6,0,27,16,56,43,9,121,61,14,60,88,75,78,16,97,23,70,72,78,142,16,39,79,59,92,65,60,109,38,10,64,53,63,86,80,146,96,58,188,67,136,78,65,100,13,62,52,11,137,16,0,0,0,0,0,167,18,0,133,43,32,153,42,1,118,48,0,60,50,0,0,67,64,20,152,1,2,10,0,0,13,110,21,0,3,75,58,60,36,9,58,29,26,24,16,1,1,18,26,27,22,39,1,27,5,59,0,0,0,1,0,14,7,64,1,51,51,52,12,26,11,0,1,48,97,1,122,9,0,0,0,0,18,153,64,71,145,5,69,0,20,142,28,4,32,29,2,4,57,26,72,14,76,126,1,0,44,65,0,8,109,58,29,150,57,51,0,0,0,14,4,72,62,2,7,17,120,69,38,174,26,152,18,74,135,90,114,80,6,13,27,59,128,93,32,126,40,35,10,1,30,2,8,57,4,0,0,4,9,0,3,83,2,50,107,117,186,75,7,170,39,0,0,0,1,2,20,2,25,52,86,5,48,112,7,0,49,59,0,1,9,11,17,0,52,66,2,2,0,0,58,2,70,97,67,84,20,129,149,40,19,16,15,6,30,0,54,2,1,4,57,0,1,117,106,18,150,7,51,0,0,0,6,12,23,16,14,15,17,36,24,15,7,6,31,3,1,0,0,0,0,47,25,86,34,5,4,0,0,8,0,16,81,6,41,20,88,66,94,52,0,74,0,49,14,23,32,57,34,3,41,17,24,5,79,0,83,34,48,0,0,0,0,0,5,24,102,16,17,147,34,78,201,27,75,138,75,59,74,104,126,1,121,166,66,147,8,81,69,22,116,13,54,101,25,68,10,96,44,79,40,100,48,57,84,98,8,6,66,98,33,119,182,77,120,90,41,74,107,6,128,66,7,109,44,0,4,46,59,0,110,135,69,52,59,71

InterPro domains:
  IPR001308 Electron transfer flavoprotein alpha subunit/FixB [PIRSF000089] (20-332)
  IPR001308 Electron transfer flavoprotein alpha subunit/FixB [PTHR43153] (14-332)
  IPR014729 Rossmann-like alpha/beta/alpha sandwich fold [G3DSA:3.40.50.620] (19-204)
  IPR014730 Electron transfer flavoprotein, alpha/beta-subunit, N-terminal [PF01012] (22-187)
  IPR014730 Electron transfer flavoprotein, alpha/beta-subunit, N-terminal [SM00893] (22-203)
  IPR014731 Electron transfer flavoprotein, alpha subunit, C-terminal [PF00766] (211-291)
  IPR018206 Electron transfer flavoprotein subunit alpha, conserved site [PS00696] (274-300)
  IPR029035 DHS-like NAD/FAD-binding domain superfamily [SSF52467] (210-329)
  IPR033947 Electron transfer flavoprotein, alpha subunit, N-terminal [cd01715] (21-184)

Nearest PDB structures (foldseek):
  1efv-assembly1_A  TM=1.003E+00  e=2.978E-64  Homo sapiens
  1efp-assembly2_C  TM=9.640E-01  e=3.371E-39  Paracoccus denitrificans
  1t9g-assembly1_R  TM=1.001E+00  e=3.468E-31  Homo sapiens
  4l2i-assembly1_A  TM=9.083E-01  e=6.640E-29  Acidaminococcus fermentans DSM 20731
  5ow0-assembly1_A  TM=8.424E-01  e=2.164E-27  Geobacter metallireducens GS-15

GO terms:
  GO:0009055 electron transfer activity (F, IDA)
  GO:0033539 fatty acid beta-oxidation using acyl-CoA dehydrogenase (P, IDA)
  GO:0005515 protein binding (F, IPI)
  GO:0005739 mitochondrion (C, TAS)
  GO:0005759 mitochondrial matrix (C, TAS)
  GO:0005739 mitochondrion (C, HTP)
  GO:0005739 mitochondrion (C, IDA)
  GO:0022904 respiratory electron transport chain (P, IDA)
  GO:0009063 amino acid catabolic process (P, IDA)
  GO:0050660 flavin adenine dinucleotide binding (F, IDA)
  GO:0005759 mitochondrial matrix (C, IDA)
  GO:0005739 mitochondrion (C, HDA)